Protein AF-0000000066671450 (afdb_homodimer)

Secondary structure (DSSP, 8-state):
-EEEEETTTSHHHHHHHHHHHHTT-EEEEEESS--TT--SSEEEE--TT-HHHHHHHHHT-SEEEE------SGGGTS-HHHHHHHHHHHHHHHHHHHHHTT-EEEEEEETTTTS-SHHHHHHHHHHHHHHHHHHHH--EEEEEEE-EEE-TTPPPBTTTSSBSS--HHHHHHHHHHHTPPEEEEGGG-SEE-EEEHHHHHHHHHHHHHHHHTT---SSPEEE--SS--BHHHHHHHHHHHHHHTTPPP--EEEEPPPTT--TT-EE---GGGGGGGT--GGGSPPHHHHHHHHHHHHHHTBTTTB-PPP-------/-EEEEETTTSHHHHHHHHHHHHTT-EEEEEESS--TT--SSEEEE--TT-HHHHHHHHHT-SEEEE------SGGGTS-HHHHHHHHHHHHHHHHHHHHHTT-EEEEEEETTTTS-SHHHHHHHHHHHHHHHHHHHH--EEEEEEE-EEE-TTPPPBTTTSSBSS--HHHHHHHHHHTTPPEEEEGGG-SEE-EEEHHHHHHHHHHHHHHHHTT---SSPEEE--SS--BHHHHHHHHHHHHHHTTPPP--EEEEPPPTT--TT-EE---GGGGGGGT--GGGSPPHHHHHHHHHHHHHHTBTTTB-PPP-------

InterPro domains:
  IPR001509 NAD-dependent epimerase/dehydratase [PF01370] (5-105)
  IPR001509 NAD-dependent epimerase/dehydratase [PF01370] (116-219)
  IPR036291 NAD(P)-binding domain superfamily [SSF51735] (1-301)

Structure (mmCIF, N/CA/C/O backbone):
data_AF-0000000066671450-model_v1
#
loop_
_entity.id
_entity.type
_entity.pdbx_description
1 polymer 'Nucleoside-diphosphate-sugar epimerase'
#
loop_
_atom_site.group_PDB
_atom_site.id
_atom_site.type_symbol
_atom_site.label_atom_id
_atom_site.label_alt_id
_atom_site.label_comp_id
_atom_site.label_asym_id
_atom_site.label_entity_id
_atom_site.label_seq_id
_atom_site.pdbx_PDB_ins_code
_atom_site.Cartn_x
_atom_site.Cartn_y
_atom_site.Cartn_z
_atom_site.occupancy
_atom_site.B_iso_or_equiv
_atom_site.auth_seq_id
_atom_site.auth_comp_id
_atom_site.auth_asym_id
_atom_site.auth_atom_id
_atom_site.pdbx_PDB_model_num
ATOM 1 N N . MET A 1 1 ? 20.094 25.922 -1.412 1 96.69 1 MET A N 1
ATOM 2 C CA . MET A 1 1 ? 19.5 25.078 -2.445 1 96.69 1 MET A CA 1
ATOM 3 C C . MET A 1 1 ? 18.188 25.672 -2.957 1 96.69 1 MET A C 1
ATOM 5 O O . MET A 1 1 ? 17.469 26.328 -2.205 1 96.69 1 MET A O 1
ATOM 9 N N . LYS A 1 2 ? 18 25.531 -4.168 1 98.38 2 LYS A N 1
ATOM 10 C CA . LYS A 1 2 ? 16.641 25.672 -4.695 1 98.38 2 LYS A CA 1
ATOM 11 C C . LYS A 1 2 ? 15.82 24.406 -4.469 1 98.38 2 LYS A C 1
ATOM 13 O O . LYS A 1 2 ? 16.188 23.328 -4.941 1 98.38 2 LYS A O 1
ATOM 18 N N . VAL A 1 3 ? 14.75 24.516 -3.709 1 98.88 3 VAL A N 1
ATOM 19 C CA . VAL A 1 3 ? 14.047 23.328 -3.258 1 98.88 3 VAL A CA 1
ATOM 20 C C . VAL A 1 3 ? 12.609 23.344 -3.771 1 98.88 3 VAL A C 1
ATOM 22 O O . VAL A 1 3 ? 11.867 24.297 -3.504 1 98.88 3 VAL A O 1
ATOM 25 N N . GLY A 1 4 ? 12.25 22.328 -4.602 1 98.75 4 GLY A N 1
ATOM 26 C CA . GLY A 1 4 ? 10.859 22.172 -4.992 1 98.75 4 GLY A CA 1
ATOM 27 C C . GLY A 1 4 ? 9.984 21.625 -3.875 1 98.75 4 GLY A C 1
ATOM 28 O O . GLY A 1 4 ? 10.344 20.656 -3.219 1 98.75 4 GLY A O 1
ATOM 29 N N . VAL A 1 5 ? 8.852 22.266 -3.605 1 98.62 5 VAL A N 1
ATOM 30 C CA . VAL A 1 5 ? 7.895 21.828 -2.598 1 98.62 5 VA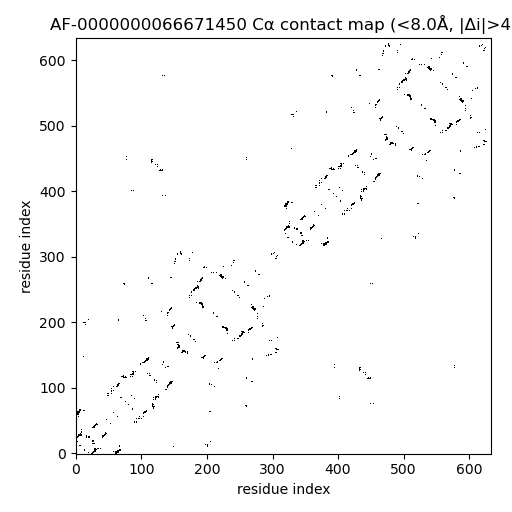L A CA 1
ATOM 31 C C . VAL A 1 5 ? 6.539 21.562 -3.254 1 98.62 5 VAL A C 1
ATOM 33 O O . VAL A 1 5 ? 5.785 22.5 -3.533 1 98.62 5 VAL A O 1
ATOM 36 N N . THR A 1 6 ? 6.262 20.266 -3.533 1 98.5 6 THR A N 1
ATOM 37 C CA . THR A 1 6 ? 4.906 20 -4 1 98.5 6 THR A CA 1
ATOM 38 C C . THR A 1 6 ? 3.896 20.188 -2.871 1 98.5 6 THR A C 1
ATOM 40 O O . THR A 1 6 ? 4.176 19.844 -1.719 1 98.5 6 THR A O 1
ATOM 43 N N . GLY A 1 7 ? 2.775 20.766 -3.232 1 96.06 7 GLY A N 1
ATOM 44 C CA . GLY A 1 7 ? 1.836 21.141 -2.184 1 96.06 7 GLY A CA 1
ATOM 45 C C . GLY A 1 7 ? 2.305 22.312 -1.342 1 96.06 7 GLY A C 1
ATOM 46 O O . GLY A 1 7 ? 1.9 22.453 -0.186 1 96.06 7 GLY A O 1
ATOM 47 N N . GLY A 1 8 ? 3.146 23.109 -1.881 1 95.56 8 GLY A N 1
ATOM 48 C CA . GLY A 1 8 ? 3.781 24.188 -1.141 1 95.56 8 GLY A CA 1
ATOM 49 C C . GLY A 1 8 ? 2.812 25.281 -0.742 1 95.56 8 GLY A C 1
ATOM 50 O O . GLY A 1 8 ? 3.115 26.094 0.133 1 95.56 8 GLY A O 1
ATOM 51 N N . SER A 1 9 ? 1.683 25.328 -1.353 1 92.81 9 SER A N 1
ATOM 52 C CA . SER A 1 9 ? 0.691 26.359 -1.039 1 92.81 9 SER A CA 1
ATOM 53 C C . SER A 1 9 ? -0.223 25.906 0.097 1 92.81 9 SER A C 1
ATOM 55 O O . SER A 1 9 ? -1.053 26.688 0.575 1 92.81 9 SER A O 1
ATOM 57 N N . GLY A 1 10 ? -0.053 24.719 0.518 1 93 10 GLY A N 1
ATOM 58 C CA . GLY A 1 10 ? -0.918 24.172 1.553 1 93 10 GLY A CA 1
ATOM 59 C C . GLY A 1 10 ? -0.467 24.531 2.955 1 93 10 GLY A C 1
ATOM 60 O O . GLY A 1 10 ? 0.483 25.297 3.133 1 93 10 GLY A O 1
ATOM 61 N N . PHE A 1 11 ? -1.167 23.984 3.967 1 94.19 11 PHE A N 1
ATOM 62 C CA . PHE A 1 11 ? -0.951 24.25 5.383 1 94.19 11 PHE A CA 1
ATOM 63 C C . PHE A 1 11 ? 0.483 23.922 5.785 1 94.19 11 PHE A C 1
ATOM 65 O O . PHE A 1 11 ? 1.273 24.828 6.078 1 94.19 11 PHE A O 1
ATOM 72 N N . ILE A 1 12 ? 0.897 22.656 5.617 1 97.06 12 ILE A N 1
ATOM 73 C CA . ILE A 1 12 ? 2.25 22.25 5.977 1 97.06 12 ILE A CA 1
ATOM 74 C C . ILE A 1 12 ? 3.254 22.859 5.004 1 97.06 12 ILE A C 1
ATOM 76 O O . ILE A 1 12 ? 4.328 23.312 5.41 1 97.06 12 ILE A O 1
ATOM 80 N N . GLY A 1 13 ? 2.871 22.938 3.752 1 96.75 13 GLY A N 1
ATOM 81 C CA . GLY A 1 13 ? 3.732 23.469 2.711 1 96.75 13 GLY A CA 1
ATOM 82 C C . GLY A 1 13 ? 4.18 24.906 2.98 1 96.75 13 GLY A C 1
ATOM 83 O O . GLY A 1 13 ? 5.34 25.25 2.75 1 96.75 13 GLY A O 1
ATOM 84 N N . SER A 1 14 ? 3.271 25.75 3.459 1 95.12 14 SER A N 1
ATOM 85 C CA . SER A 1 14 ? 3.615 27.141 3.734 1 95.12 14 SER A CA 1
ATOM 86 C C . SER A 1 14 ? 4.664 27.25 4.836 1 95.12 14 SER A C 1
ATOM 88 O O . SER A 1 14 ? 5.566 28.094 4.766 1 95.12 14 SER A O 1
ATOM 90 N N . TYR A 1 15 ? 4.586 26.406 5.824 1 97.38 15 TYR A N 1
ATOM 91 C CA . TYR A 1 15 ? 5.57 26.391 6.902 1 97.38 15 TYR A CA 1
ATOM 92 C C . TYR A 1 15 ? 6.914 25.875 6.41 1 97.38 15 TYR A C 1
ATOM 94 O O . TYR A 1 15 ? 7.969 26.344 6.844 1 97.38 15 TYR A O 1
ATOM 102 N N . VAL A 1 16 ? 6.859 24.891 5.531 1 98.44 16 VAL A N 1
ATOM 103 C CA . VAL A 1 16 ? 8.086 24.328 4.965 1 98.44 16 VAL A CA 1
ATOM 104 C C . VAL A 1 16 ? 8.812 25.406 4.156 1 98.44 16 VAL A C 1
ATOM 106 O O . VAL A 1 16 ? 10.023 25.578 4.289 1 98.44 16 VAL A O 1
ATOM 109 N N . CYS A 1 17 ? 8.062 26.141 3.334 1 97.5 17 CYS A N 1
ATOM 110 C CA . CYS A 1 17 ? 8.664 27.219 2.545 1 97.5 17 CYS A CA 1
ATOM 111 C C . CYS A 1 17 ? 9.312 28.25 3.445 1 97.5 17 CYS A C 1
ATOM 113 O O . CYS A 1 17 ? 10.43 28.688 3.184 1 97.5 17 CYS A O 1
ATOM 115 N N . GLU A 1 18 ? 8.625 28.656 4.516 1 97.25 18 GLU A N 1
ATOM 116 C CA . GLU A 1 18 ? 9.172 29.625 5.461 1 97.25 18 GLU A CA 1
ATOM 117 C C . GLU A 1 18 ? 10.445 29.094 6.113 1 97.25 18 GLU A C 1
ATOM 119 O O . GLU A 1 18 ? 11.422 29.828 6.27 1 97.25 18 GLU A O 1
ATOM 124 N N . GLU A 1 19 ? 10.398 27.828 6.512 1 98.44 19 GLU A N 1
ATOM 125 C CA . GLU A 1 19 ? 11.562 27.219 7.133 1 98.44 19 GLU A CA 1
ATOM 126 C C . GLU A 1 19 ? 12.742 27.172 6.164 1 98.44 19 GLU A C 1
ATOM 128 O O . GLU A 1 19 ? 13.891 27.375 6.562 1 98.44 19 GLU A O 1
ATOM 133 N N . LEU A 1 20 ? 12.492 26.828 4.898 1 98.62 20 LEU A N 1
ATOM 134 C CA . LEU A 1 20 ? 13.523 26.812 3.873 1 98.62 20 LEU A CA 1
ATOM 135 C C . LEU A 1 20 ? 14.203 28.172 3.76 1 98.62 20 LEU A C 1
ATOM 137 O O . LEU A 1 20 ? 15.43 28.266 3.76 1 98.62 20 LEU A O 1
ATOM 141 N N . VAL A 1 21 ? 13.438 29.219 3.719 1 97.94 21 VAL A N 1
ATOM 142 C CA . VAL A 1 21 ? 13.969 30.578 3.607 1 97.94 21 VAL A CA 1
ATOM 143 C C . VAL A 1 21 ? 14.797 30.906 4.848 1 97.94 21 VAL A C 1
ATOM 145 O O . VAL A 1 21 ? 15.883 31.484 4.738 1 97.94 21 VAL A O 1
ATOM 148 N N . ARG A 1 22 ? 14.25 30.562 6 1 98 22 ARG A N 1
ATOM 149 C CA . ARG A 1 22 ? 14.953 30.812 7.258 1 98 22 ARG A CA 1
ATOM 150 C C . ARG A 1 22 ? 16.328 30.172 7.25 1 98 22 ARG A C 1
ATOM 152 O O . ARG A 1 22 ? 17.266 30.688 7.871 1 98 22 ARG A O 1
ATOM 159 N N . ARG A 1 23 ? 16.469 29.109 6.555 1 98.38 23 ARG A N 1
ATOM 160 C CA . ARG A 1 23 ? 17.719 28.359 6.531 1 98.38 23 ARG A CA 1
ATOM 161 C C . ARG A 1 23 ? 18.5 28.641 5.25 1 98.38 23 ARG A C 1
ATOM 163 O O . ARG A 1 23 ? 19.344 27.844 4.836 1 98.38 23 ARG A O 1
ATOM 170 N N . ASP A 1 24 ? 18.141 29.656 4.543 1 98.06 24 ASP A N 1
ATOM 171 C CA . ASP A 1 24 ? 18.859 30.219 3.4 1 98.06 24 ASP A CA 1
ATOM 172 C C . ASP A 1 24 ? 18.688 29.328 2.164 1 98.06 24 ASP A C 1
ATOM 174 O O . ASP A 1 24 ? 19.641 29.172 1.389 1 98.06 24 ASP A O 1
ATOM 178 N N . HIS A 1 25 ? 17.594 28.594 2.062 1 98.56 25 HIS A N 1
ATOM 179 C CA . HIS A 1 25 ? 17.203 27.906 0.838 1 98.56 25 HIS A CA 1
ATOM 180 C C . HIS A 1 25 ? 16.141 28.703 0.073 1 98.56 25 HIS A C 1
ATOM 182 O O . HIS A 1 25 ? 15.594 29.672 0.596 1 98.56 25 HIS A O 1
ATOM 188 N N . GLU A 1 26 ? 15.938 28.359 -1.165 1 98.12 26 GLU A N 1
ATOM 189 C CA . GLU A 1 26 ? 14.961 29.016 -2.027 1 98.12 26 GLU A CA 1
ATOM 190 C C . GLU A 1 26 ? 13.836 28.062 -2.412 1 98.12 26 GLU A C 1
ATOM 192 O O . GLU A 1 26 ? 14.031 27.172 -3.238 1 98.12 26 GLU A O 1
ATOM 197 N N . PRO A 1 27 ? 12.664 28.344 -1.891 1 97.94 27 PRO A N 1
ATOM 198 C CA . PRO A 1 27 ? 11.562 27.438 -2.223 1 97.94 27 PRO A CA 1
ATOM 199 C C . PRO A 1 27 ? 10.969 27.703 -3.605 1 97.94 27 PRO A C 1
ATOM 201 O O . PRO A 1 27 ? 10.875 28.859 -4.023 1 97.94 27 PRO A O 1
ATOM 204 N N . VAL A 1 28 ? 10.664 26.703 -4.285 1 97.75 28 VAL A N 1
ATOM 205 C CA . VAL A 1 28 ? 9.836 26.703 -5.488 1 97.75 28 VAL A CA 1
ATOM 206 C C . VAL A 1 28 ? 8.555 25.906 -5.23 1 97.75 28 VAL A C 1
ATOM 208 O O . VAL A 1 28 ? 8.578 24.688 -5.141 1 97.75 28 VAL A O 1
ATOM 211 N N . ILE A 1 29 ? 7.473 26.641 -5.219 1 97.06 29 ILE A N 1
ATOM 212 C CA . ILE A 1 29 ? 6.195 26.016 -4.922 1 97.06 29 ILE A CA 1
ATOM 213 C C . ILE A 1 29 ? 5.66 25.312 -6.168 1 97.06 29 ILE A C 1
ATOM 215 O O . ILE A 1 29 ? 5.625 25.891 -7.25 1 97.06 29 ILE A O 1
ATOM 219 N N . PHE A 1 30 ? 5.34 24.031 -6.059 1 97.5 30 PHE A N 1
ATOM 220 C CA . PHE A 1 30 ? 4.617 23.281 -7.074 1 97.5 30 PHE A CA 1
ATOM 221 C C . PHE A 1 30 ? 3.221 22.906 -6.586 1 97.5 30 PHE A C 1
ATOM 223 O O . PHE A 1 30 ? 3.074 22.156 -5.625 1 97.5 30 PHE A O 1
ATOM 230 N N . ASP A 1 31 ? 2.248 23.453 -7.23 1 95.19 31 ASP A N 1
ATOM 231 C CA . ASP A 1 31 ? 0.872 23.25 -6.789 1 95.19 31 ASP A CA 1
ATOM 232 C C . ASP A 1 31 ? -0.103 23.359 -7.961 1 95.19 31 ASP A C 1
ATOM 234 O O . ASP A 1 31 ? 0.233 23.922 -9.008 1 95.19 31 ASP A O 1
ATOM 238 N N . HIS A 1 32 ? -1.257 22.703 -7.781 1 91.62 32 HIS A N 1
ATOM 239 C CA . HIS A 1 32 ? -2.238 22.734 -8.859 1 91.62 32 HIS A CA 1
ATOM 240 C C . HIS A 1 32 ? -3.031 24.031 -8.844 1 91.62 32 HIS A C 1
ATOM 242 O O . HIS A 1 32 ? -3.707 24.375 -9.82 1 91.62 32 HIS A O 1
ATOM 248 N N . ARG A 1 33 ? -3.029 24.75 -7.785 1 82.31 33 ARG A N 1
ATOM 249 C CA . ARG A 1 33 ? -3.723 26.031 -7.699 1 82.31 33 ARG A CA 1
ATOM 250 C C . ARG A 1 33 ? -2.84 27.094 -7.047 1 82.31 33 ARG A C 1
ATOM 252 O O . ARG A 1 33 ? -1.943 26.766 -6.266 1 82.31 33 ARG A O 1
ATOM 259 N N . ARG A 1 34 ? -3.076 28.25 -7.609 1 73.81 34 ARG A N 1
ATOM 260 C CA . ARG A 1 34 ? -2.418 29.391 -6.965 1 73.81 34 ARG A CA 1
ATOM 261 C C . ARG A 1 34 ? -3.246 29.906 -5.793 1 73.81 34 ARG A C 1
ATOM 263 O O . ARG A 1 34 ? -4.473 30.016 -5.891 1 73.81 34 ARG A O 1
ATOM 270 N N . ARG A 1 35 ? -2.762 29.781 -4.605 1 67 35 ARG A N 1
ATOM 271 C CA . ARG A 1 35 ? -3.518 30.344 -3.498 1 67 35 ARG A CA 1
ATOM 272 C C . ARG A 1 35 ? -3.307 31.859 -3.412 1 67 35 ARG A C 1
ATOM 274 O O . ARG A 1 35 ? -2.229 32.344 -3.74 1 67 35 ARG A O 1
ATOM 281 N N . ALA A 1 36 ? -4.457 32.531 -3.082 1 55.19 36 ALA A N 1
ATOM 282 C CA . ALA A 1 36 ? -4.477 34 -2.943 1 55.19 36 ALA A CA 1
ATOM 283 C C . ALA A 1 36 ? -3.531 34.438 -1.84 1 55.19 36 ALA A C 1
ATOM 285 O O . ALA A 1 36 ? -3.424 33.812 -0.795 1 55.19 36 ALA A O 1
ATOM 286 N N . GLY A 1 37 ? -2.742 35.5 -2.113 1 55.31 37 GLY A N 1
ATOM 287 C CA . GLY A 1 37 ? -1.836 36.062 -1.125 1 55.31 37 GLY A CA 1
ATOM 288 C C . GLY A 1 37 ? -0.508 35.312 -1.051 1 55.31 37 GLY A C 1
ATOM 289 O O . GLY A 1 37 ? 0.174 35.375 -0.024 1 55.31 37 GLY A O 1
ATOM 290 N N . ALA A 1 38 ? -0.322 34.625 -2.109 1 57.97 38 ALA A N 1
ATOM 291 C CA . ALA A 1 38 ? 0.714 33.594 -2.26 1 57.97 38 ALA A CA 1
ATOM 292 C C . ALA A 1 38 ? 2.1 34.188 -1.988 1 57.97 38 ALA A C 1
ATOM 294 O O . ALA A 1 38 ? 2.322 35.375 -2.172 1 57.97 38 ALA A O 1
ATOM 295 N N . GLN A 1 39 ? 2.869 33.5 -1.155 1 64.5 39 GLN A N 1
ATOM 296 C CA . GLN A 1 39 ? 4.25 33.719 -0.736 1 64.5 39 GLN A CA 1
ATOM 297 C C . GLN A 1 39 ? 5.105 34.219 -1.899 1 64.5 39 GLN A C 1
ATOM 299 O O . GLN A 1 39 ? 4.797 33.969 -3.062 1 64.5 39 GLN A O 1
ATOM 304 N N . PRO A 1 40 ? 5.855 35.156 -1.539 1 81.19 40 PRO A N 1
ATOM 305 C CA . PRO A 1 40 ? 6.777 35.781 -2.506 1 81.19 40 PRO A CA 1
ATOM 306 C C . PRO A 1 40 ? 7.785 34.75 -3.062 1 81.19 40 PRO A C 1
ATOM 308 O O . PRO A 1 40 ? 8.984 35.062 -3.111 1 81.19 40 PRO A O 1
ATOM 311 N N . TYR A 1 41 ? 7.238 33.531 -3.244 1 90.69 41 TYR A N 1
ATOM 312 C CA . TYR A 1 41 ? 8.148 32.5 -3.779 1 90.69 41 TYR A CA 1
ATOM 313 C C . TYR A 1 41 ? 7.805 32.188 -5.227 1 90.69 41 TYR A C 1
ATOM 315 O O . TYR A 1 41 ? 6.723 32.531 -5.711 1 90.69 41 TYR A O 1
ATOM 323 N N . GLU A 1 42 ? 8.711 31.656 -5.918 1 93.94 42 GLU A N 1
ATOM 324 C CA . GLU A 1 42 ? 8.438 31.125 -7.25 1 93.94 42 GLU A CA 1
ATOM 325 C C . GLU A 1 42 ? 7.383 30.031 -7.199 1 93.94 42 GLU A C 1
ATOM 327 O O . GLU A 1 42 ? 7.414 29.172 -6.309 1 93.94 42 GLU A O 1
ATOM 332 N N . VAL A 1 43 ? 6.379 30.172 -8.125 1 94.62 43 VAL A N 1
ATOM 333 C CA . VAL A 1 43 ? 5.309 29.172 -8.18 1 94.62 43 VAL A CA 1
ATOM 334 C C . VAL A 1 43 ? 5.277 28.516 -9.555 1 94.62 43 VAL A C 1
ATOM 336 O O . VAL A 1 43 ? 5.23 29.203 -10.578 1 94.62 43 VAL A O 1
ATOM 339 N N . MET A 1 44 ? 5.375 27.281 -9.578 1 94.94 44 MET A N 1
ATOM 340 C CA . MET A 1 44 ? 5.152 26.453 -10.766 1 94.94 44 MET A CA 1
ATOM 341 C C . MET A 1 44 ? 3.822 25.719 -10.672 1 94.94 44 MET A C 1
ATOM 343 O O . MET A 1 44 ? 3.66 24.828 -9.836 1 94.94 44 MET A O 1
ATOM 347 N N . LEU A 1 45 ? 2.93 26.078 -11.531 1 94.75 45 LEU A N 1
ATOM 348 C CA . LEU A 1 45 ? 1.638 25.406 -11.531 1 94.75 45 LEU A CA 1
ATOM 349 C C . LEU A 1 45 ? 1.727 24.062 -12.25 1 94.75 45 LEU A C 1
ATOM 351 O O . LEU A 1 45 ? 2.316 23.969 -13.328 1 94.75 45 LEU A O 1
ATOM 355 N N . GLY A 1 46 ? 1.203 23.031 -11.578 1 95.25 46 GLY A N 1
ATOM 356 C CA . GLY A 1 46 ? 1.23 21.703 -12.18 1 95.25 46 GLY A CA 1
ATOM 357 C C . GLY A 1 46 ? 0.547 20.641 -11.328 1 95.25 46 GLY A C 1
ATOM 358 O O . GLY A 1 46 ? 0.161 20.922 -10.188 1 95.25 46 GLY A O 1
ATOM 359 N N . ASP A 1 47 ? 0.335 19.516 -11.922 1 96.75 47 ASP A N 1
ATOM 360 C CA . ASP A 1 47 ? -0.257 18.328 -11.297 1 96.75 47 ASP A CA 1
ATOM 361 C C . ASP A 1 47 ? 0.791 17.25 -11.078 1 96.75 47 ASP A C 1
ATOM 363 O O . ASP A 1 47 ? 1.562 16.922 -11.984 1 96.75 47 ASP A O 1
ATOM 367 N N . ILE A 1 48 ? 0.825 16.734 -9.859 1 97.62 48 ILE A N 1
ATOM 368 C CA . ILE A 1 48 ? 1.85 15.742 -9.539 1 97.62 48 ILE A CA 1
ATOM 369 C C . ILE A 1 48 ? 1.618 14.477 -10.359 1 97.62 48 ILE A C 1
ATOM 371 O O . ILE A 1 48 ? 2.504 13.625 -10.461 1 97.62 48 ILE A O 1
ATOM 375 N N . ARG A 1 49 ? 0.457 14.297 -10.961 1 96 49 ARG A N 1
ATOM 376 C CA . ARG A 1 49 ? 0.163 13.148 -11.805 1 96 49 ARG A CA 1
ATOM 377 C C . ARG A 1 49 ? 0.827 13.289 -13.172 1 96 49 ARG A C 1
ATOM 379 O O . ARG A 1 49 ? 0.884 12.328 -13.945 1 96 49 ARG A O 1
ATOM 386 N N . ASP A 1 50 ? 1.276 14.492 -13.477 1 97.31 50 ASP A N 1
ATOM 387 C CA . ASP A 1 50 ? 1.97 14.773 -14.727 1 97.31 50 ASP A CA 1
ATOM 388 C C . ASP A 1 50 ? 3.473 14.539 -14.586 1 97.31 50 ASP A C 1
ATOM 390 O O . ASP A 1 50 ? 4.188 15.359 -14.008 1 97.31 50 ASP A O 1
ATOM 394 N N . ALA A 1 51 ? 3.928 13.469 -15.227 1 96.5 51 ALA A N 1
ATOM 395 C CA . ALA A 1 51 ? 5.328 13.078 -15.102 1 96.5 51 ALA A CA 1
ATOM 396 C C . ALA A 1 51 ? 6.254 14.148 -15.672 1 96.5 51 ALA A C 1
ATOM 398 O O . ALA A 1 51 ? 7.332 14.398 -15.133 1 96.5 51 ALA A O 1
ATOM 399 N N . THR A 1 52 ? 5.84 14.742 -16.734 1 97.5 52 THR A N 1
ATOM 400 C CA . THR A 1 52 ? 6.648 15.773 -17.375 1 97.5 52 THR A CA 1
ATOM 401 C C . THR A 1 52 ? 6.781 17 -16.484 1 97.5 52 THR A C 1
ATOM 403 O O . THR A 1 52 ? 7.871 17.547 -16.328 1 97.5 52 THR A O 1
ATOM 406 N N . ALA A 1 53 ? 5.695 17.391 -15.906 1 97.81 53 ALA A N 1
ATOM 407 C CA . ALA A 1 53 ? 5.719 18.547 -15 1 97.81 53 ALA A CA 1
ATOM 408 C C . ALA A 1 53 ? 6.637 18.281 -13.812 1 97.81 53 ALA A C 1
ATOM 410 O O . ALA A 1 53 ? 7.383 19.172 -13.391 1 97.81 53 ALA A O 1
ATOM 411 N N . MET A 1 54 ? 6.598 17.109 -13.297 1 98.12 54 MET A N 1
ATOM 412 C CA . MET A 1 54 ? 7.426 16.766 -12.148 1 98.12 54 MET A CA 1
ATOM 413 C C . MET A 1 54 ? 8.898 16.734 -12.531 1 98.12 54 MET A C 1
ATOM 415 O O . MET A 1 54 ? 9.758 17.141 -11.75 1 98.12 54 MET A O 1
ATOM 419 N N . ALA A 1 55 ? 9.164 16.203 -13.703 1 97.81 55 ALA A N 1
ATOM 420 C CA . ALA A 1 55 ? 10.539 16.188 -14.203 1 97.81 55 ALA A CA 1
ATOM 421 C C . ALA A 1 55 ? 11.062 17.609 -14.391 1 97.81 55 ALA A C 1
ATOM 423 O O . ALA A 1 55 ? 12.227 17.891 -14.102 1 97.81 55 ALA A O 1
ATOM 424 N N . GLU A 1 56 ? 10.227 18.469 -14.906 1 98.12 56 GLU A N 1
ATOM 425 C CA . GLU A 1 56 ? 10.602 19.859 -15.086 1 98.12 56 GLU A CA 1
ATOM 426 C C . GLU A 1 56 ? 10.906 20.531 -13.75 1 98.12 56 GLU A C 1
ATOM 428 O O . GLU A 1 56 ? 11.875 21.281 -13.633 1 98.12 56 GLU A O 1
ATOM 433 N N . LEU A 1 57 ? 10.055 20.266 -12.758 1 98.38 57 LEU A N 1
ATOM 434 C CA . LEU A 1 57 ? 10.32 20.781 -11.422 1 98.38 57 LEU A CA 1
ATOM 435 C C . LEU A 1 57 ? 11.695 20.328 -10.922 1 98.38 57 LEU A C 1
ATOM 437 O O . LEU A 1 57 ? 12.477 21.156 -10.43 1 98.38 57 LEU A O 1
ATOM 441 N N . ALA A 1 58 ? 11.953 19.047 -11.047 1 98.44 58 ALA A N 1
ATOM 442 C CA . ALA A 1 58 ? 13.203 18.484 -10.562 1 98.44 58 ALA A CA 1
ATOM 443 C C . ALA A 1 58 ? 14.398 19.094 -11.289 1 98.44 58 ALA A C 1
ATOM 445 O O . ALA A 1 58 ? 15.445 19.344 -10.68 1 98.44 58 ALA A O 1
ATOM 446 N N . ALA A 1 59 ? 14.219 19.312 -12.578 1 97.94 59 ALA A N 1
ATOM 447 C CA . ALA A 1 59 ? 15.289 19.891 -13.375 1 97.94 59 ALA A CA 1
ATOM 448 C C . ALA A 1 59 ? 15.609 21.312 -12.906 1 97.94 59 ALA A C 1
ATOM 450 O O . ALA A 1 59 ? 16.734 21.797 -13.078 1 97.94 59 ALA A O 1
ATOM 451 N N . HIS A 1 60 ? 14.625 21.938 -12.297 1 97.75 60 HIS A N 1
ATOM 452 C CA . HIS A 1 60 ? 14.711 23.344 -11.891 1 97.75 60 HIS A CA 1
ATOM 453 C C . HIS A 1 60 ? 15.172 23.469 -10.445 1 97.75 60 HIS A C 1
ATOM 455 O O . HIS A 1 60 ? 15.398 24.578 -9.953 1 97.75 60 HIS A O 1
ATOM 461 N N . CYS A 1 61 ? 15.406 22.375 -9.734 1 98.62 61 CYS A N 1
ATOM 462 C CA . CYS A 1 61 ? 15.648 22.406 -8.297 1 98.62 61 CYS A CA 1
ATOM 463 C C . CYS A 1 61 ? 16.875 21.562 -7.93 1 98.62 61 CYS A C 1
ATOM 465 O O . CYS A 1 61 ? 17.453 20.906 -8.789 1 98.62 61 CYS A O 1
ATOM 467 N N . GLU A 1 62 ? 17.266 21.688 -6.742 1 98.75 62 GLU A N 1
ATOM 468 C CA . GLU A 1 62 ? 18.391 20.938 -6.203 1 98.75 62 GLU A CA 1
ATOM 469 C C . GLU A 1 62 ? 17.953 19.938 -5.152 1 98.75 62 GLU A C 1
ATOM 471 O O . GLU A 1 62 ? 18.766 19.172 -4.637 1 98.75 62 GLU A O 1
ATOM 476 N N . GLY A 1 63 ? 16.719 19.844 -4.844 1 98.75 63 GLY A N 1
ATOM 477 C CA . GLY A 1 63 ? 16.031 18.938 -3.945 1 98.75 63 GLY A CA 1
ATOM 478 C C . GLY A 1 63 ? 14.516 19.078 -3.998 1 98.75 63 GLY A C 1
ATOM 479 O O . GLY A 1 63 ? 14 20.078 -4.5 1 98.75 63 GLY A O 1
ATOM 480 N N . VAL A 1 64 ? 13.828 18.094 -3.562 1 98.94 64 VAL A N 1
ATOM 481 C CA . VAL A 1 64 ? 12.367 18.156 -3.619 1 98.94 64 VAL A CA 1
ATOM 482 C C . VAL A 1 64 ? 11.781 17.625 -2.312 1 98.94 64 VAL A C 1
ATOM 484 O O . VAL A 1 64 ? 12.203 16.578 -1.811 1 98.94 64 VAL A O 1
ATOM 487 N N . ILE A 1 65 ? 10.891 18.344 -1.695 1 98.94 65 ILE A N 1
ATOM 488 C CA . ILE A 1 65 ? 10.039 17.891 -0.6 1 98.94 65 ILE A CA 1
ATOM 489 C C . ILE A 1 65 ? 8.617 17.672 -1.111 1 98.94 65 ILE A C 1
ATOM 491 O O . ILE A 1 65 ? 7.941 18.609 -1.53 1 98.94 65 ILE A O 1
ATOM 495 N N . HIS A 1 66 ? 8.172 16.422 -1.111 1 98.94 66 HIS A N 1
ATOM 496 C CA . HIS A 1 66 ? 6.887 16.031 -1.688 1 98.94 66 HIS A CA 1
ATOM 497 C C . HIS A 1 66 ? 5.797 15.984 -0.622 1 98.94 66 HIS A C 1
ATOM 499 O O . HIS A 1 66 ? 5.684 15 0.112 1 98.94 66 HIS A O 1
ATOM 505 N N . LEU A 1 67 ? 4.918 16.969 -0.649 1 98.44 67 LEU A N 1
ATOM 506 C CA . LEU A 1 67 ? 3.859 17.062 0.353 1 98.44 67 LEU A CA 1
ATOM 507 C C . LEU A 1 67 ? 2.488 16.875 -0.286 1 98.44 67 LEU A C 1
ATOM 509 O O . LEU A 1 67 ? 1.499 16.641 0.414 1 98.44 67 LEU A O 1
ATOM 513 N N . ALA A 1 68 ? 2.422 17.047 -1.58 1 97 68 ALA A N 1
ATOM 514 C CA . ALA A 1 68 ? 1.131 17.062 -2.264 1 97 68 ALA A CA 1
ATOM 515 C C . ALA A 1 68 ? 0.445 15.703 -2.154 1 97 68 ALA A C 1
ATOM 517 O O . ALA A 1 68 ? 1.088 14.656 -2.312 1 97 68 ALA A O 1
ATOM 518 N N . ALA A 1 69 ? -0.742 15.703 -1.844 1 94.62 69 ALA A N 1
ATOM 519 C CA . ALA A 1 69 ? -1.566 14.5 -1.771 1 94.62 69 ALA A CA 1
ATOM 520 C C . ALA A 1 69 ? -3.051 14.852 -1.736 1 94.62 69 ALA A C 1
ATOM 522 O O . ALA A 1 69 ? -3.42 15.977 -1.399 1 94.62 69 ALA A O 1
ATOM 523 N N . VAL A 1 70 ? -3.812 13.961 -2.152 1 89.19 70 VAL A N 1
ATOM 524 C CA . VAL A 1 70 ? -5.254 14.039 -1.934 1 89.19 70 VAL A CA 1
ATOM 525 C C . VAL A 1 70 ? -5.617 13.32 -0.633 1 89.19 70 VAL A C 1
ATOM 527 O O . VAL A 1 70 ? -5.316 12.141 -0.461 1 89.19 70 VAL A O 1
ATOM 530 N N . LEU A 1 71 ? -6.176 14.18 0.221 1 80.44 71 LEU A N 1
ATOM 531 C CA . LEU A 1 71 ? -6.586 13.656 1.52 1 80.44 71 LEU A CA 1
ATOM 532 C C . LEU A 1 71 ? -7.938 12.953 1.42 1 80.44 71 LEU A C 1
ATOM 534 O O . LEU A 1 71 ? -8.648 13.109 0.425 1 80.44 71 LEU A O 1
ATOM 538 N N . GLY A 1 72 ? -8.305 12.094 2.457 1 70.19 72 GLY A N 1
ATOM 539 C CA . GLY A 1 72 ? -9.672 11.594 2.516 1 70.19 72 GLY A CA 1
ATOM 540 C C . GLY A 1 72 ? -9.789 10.242 3.189 1 70.19 72 GLY A C 1
ATOM 541 O O . GLY A 1 72 ? -9.188 9.266 2.738 1 70.19 72 GLY A O 1
ATOM 542 N N . THR A 1 73 ? -10.242 10.32 4.301 1 68.69 73 THR A N 1
ATOM 543 C CA . THR A 1 73 ? -10.625 9.109 5.016 1 68.69 73 THR A CA 1
ATOM 544 C C . THR A 1 73 ? -12.078 8.742 4.711 1 68.69 73 THR A C 1
ATOM 546 O O . THR A 1 73 ? -12.344 7.977 3.783 1 68.69 73 THR A O 1
ATOM 549 N N . GLN A 1 74 ? -12.891 9.57 5.141 1 63.56 74 GLN A N 1
ATOM 550 C CA . GLN A 1 74 ? -14.312 9.297 4.953 1 63.56 74 GLN A CA 1
ATOM 551 C C . GLN A 1 74 ? -14.781 9.742 3.568 1 63.56 74 GLN A C 1
ATOM 553 O O . GLN A 1 74 ? -15.578 9.062 2.928 1 63.56 74 GLN A O 1
ATOM 558 N N . GLU A 1 75 ? -14.086 10.742 3.131 1 64.44 75 GLU A N 1
ATOM 559 C CA . GLU A 1 75 ? -14.508 11.391 1.891 1 64.44 75 GLU A CA 1
ATOM 560 C C . GLU A 1 75 ? -14.211 10.508 0.681 1 64.44 75 GLU A C 1
ATOM 562 O O . GLU A 1 75 ? -14.812 10.68 -0.381 1 64.44 75 GLU A O 1
ATOM 567 N N . THR A 1 76 ? -13.367 9.523 0.98 1 70.94 76 THR A N 1
ATOM 568 C CA . THR A 1 76 ? -12.906 8.781 -0.186 1 70.94 76 THR A CA 1
ATOM 569 C C . THR A 1 76 ? -13.414 7.344 -0.145 1 70.94 76 THR A C 1
ATOM 571 O O . THR A 1 76 ? -13.156 6.559 -1.061 1 70.94 76 THR A O 1
ATOM 574 N N . ILE A 1 77 ? -14.18 7.109 0.853 1 75.81 77 ILE A N 1
ATOM 575 C CA . ILE A 1 77 ? -14.695 5.75 0.986 1 75.81 77 ILE A CA 1
ATOM 576 C C . ILE A 1 77 ? -15.594 5.418 -0.202 1 75.81 77 ILE A C 1
ATOM 578 O O . ILE A 1 77 ? -15.5 4.332 -0.78 1 75.81 77 ILE A O 1
ATOM 582 N N . SER A 1 78 ? -16.406 6.414 -0.584 1 79.19 78 SER A N 1
ATOM 583 C CA . SER A 1 78 ? -17.344 6.156 -1.662 1 79.19 78 SER A CA 1
ATOM 584 C C . SER A 1 78 ? -16.672 6.246 -3.027 1 79.19 78 SER A C 1
ATOM 586 O O . SER A 1 78 ? -17.156 5.664 -4 1 79.19 78 SER A O 1
ATOM 588 N N . ARG A 1 79 ? -15.602 6.957 -3.092 1 84.25 79 ARG A N 1
ATOM 589 C CA . ARG A 1 79 ? -14.852 7.109 -4.34 1 84.25 79 ARG A CA 1
ATOM 590 C C . ARG A 1 79 ? -13.352 7.141 -4.078 1 84.25 79 ARG A C 1
ATOM 592 O O . ARG A 1 79 ? -12.711 8.18 -4.219 1 84.25 79 ARG A O 1
ATOM 599 N N . PRO A 1 80 ? -12.828 5.938 -3.926 1 89.19 80 PRO A N 1
ATOM 600 C CA . PRO A 1 80 ? -11.43 5.891 -3.477 1 89.19 80 PRO A CA 1
ATOM 601 C C . PRO A 1 80 ? -10.438 6.109 -4.617 1 89.19 80 PRO A C 1
ATOM 603 O O . PRO A 1 80 ? -9.281 6.449 -4.371 1 89.19 80 PRO A O 1
ATOM 606 N N . ARG A 1 81 ? -10.836 6.016 -5.848 1 87.25 81 ARG A N 1
ATOM 607 C CA . ARG A 1 81 ? -9.938 5.895 -6.988 1 87.25 81 ARG A CA 1
ATOM 608 C C . ARG A 1 81 ? -9.133 7.176 -7.195 1 87.25 81 ARG A C 1
ATOM 610 O O . ARG A 1 81 ? -7.91 7.137 -7.336 1 87.25 81 ARG A O 1
ATOM 617 N N . PRO A 1 82 ? -9.82 8.281 -7.188 1 84.62 82 PRO A N 1
ATOM 618 C CA . PRO A 1 82 ? -9.062 9.5 -7.473 1 84.62 82 PRO A CA 1
ATOM 619 C C . PRO A 1 82 ? -7.938 9.75 -6.469 1 84.62 82 PRO A C 1
ATOM 621 O O . PRO A 1 82 ? -6.812 10.062 -6.859 1 84.62 82 PRO A O 1
ATOM 624 N N . ALA A 1 83 ? -8.211 9.57 -5.238 1 87.56 83 ALA A N 1
ATOM 625 C CA . ALA A 1 83 ? -7.195 9.781 -4.207 1 87.56 83 ALA A CA 1
ATOM 626 C C . ALA A 1 83 ? -6.082 8.742 -4.309 1 87.56 83 ALA A C 1
ATOM 628 O O . ALA A 1 83 ? -4.898 9.078 -4.262 1 87.56 83 ALA A O 1
ATOM 629 N N . ALA A 1 84 ? -6.48 7.516 -4.527 1 91.56 84 ALA A N 1
ATOM 630 C CA . ALA A 1 84 ? -5.516 6.422 -4.609 1 91.56 84 ALA A CA 1
ATOM 631 C C . ALA A 1 84 ? -4.566 6.613 -5.789 1 91.56 84 ALA A C 1
ATOM 633 O O . ALA A 1 84 ? -3.346 6.523 -5.637 1 91.56 84 ALA A O 1
ATOM 634 N N . GLU A 1 85 ? -5.172 6.91 -6.883 1 89.62 85 GLU A N 1
ATOM 635 C CA . GLU A 1 85 ? -4.387 7.062 -8.102 1 89.62 85 GLU A CA 1
ATOM 636 C C . GLU A 1 85 ? -3.504 8.305 -8.039 1 89.62 85 GLU A C 1
ATOM 638 O O . GLU A 1 85 ? -2.328 8.258 -8.406 1 89.62 85 GLU A O 1
ATOM 643 N N . THR A 1 86 ? -4.074 9.398 -7.543 1 93.25 86 THR A N 1
ATOM 644 C CA . THR A 1 86 ? -3.316 10.641 -7.469 1 93.25 86 THR A CA 1
ATOM 645 C C . THR A 1 86 ? -2.105 10.484 -6.555 1 93.25 86 THR A C 1
ATOM 647 O O . THR A 1 86 ? -0.99 10.859 -6.926 1 93.25 86 THR A O 1
ATOM 650 N N . ASN A 1 87 ? -2.303 9.961 -5.43 1 96.25 87 ASN A N 1
ATOM 651 C CA . ASN A 1 87 ? -1.22 9.836 -4.461 1 96.25 87 ASN A CA 1
ATOM 652 C C . ASN A 1 87 ? -0.15 8.859 -4.941 1 96.25 87 ASN A C 1
ATOM 654 O O . ASN A 1 87 ? 1.045 9.117 -4.797 1 96.25 87 ASN A O 1
ATOM 658 N N . LEU A 1 88 ? -0.586 7.75 -5.504 1 95.69 88 LEU A N 1
ATOM 659 C CA . LEU A 1 88 ? 0.367 6.746 -5.965 1 95.69 88 LEU A CA 1
ATOM 660 C C . LEU A 1 88 ? 1.154 7.258 -7.168 1 95.69 88 LEU A C 1
ATOM 662 O O . LEU A 1 88 ? 2.387 7.211 -7.172 1 95.69 88 LEU A O 1
ATOM 666 N N . VAL A 1 89 ? 0.422 7.723 -8.18 1 95.06 89 VAL A N 1
ATOM 667 C CA . VAL A 1 89 ? 1.059 8.203 -9.406 1 95.06 89 VAL A CA 1
ATOM 668 C C . VAL A 1 89 ? 1.94 9.406 -9.094 1 95.06 89 VAL A C 1
ATOM 670 O O . VAL A 1 89 ? 3.074 9.5 -9.562 1 95.06 89 VAL A O 1
ATOM 673 N N . GLY A 1 90 ? 1.399 10.297 -8.328 1 97.25 90 GLY A N 1
ATOM 674 C CA . GLY A 1 90 ? 2.182 11.453 -7.922 1 97.25 90 GLY A CA 1
ATOM 675 C C . GLY A 1 90 ? 3.445 11.086 -7.168 1 97.25 90 GLY A C 1
ATOM 676 O O . GLY A 1 90 ? 4.508 11.664 -7.398 1 97.25 90 GLY A O 1
ATOM 677 N N . GLY A 1 91 ? 3.305 10.148 -6.207 1 98 91 GLY A N 1
ATOM 678 C CA . GLY A 1 91 ? 4.465 9.664 -5.48 1 98 91 GLY A CA 1
ATOM 679 C C . GLY A 1 91 ? 5.516 9.039 -6.383 1 98 91 GLY A C 1
ATOM 680 O O . GLY A 1 91 ? 6.711 9.305 -6.227 1 98 91 GLY A O 1
ATOM 681 N N . LEU A 1 92 ? 5.09 8.203 -7.332 1 96.81 92 LEU A N 1
ATOM 682 C CA . LEU A 1 92 ? 6.016 7.559 -8.258 1 96.81 92 LEU A CA 1
ATOM 683 C C . LEU A 1 92 ? 6.684 8.586 -9.164 1 96.81 92 LEU A C 1
ATOM 685 O O . LEU A 1 92 ? 7.875 8.477 -9.461 1 96.81 92 LEU A O 1
ATOM 689 N N . ASN A 1 93 ? 5.887 9.594 -9.641 1 97.38 93 ASN A N 1
ATOM 690 C CA . ASN A 1 93 ? 6.465 10.672 -10.43 1 97.38 93 ASN A CA 1
ATOM 691 C C . ASN A 1 93 ? 7.531 11.43 -9.648 1 97.38 93 ASN A C 1
ATOM 693 O O . ASN A 1 93 ? 8.578 11.789 -10.203 1 97.38 93 ASN A O 1
ATOM 697 N N . PHE A 1 94 ? 7.266 11.664 -8.383 1 98.44 94 PHE A N 1
ATOM 698 C CA . PHE A 1 94 ? 8.242 12.297 -7.5 1 98.44 94 PHE A CA 1
ATOM 699 C C . PHE A 1 94 ? 9.523 11.484 -7.441 1 98.44 94 PHE A C 1
ATOM 701 O O . PHE A 1 94 ? 10.609 12.008 -7.68 1 98.44 94 PHE A O 1
ATOM 708 N N . LEU A 1 95 ? 9.406 10.219 -7.227 1 98 95 LEU A N 1
ATOM 709 C CA . LEU A 1 95 ? 10.562 9.344 -7.066 1 98 95 LEU A CA 1
ATOM 710 C C . LEU A 1 95 ? 11.344 9.242 -8.375 1 98 95 LEU A C 1
ATOM 712 O O . LEU A 1 95 ? 12.578 9.289 -8.367 1 98 95 LEU A O 1
ATOM 716 N N . GLU A 1 96 ? 10.625 9.125 -9.469 1 96.81 96 GLU A N 1
ATOM 717 C CA . GLU A 1 96 ? 11.281 9.055 -10.766 1 96.81 96 GLU A CA 1
ATOM 718 C C . GLU A 1 96 ? 12.031 10.352 -11.07 1 96.81 96 GLU A C 1
ATOM 720 O O . GLU A 1 96 ? 13.141 10.312 -11.609 1 96.81 96 GLU A O 1
ATOM 725 N N . SER A 1 97 ? 11.438 11.445 -10.734 1 97.69 97 SER A N 1
ATOM 726 C CA . SER A 1 97 ? 12.031 12.742 -11.023 1 97.69 97 SER A CA 1
ATOM 727 C C . SER A 1 97 ? 13.32 12.953 -10.234 1 97.69 97 SER A C 1
ATOM 729 O O . SER A 1 97 ? 14.32 13.422 -10.773 1 97.69 97 SER A O 1
ATOM 731 N N . VAL A 1 98 ? 13.266 12.633 -8.922 1 97.94 98 VAL A N 1
ATOM 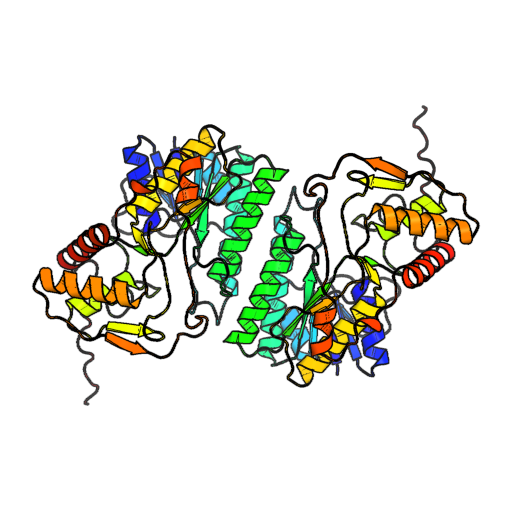732 C CA . VAL A 1 98 ? 14.469 12.828 -8.109 1 97.94 98 VAL A CA 1
ATOM 733 C C . VAL A 1 98 ? 15.547 11.828 -8.531 1 97.94 98 VAL A C 1
ATOM 735 O O . VAL A 1 98 ? 16.734 12.141 -8.477 1 97.94 98 VAL A O 1
ATOM 738 N N . ALA A 1 99 ? 15.133 10.641 -8.922 1 96.75 99 ALA A N 1
ATOM 739 C CA . ALA A 1 99 ? 16.094 9.656 -9.43 1 96.75 99 ALA A CA 1
ATOM 740 C C . ALA A 1 99 ? 16.766 10.156 -10.703 1 96.75 99 ALA A C 1
ATOM 742 O O . ALA A 1 99 ? 17.984 10.031 -10.859 1 96.75 99 ALA A O 1
ATOM 743 N N . GLN A 1 100 ? 15.977 10.688 -11.586 1 96.25 100 GLN A N 1
ATOM 744 C CA . GLN A 1 100 ? 16.453 11.141 -12.891 1 96.25 100 GLN A CA 1
ATOM 745 C C . GLN A 1 100 ? 17.547 12.195 -12.742 1 96.25 100 GLN A C 1
ATOM 747 O O . GLN A 1 100 ? 18.516 12.195 -13.508 1 96.25 100 GLN A O 1
ATOM 752 N N . TYR A 1 101 ? 17.469 13.031 -11.805 1 97.75 101 TYR A N 1
ATOM 753 C CA . TYR A 1 101 ? 18.391 14.156 -11.68 1 97.75 101 TYR A CA 1
ATOM 754 C C . TYR A 1 101 ? 19.297 13.992 -10.469 1 97.75 101 TYR A C 1
ATOM 756 O O . TYR A 1 101 ? 20.031 14.906 -10.102 1 97.75 101 TYR A O 1
ATOM 764 N N . ASP A 1 102 ? 19.219 12.828 -9.828 1 97.56 102 ASP A N 1
ATOM 765 C CA . ASP A 1 102 ? 20.047 12.508 -8.664 1 97.56 102 ASP A CA 1
ATOM 766 C C . ASP A 1 102 ? 19.906 13.578 -7.582 1 97.56 102 ASP A C 1
ATOM 768 O O . ASP A 1 102 ? 20.906 14.133 -7.117 1 97.56 102 ASP A O 1
ATOM 772 N N . LEU A 1 103 ? 18.688 13.891 -7.203 1 98.69 103 LEU A N 1
ATOM 773 C CA . LEU A 1 103 ? 18.406 14.906 -6.203 1 98.69 103 LEU A CA 1
ATOM 774 C C . LEU A 1 103 ? 18.078 14.273 -4.855 1 98.69 103 LEU A C 1
ATOM 776 O O . LEU A 1 103 ? 17.5 13.18 -4.797 1 98.69 103 LEU A O 1
ATOM 780 N N . PRO A 1 104 ? 18.453 14.961 -3.73 1 98.75 104 PRO A N 1
ATOM 781 C CA . PRO A 1 104 ? 17.859 14.578 -2.445 1 98.75 104 PRO A CA 1
ATOM 782 C C . PRO A 1 104 ? 16.359 14.867 -2.377 1 98.75 104 PRO A C 1
ATOM 784 O O . PRO A 1 104 ? 15.883 15.82 -2.996 1 98.75 104 PRO A O 1
ATOM 787 N N . GLY A 1 105 ? 15.664 14.016 -1.688 1 98.81 105 GLY A N 1
ATOM 788 C CA . GLY A 1 105 ? 14.227 14.195 -1.571 1 98.81 105 GLY A CA 1
ATOM 789 C C . GLY A 1 105 ? 13.688 13.844 -0.196 1 98.81 105 GLY A C 1
ATOM 790 O O . GLY A 1 105 ? 14.391 13.234 0.612 1 98.81 105 GLY A O 1
ATOM 791 N N . VAL A 1 106 ? 12.516 14.312 0.128 1 98.94 106 VAL A N 1
ATOM 792 C CA . VAL A 1 106 ? 11.773 13.961 1.331 1 98.94 106 VAL A CA 1
ATOM 793 C C . VAL A 1 106 ? 10.32 13.656 0.968 1 98.94 106 VAL A C 1
ATOM 795 O O . VAL A 1 106 ? 9.711 14.359 0.164 1 98.94 106 VAL A O 1
ATOM 798 N N . TYR A 1 107 ? 9.82 12.57 1.449 1 98.88 107 TYR A N 1
ATOM 799 C CA . TYR A 1 107 ? 8.414 12.203 1.309 1 98.88 107 TYR A CA 1
ATOM 800 C C . TYR A 1 107 ? 7.695 12.266 2.65 1 98.88 107 TYR A C 1
ATOM 802 O O . TYR A 1 107 ? 8.148 11.672 3.633 1 98.88 107 TYR A O 1
ATOM 810 N N . ILE A 1 108 ? 6.625 13.008 2.688 1 98.81 108 ILE A N 1
ATOM 811 C CA . ILE A 1 108 ? 5.836 13.07 3.912 1 98.81 108 ILE A CA 1
ATOM 812 C C . ILE A 1 108 ? 4.898 11.859 3.977 1 98.81 108 ILE A C 1
ATOM 814 O O . ILE A 1 108 ? 4.02 11.703 3.127 1 98.81 108 ILE A O 1
ATOM 818 N N . CYS A 1 109 ? 5.082 11.023 4.93 1 98.25 109 CYS A N 1
ATOM 819 C CA . CYS A 1 109 ? 4.258 9.844 5.176 1 98.25 109 CYS A CA 1
ATOM 820 C C . CYS A 1 109 ? 3.072 10.188 6.07 1 98.25 109 CYS A C 1
ATOM 822 O O . CYS A 1 109 ? 2.869 11.352 6.418 1 98.25 109 CYS A O 1
ATOM 824 N N . VAL A 1 110 ? 2.275 9.203 6.371 1 95.94 110 VAL A N 1
ATOM 825 C CA . VAL A 1 110 ? 1.054 9.461 7.125 1 95.94 110 VAL A CA 1
ATOM 826 C C . VAL A 1 110 ? 1.13 8.758 8.484 1 95.94 110 VAL A C 1
ATOM 828 O O . VAL A 1 110 ? 1.652 7.645 8.578 1 95.94 110 VAL A O 1
ATOM 831 N N . GLY A 1 111 ? 0.591 9.43 9.492 1 94.62 111 GLY A N 1
ATOM 832 C CA . GLY A 1 111 ? 0.665 8.906 10.844 1 94.62 111 GLY A CA 1
ATOM 833 C C . GLY A 1 111 ? -0.184 7.664 11.047 1 94.62 111 GLY A C 1
ATOM 834 O O . GLY A 1 111 ? 0.215 6.742 11.766 1 94.62 111 GLY A O 1
ATOM 835 N N . ASN A 1 112 ? -1.353 7.621 10.484 1 91.88 112 ASN A N 1
ATOM 836 C CA . ASN A 1 112 ? -2.258 6.484 10.633 1 91.88 112 ASN A CA 1
ATOM 837 C C . ASN A 1 112 ? -2.068 5.473 9.508 1 91.88 112 ASN A C 1
ATOM 839 O O . ASN A 1 112 ? -3.041 5.023 8.898 1 91.88 112 ASN A O 1
ATOM 843 N N . HIS A 1 113 ? -0.83 5.02 9.266 1 93.44 113 HIS A N 1
ATOM 844 C CA . HIS A 1 113 ? -0.41 4.219 8.125 1 93.44 113 HIS A CA 1
ATOM 845 C C . HIS A 1 113 ? -1.098 2.857 8.125 1 93.44 113 HIS A C 1
ATOM 847 O O . HIS A 1 113 ? -1.21 2.215 7.078 1 93.44 113 HIS A O 1
ATOM 853 N N . TRP A 1 114 ? -1.631 2.393 9.234 1 91.38 114 TRP A N 1
ATOM 854 C CA . TRP A 1 114 ? -2.195 1.051 9.336 1 91.38 114 TRP A CA 1
ATOM 855 C C . TRP A 1 114 ? -3.693 1.065 9.047 1 91.38 114 TRP A C 1
ATOM 857 O O . TRP A 1 114 ? -4.316 0.01 8.914 1 91.38 114 TRP A O 1
ATOM 867 N N . MET A 1 115 ? -4.281 2.201 9.023 1 89.75 115 MET A N 1
ATOM 868 C CA . MET A 1 115 ? -5.719 2.279 8.781 1 89.75 115 MET A CA 1
ATOM 869 C C . MET A 1 115 ? -6.043 1.95 7.328 1 89.75 115 MET A C 1
ATOM 871 O O . MET A 1 115 ? -5.262 2.256 6.426 1 89.75 115 MET A O 1
ATOM 875 N N . ASN A 1 116 ? -7.242 1.404 7.137 1 90.06 116 ASN A N 1
ATOM 876 C CA . ASN A 1 116 ? -7.668 1 5.801 1 90.06 116 ASN A CA 1
ATOM 877 C C . ASN A 1 116 ? -8.594 2.035 5.168 1 90.06 116 ASN A C 1
ATOM 879 O O . ASN A 1 116 ? -9.797 1.805 5.047 1 90.06 116 ASN A O 1
ATOM 883 N N . ASN A 1 117 ? -8.047 3.137 4.781 1 89.44 117 ASN A N 1
ATOM 884 C CA . ASN A 1 117 ? -8.688 4.148 3.945 1 89.44 117 ASN A CA 1
ATOM 885 C C . ASN A 1 117 ? -7.793 4.559 2.779 1 89.44 117 ASN A C 1
ATOM 887 O O . ASN A 1 117 ? -6.594 4.266 2.775 1 89.44 117 ASN A O 1
ATOM 891 N N . SER A 1 118 ? -8.367 5.188 1.82 1 91 118 SER A N 1
ATOM 892 C CA . SER A 1 118 ? -7.676 5.445 0.564 1 91 118 SER A CA 1
ATOM 893 C C . SER A 1 118 ? -6.418 6.277 0.789 1 91 118 SER A C 1
ATOM 895 O O . SER A 1 118 ? -5.391 6.051 0.142 1 91 118 SER A O 1
ATOM 897 N N . TYR A 1 119 ? -6.5 7.25 1.698 1 90.94 119 TYR A N 1
ATOM 898 C CA . TYR A 1 119 ? -5.371 8.125 1.999 1 90.94 119 TYR A CA 1
ATOM 899 C C . TYR A 1 119 ? -4.219 7.336 2.607 1 90.94 119 TYR A C 1
ATOM 901 O O . TYR A 1 119 ? -3.098 7.359 2.092 1 90.94 119 TYR A O 1
ATOM 909 N N . SER A 1 120 ? -4.496 6.598 3.662 1 93.25 120 SER A N 1
ATOM 910 C CA . SER A 1 120 ? -3.473 5.828 4.363 1 93.25 120 SER A CA 1
ATOM 911 C C . SER A 1 120 ? -2.885 4.742 3.471 1 93.25 120 SER A C 1
ATOM 913 O O . SER A 1 120 ? -1.67 4.543 3.445 1 93.25 120 SER A O 1
ATOM 915 N N . ILE A 1 121 ? -3.738 4.082 2.734 1 95.56 121 ILE A N 1
ATOM 916 C CA . ILE A 1 121 ? -3.301 2.99 1.871 1 95.56 121 ILE A CA 1
ATOM 917 C C . ILE A 1 121 ? -2.361 3.527 0.794 1 95.56 121 ILE A C 1
ATOM 919 O O . ILE A 1 121 ? -1.267 2.996 0.593 1 95.56 121 ILE A O 1
ATOM 923 N N . SER A 1 122 ? -2.746 4.582 0.102 1 95.19 122 SER A N 1
ATOM 924 C CA . SER A 1 122 ? -1.968 5.121 -1.007 1 95.19 122 SER A CA 1
ATOM 925 C C . SER A 1 122 ? -0.662 5.738 -0.517 1 95.19 122 SER A C 1
ATOM 927 O O . SER A 1 122 ? 0.392 5.535 -1.124 1 95.19 122 SER A O 1
ATOM 929 N N . LYS A 1 123 ? -0.707 6.445 0.572 1 96.56 123 LYS A N 1
ATOM 930 C CA . LYS A 1 123 ? 0.496 7.074 1.108 1 96.56 123 LYS A CA 1
ATOM 931 C C . LYS A 1 123 ? 1.486 6.027 1.611 1 96.56 123 LYS A C 1
ATOM 933 O O . LYS A 1 123 ? 2.699 6.191 1.465 1 96.56 123 LYS A O 1
ATOM 938 N N . THR A 1 124 ? 0.967 5.031 2.215 1 97.38 124 THR A N 1
ATOM 939 C CA . THR A 1 124 ? 1.842 3.979 2.719 1 97.38 124 THR A CA 1
ATOM 940 C C . THR A 1 124 ? 2.49 3.217 1.567 1 97.38 124 THR A C 1
ATOM 942 O O . THR A 1 124 ? 3.641 2.785 1.671 1 97.38 124 THR A O 1
ATOM 945 N N . ALA A 1 125 ? 1.759 3.006 0.519 1 97.12 125 ALA A N 1
ATOM 946 C CA . ALA A 1 125 ? 2.348 2.393 -0.668 1 97.12 125 ALA A CA 1
ATOM 947 C C . ALA A 1 125 ? 3.541 3.201 -1.17 1 97.12 125 ALA A C 1
ATOM 949 O O . ALA A 1 125 ? 4.594 2.641 -1.484 1 97.12 125 ALA A O 1
ATOM 950 N N . VAL A 1 126 ? 3.422 4.512 -1.221 1 97.88 126 VAL A N 1
ATOM 951 C CA . VAL A 1 126 ? 4.508 5.363 -1.693 1 97.88 126 VAL A CA 1
ATOM 952 C C . VAL A 1 126 ? 5.68 5.297 -0.717 1 97.88 126 VAL A C 1
ATOM 954 O O . VAL A 1 126 ? 6.84 5.289 -1.131 1 97.88 126 VAL A O 1
ATOM 957 N N . GLU A 1 127 ? 5.383 5.285 0.588 1 98.44 127 GLU A N 1
ATOM 958 C CA . GLU A 1 127 ? 6.426 5.09 1.593 1 98.44 127 GLU A CA 1
ATOM 959 C C . GLU A 1 127 ? 7.281 3.867 1.271 1 98.44 127 GLU A C 1
ATOM 961 O O . GLU A 1 127 ? 8.508 3.924 1.351 1 98.44 127 GLU A O 1
ATOM 966 N N . ARG A 1 128 ? 6.648 2.795 0.905 1 96.69 128 ARG A N 1
ATOM 967 C CA . ARG A 1 128 ? 7.352 1.561 0.574 1 96.69 128 ARG A CA 1
ATOM 968 C C . ARG A 1 128 ? 8.133 1.708 -0.728 1 96.69 128 ARG A C 1
ATOM 970 O O . ARG A 1 128 ? 9.227 1.153 -0.869 1 96.69 128 ARG A O 1
ATOM 977 N N . PHE A 1 129 ? 7.602 2.404 -1.692 1 96 129 PHE A N 1
ATOM 978 C CA . PHE A 1 129 ? 8.312 2.656 -2.938 1 96 129 PHE A CA 1
ATOM 979 C C . PHE A 1 129 ? 9.57 3.48 -2.684 1 96 129 PHE A C 1
ATOM 981 O O . PHE A 1 129 ? 10.586 3.301 -3.363 1 96 129 PHE A O 1
ATOM 988 N N . VAL A 1 130 ? 9.508 4.418 -1.713 1 97.81 130 VAL A N 1
ATOM 989 C CA . VAL A 1 130 ? 10.703 5.164 -1.344 1 97.81 130 VAL A CA 1
ATOM 990 C C . VAL A 1 130 ? 11.812 4.191 -0.928 1 97.81 130 VAL A C 1
ATOM 992 O O . VAL A 1 130 ? 12.945 4.297 -1.397 1 97.81 130 VAL A O 1
ATOM 995 N N . HIS A 1 131 ? 11.453 3.281 -0.082 1 95.81 131 HIS A N 1
ATOM 996 C CA . HIS A 1 131 ? 12.43 2.281 0.349 1 95.81 131 HIS A CA 1
ATOM 997 C C . HIS A 1 131 ? 12.992 1.512 -0.841 1 95.81 131 HIS A C 1
ATOM 999 O O . HIS A 1 131 ? 14.195 1.261 -0.909 1 95.81 131 HIS A O 1
ATOM 1005 N N . MET A 1 132 ? 12.125 1.121 -1.738 1 93.31 132 MET A N 1
ATOM 1006 C CA . MET A 1 132 ? 12.547 0.378 -2.922 1 93.31 132 MET A CA 1
ATOM 1007 C C . MET A 1 132 ? 13.523 1.197 -3.758 1 93.31 132 MET A C 1
ATOM 1009 O O . MET A 1 132 ? 14.578 0.697 -4.16 1 93.31 132 MET A O 1
ATOM 1013 N N . PHE A 1 133 ? 13.18 2.447 -4.047 1 95.19 133 PHE A N 1
ATOM 1014 C CA . PHE A 1 133 ? 14.008 3.32 -4.871 1 95.19 133 PHE A CA 1
ATOM 1015 C C . PHE A 1 133 ? 15.367 3.541 -4.219 1 95.19 133 PHE A C 1
ATOM 1017 O O . PHE A 1 133 ? 16.406 3.496 -4.895 1 95.19 133 PHE A O 1
ATOM 1024 N N . ASN A 1 134 ? 15.352 3.787 -2.918 1 96 134 ASN A N 1
ATOM 1025 C CA . ASN A 1 134 ? 16.609 3.984 -2.211 1 96 134 ASN A CA 1
ATOM 1026 C C . ASN A 1 134 ? 17.5 2.748 -2.295 1 96 134 ASN A C 1
ATOM 1028 O O . ASN A 1 134 ? 18.703 2.861 -2.537 1 96 134 ASN A O 1
ATOM 1032 N N . ALA A 1 135 ? 16.906 1.652 -2.172 1 91.06 135 ALA A N 1
ATOM 1033 C CA . ALA A 1 135 ? 17.656 0.401 -2.117 1 91.06 135 ALA A CA 1
ATOM 1034 C C . ALA A 1 135 ? 18.172 0.011 -3.498 1 91.06 135 ALA A C 1
ATOM 1036 O O . ALA A 1 135 ? 19.281 -0.533 -3.623 1 91.06 135 ALA A O 1
ATOM 1037 N N . TYR A 1 136 ? 17.375 0.327 -4.562 1 88.56 136 TYR A N 1
ATOM 1038 C CA . TYR A 1 136 ? 17.672 -0.333 -5.824 1 88.56 136 TYR A CA 1
ATOM 1039 C C . TYR A 1 136 ? 17.922 0.688 -6.93 1 88.56 136 TYR A C 1
ATOM 1041 O O . TYR A 1 136 ? 18.375 0.337 -8.023 1 88.56 136 TYR A O 1
ATOM 1049 N N . ARG A 1 137 ? 17.609 1.904 -6.656 1 90.81 137 ARG A N 1
ATOM 1050 C CA . ARG A 1 137 ? 17.766 2.908 -7.703 1 90.81 137 ARG A CA 1
ATOM 1051 C C . ARG A 1 137 ? 18.703 4.02 -7.262 1 90.81 137 ARG A C 1
ATOM 1053 O O . ARG A 1 137 ? 18.859 5.027 -7.953 1 90.81 137 ARG A O 1
ATOM 1060 N N . GLY A 1 138 ? 19.281 3.904 -6.07 1 91.88 138 GLY A N 1
ATOM 1061 C CA . GLY A 1 138 ? 20.297 4.828 -5.59 1 91.88 138 GLY A CA 1
ATOM 1062 C C . GLY A 1 138 ? 19.734 6.195 -5.238 1 91.88 138 GLY A C 1
ATOM 1063 O O . GLY A 1 138 ? 20.469 7.188 -5.25 1 91.88 138 GLY A O 1
ATOM 1064 N N . THR A 1 139 ? 18.469 6.281 -5.031 1 96.38 139 THR A N 1
ATOM 1065 C CA . THR A 1 139 ? 17.859 7.559 -4.648 1 96.38 139 THR A CA 1
ATOM 1066 C C . THR A 1 139 ? 18.188 7.883 -3.189 1 96.38 139 THR A C 1
ATOM 1068 O O . THR A 1 139 ? 18.547 6.996 -2.416 1 96.38 139 THR A O 1
ATOM 1071 N N . ARG A 1 140 ? 18.125 9.172 -2.863 1 98.06 140 ARG A N 1
ATOM 1072 C CA . ARG A 1 140 ? 18.312 9.68 -1.507 1 98.06 140 ARG A CA 1
ATOM 1073 C C . ARG A 1 140 ? 17.047 10.383 -1.006 1 98.06 140 ARG A C 1
ATOM 1075 O O . ARG A 1 140 ? 17.031 11.609 -0.856 1 98.06 140 ARG A O 1
ATOM 1082 N N . VAL A 1 141 ? 16.062 9.594 -0.74 1 98.69 141 VAL A N 1
ATOM 1083 C CA . VAL A 1 141 ? 14.781 10.141 -0.301 1 98.69 141 VAL A CA 1
ATOM 1084 C C . VAL A 1 141 ? 14.492 9.695 1.131 1 98.69 141 VAL A C 1
ATOM 1086 O O . VAL A 1 141 ? 14.617 8.508 1.455 1 98.69 141 VAL A O 1
ATOM 1089 N N . THR A 1 142 ? 14.164 10.617 2.016 1 98.81 142 THR A N 1
ATOM 1090 C CA . THR A 1 142 ? 13.859 10.312 3.408 1 98.81 142 THR A CA 1
ATOM 1091 C C . THR A 1 142 ? 12.352 10.289 3.643 1 98.81 142 THR A C 1
ATOM 1093 O O . THR A 1 142 ? 11.641 11.203 3.209 1 98.81 142 THR A O 1
ATOM 1096 N N . ASN A 1 143 ? 11.859 9.195 4.25 1 98.81 143 ASN A N 1
ATOM 1097 C CA . ASN A 1 143 ? 10.484 9.125 4.711 1 98.81 143 ASN A CA 1
ATOM 1098 C C . ASN A 1 143 ? 10.305 9.812 6.062 1 98.81 143 ASN A C 1
ATOM 1100 O O . ASN A 1 143 ? 10.992 9.484 7.027 1 98.81 143 ASN A O 1
ATOM 1104 N N . VAL A 1 144 ? 9.367 10.75 6.121 1 98.81 144 VAL A N 1
ATOM 1105 C CA . VAL A 1 144 ? 9.039 11.438 7.367 1 98.81 144 VAL A CA 1
ATOM 1106 C C . VAL A 1 144 ? 7.551 11.266 7.672 1 98.81 144 VAL A C 1
ATOM 1108 O O . VAL A 1 144 ? 6.699 11.859 7.008 1 98.81 144 VAL A O 1
ATOM 1111 N N . ARG A 1 145 ? 7.227 10.469 8.641 1 98.56 145 ARG A N 1
ATOM 1112 C CA . ARG A 1 145 ? 5.848 10.219 9.047 1 98.56 145 ARG A CA 1
ATOM 1113 C C . ARG A 1 145 ? 5.383 11.266 10.055 1 98.56 145 ARG A C 1
ATOM 1115 O O . ARG A 1 145 ? 5.988 11.422 11.117 1 98.56 145 ARG A O 1
ATOM 1122 N N . VAL A 1 146 ? 4.328 11.891 9.703 1 97.69 146 VAL A N 1
ATOM 1123 C CA . VAL A 1 146 ? 3.807 12.984 10.523 1 97.69 146 VAL A CA 1
ATOM 1124 C C . VAL A 1 146 ? 2.432 12.609 11.07 1 97.69 146 VAL A C 1
ATOM 1126 O O . VAL A 1 146 ? 1.554 12.18 10.32 1 97.69 146 VAL A O 1
ATOM 1129 N N . VAL A 1 147 ? 2.262 12.719 12.359 1 96.38 147 VAL A N 1
ATOM 1130 C CA . VAL A 1 147 ? 0.947 12.547 12.969 1 96.38 147 VAL A CA 1
ATOM 1131 C C . VAL A 1 147 ? 0.104 13.797 12.75 1 96.38 147 VAL A C 1
ATOM 1133 O O . VAL A 1 147 ? 0.394 14.602 11.859 1 96.38 147 VAL A O 1
ATOM 1136 N N . ASN A 1 148 ? -0.981 13.984 13.391 1 94.56 148 ASN A N 1
ATOM 1137 C CA . ASN A 1 148 ? -1.908 15.094 13.188 1 94.56 148 ASN A CA 1
ATOM 1138 C C . ASN A 1 148 ? -1.237 16.438 13.445 1 94.56 148 ASN A C 1
ATOM 1140 O O . ASN A 1 148 ? -1.145 16.891 14.586 1 94.56 148 ASN A O 1
ATOM 1144 N N . ALA A 1 149 ? -0.867 17.062 12.344 1 97.31 149 ALA A N 1
ATOM 1145 C CA . ALA A 1 149 ? -0.264 18.391 12.453 1 97.31 149 ALA A CA 1
ATOM 1146 C C . ALA A 1 149 ? -1.315 19.438 12.789 1 97.31 149 ALA A C 1
ATOM 1148 O O . ALA A 1 149 ? -2.438 19.391 12.273 1 97.31 149 ALA A O 1
ATOM 1149 N N . TYR A 1 150 ? -0.971 20.359 13.633 1 97.44 150 TYR A N 1
ATOM 1150 C CA . TYR A 1 150 ? -1.854 21.469 13.984 1 97.44 150 TYR A CA 1
ATOM 1151 C C . TYR A 1 150 ? -1.081 22.781 14.07 1 97.44 150 TYR A C 1
ATOM 1153 O O . TYR A 1 150 ? 0.144 22.766 14.219 1 97.44 150 TYR A O 1
ATOM 1161 N N . GLY A 1 151 ? -1.805 23.844 13.914 1 98.19 151 GLY A N 1
ATOM 1162 C CA . GLY A 1 151 ? -1.169 25.141 14.07 1 98.19 151 GLY A CA 1
ATOM 1163 C C . GLY A 1 151 ? -1.925 26.25 13.383 1 98.19 151 GLY A C 1
ATOM 1164 O O . GLY A 1 151 ? -2.971 26.031 12.773 1 98.19 151 GLY A O 1
ATOM 1165 N N . PRO A 1 152 ? -1.374 27.469 13.508 1 97.44 152 PRO A N 1
ATOM 1166 C CA . PRO A 1 152 ? -1.929 28.609 12.789 1 97.44 152 PRO A CA 1
ATOM 1167 C C . PRO A 1 152 ? -2.035 28.375 11.281 1 97.44 152 PRO A C 1
ATOM 1169 O O . PRO A 1 152 ? -1.21 27.672 10.711 1 97.44 152 PRO A O 1
ATOM 1172 N N . ARG A 1 153 ? -3.053 28.891 10.672 1 94.56 153 ARG A N 1
ATOM 1173 C CA . ARG A 1 153 ? -3.301 28.875 9.234 1 94.56 153 ARG A CA 1
ATOM 1174 C C . ARG A 1 153 ? -3.943 27.562 8.812 1 94.56 153 ARG A C 1
ATOM 1176 O O . ARG A 1 153 ? -4.266 27.375 7.637 1 94.56 153 ARG A O 1
ATOM 1183 N N . GLN A 1 154 ? -4.125 26.625 9.758 1 96 154 GLN A N 1
ATOM 1184 C CA . GLN A 1 154 ? -4.895 25.438 9.414 1 96 154 GLN A CA 1
ATOM 1185 C C . GLN A 1 154 ? -6.344 25.781 9.086 1 96 154 GLN A C 1
ATOM 1187 O O . GLN A 1 154 ? -6.965 26.578 9.797 1 96 154 GLN A O 1
ATOM 1192 N N . LEU A 1 155 ? -6.852 25.203 8.094 1 92.5 155 LEU A N 1
ATOM 1193 C CA . LEU A 1 155 ? -8.188 25.578 7.641 1 92.5 155 LEU A CA 1
ATOM 1194 C C . LEU A 1 155 ? -9.258 24.891 8.469 1 92.5 155 LEU A C 1
ATOM 1196 O O . LEU A 1 155 ? -9.117 23.703 8.812 1 92.5 155 LEU A O 1
ATOM 1200 N N . ALA A 1 156 ? -10.258 25.578 8.828 1 93.69 156 ALA A N 1
ATOM 1201 C CA . ALA A 1 156 ? -11.477 25.016 9.406 1 93.69 156 ALA A CA 1
ATOM 1202 C C . ALA A 1 156 ? -12.461 24.594 8.32 1 93.69 156 ALA A C 1
ATOM 1204 O O . ALA A 1 156 ? -12.516 25.219 7.254 1 93.69 156 ALA A O 1
ATOM 1205 N N . ALA A 1 157 ? -13.188 23.578 8.555 1 90.81 157 ALA A N 1
ATOM 1206 C CA . ALA A 1 157 ? -14.203 23.141 7.609 1 90.81 157 ALA A CA 1
ATOM 1207 C C . ALA A 1 157 ? -15.555 23.781 7.918 1 90.81 157 ALA A C 1
ATOM 1209 O O . ALA A 1 157 ? -15.703 24.484 8.922 1 90.81 157 ALA A O 1
ATOM 1210 N N . ALA A 1 158 ? -16.531 23.578 6.914 1 88.31 158 ALA A N 1
ATOM 1211 C CA . ALA A 1 158 ? -17.891 24.016 7.176 1 88.31 158 ALA A CA 1
ATOM 1212 C C . ALA A 1 158 ? -18.406 23.453 8.5 1 88.31 158 ALA A C 1
ATOM 1214 O O . ALA A 1 158 ? -18.141 22.312 8.844 1 88.31 158 ALA A O 1
ATOM 1215 N N . PRO A 1 159 ? -19.062 24.328 9.227 1 90.88 159 PRO A N 1
ATOM 1216 C CA . PRO A 1 159 ? -19.625 25.641 8.906 1 90.88 159 PRO A CA 1
ATOM 1217 C C . PRO A 1 159 ? -18.703 26.797 9.289 1 90.88 159 PRO A C 1
ATOM 1219 O O . PRO A 1 159 ? -19.078 27.953 9.156 1 90.88 159 PRO A O 1
ATOM 1222 N N . PHE A 1 160 ? -17.531 26.547 9.711 1 93.38 160 PHE A N 1
ATOM 1223 C CA . PHE A 1 160 ? -16.688 27.594 10.289 1 93.38 160 PHE A CA 1
ATOM 1224 C C . PHE A 1 160 ? -15.75 28.172 9.242 1 93.38 160 PHE A C 1
ATOM 1226 O O . PHE A 1 160 ? -15.164 29.234 9.453 1 93.38 160 PHE A O 1
ATOM 1233 N N . GLY A 1 161 ? -15.633 27.422 8.141 1 91.69 161 GLY A N 1
ATOM 1234 C CA . GLY A 1 161 ? -14.711 27.859 7.109 1 91.69 161 GLY A CA 1
ATOM 1235 C C . GLY A 1 161 ? -14.789 27.047 5.836 1 91.69 161 GLY A C 1
ATOM 1236 O O . GLY A 1 161 ? -15.742 26.297 5.629 1 91.69 161 GLY A O 1
ATOM 1237 N N . ALA A 1 162 ? -13.773 27.188 5.02 1 84.56 162 ALA A N 1
ATOM 1238 C CA . ALA A 1 162 ? -13.836 26.672 3.656 1 84.56 162 ALA A CA 1
ATOM 1239 C C . ALA A 1 162 ? -13.062 25.359 3.539 1 84.56 162 ALA A C 1
ATOM 1241 O O . ALA A 1 162 ? -12.875 24.828 2.438 1 84.56 162 ALA A O 1
ATOM 1242 N N . GLY A 1 163 ? -12.555 24.875 4.617 1 85.44 163 GLY A N 1
ATOM 1243 C CA . GLY A 1 163 ? -11.82 23.625 4.562 1 85.44 163 GLY A CA 1
ATOM 1244 C C . GLY A 1 163 ? -12.656 22.469 4.051 1 85.44 163 GLY A C 1
ATOM 1245 O O . GLY A 1 163 ? -13.844 22.359 4.375 1 85.44 163 GLY A O 1
ATOM 1246 N N . LYS A 1 164 ? -12 21.594 3.266 1 75.94 164 LYS A N 1
ATOM 1247 C CA . LYS A 1 164 ? -12.703 20.469 2.66 1 75.94 164 LYS A CA 1
ATOM 1248 C C . LYS A 1 164 ? -12.797 19.297 3.627 1 75.94 164 LYS A C 1
ATOM 1250 O O . LYS A 1 164 ? -13.695 18.453 3.512 1 75.94 164 LYS A O 1
ATOM 1255 N N . VAL A 1 165 ? -11.852 19.266 4.504 1 79.06 165 VAL A N 1
ATOM 1256 C CA . VAL A 1 165 ? -11.773 18.156 5.461 1 79.06 165 VAL A CA 1
ATOM 1257 C C . VAL A 1 165 ? -11.883 18.703 6.883 1 79.06 165 VAL A C 1
ATOM 1259 O O . VAL A 1 165 ? -11.258 19.719 7.223 1 79.06 165 VAL A O 1
ATOM 1262 N N . ARG A 1 166 ? -12.711 18.094 7.66 1 82.19 166 ARG A N 1
ATOM 1263 C CA . ARG A 1 166 ? -12.859 18.484 9.062 1 82.19 166 ARG A CA 1
ATOM 1264 C C . ARG A 1 166 ? -11.688 17.969 9.898 1 82.19 166 ARG A C 1
ATOM 1266 O O . ARG A 1 166 ? -11.633 16.781 10.227 1 82.19 166 ARG A O 1
ATOM 1273 N N . LYS A 1 167 ? -10.859 18.875 10.227 1 90.06 167 LYS A N 1
ATOM 1274 C CA . LYS A 1 167 ? -9.734 18.531 11.094 1 90.06 167 LYS A CA 1
ATOM 1275 C C . LYS A 1 167 ? -10.094 18.75 12.562 1 90.06 167 LYS A C 1
ATOM 1277 O O . LYS A 1 167 ? -10.82 19.688 12.898 1 90.06 167 LYS A O 1
ATOM 1282 N N . PHE A 1 168 ? -9.562 17.984 13.383 1 91.44 168 PHE A N 1
ATOM 1283 C CA . PHE A 1 168 ? -9.906 17.953 14.797 1 91.44 168 PHE A CA 1
ATOM 1284 C C . PHE A 1 168 ? -9.633 19.312 15.445 1 91.44 168 PHE A C 1
ATOM 1286 O O . PHE A 1 168 ? -10.523 19.906 16.047 1 91.44 168 PHE A O 1
ATOM 1293 N N . THR A 1 169 ? -8.469 19.844 15.242 1 96.31 169 THR A N 1
ATOM 1294 C CA . THR A 1 169 ? -8.016 21.016 16 1 96.31 169 THR A CA 1
ATOM 1295 C C . THR A 1 169 ? -8.844 22.25 15.633 1 96.31 169 THR A C 1
ATOM 1297 O O . THR A 1 169 ? -9.445 22.875 16.5 1 96.31 169 THR A O 1
ATOM 1300 N N . PRO A 1 170 ? -8.953 22.516 14.328 1 96.75 170 PRO A N 1
ATOM 1301 C CA . PRO A 1 170 ? -9.789 23.656 13.969 1 96.75 170 PRO A CA 1
ATOM 1302 C C . PRO A 1 170 ? -11.242 23.484 14.398 1 96.75 170 PRO A C 1
ATOM 1304 O O . PRO A 1 170 ? -11.891 24.438 14.836 1 96.75 170 PRO A O 1
ATOM 1307 N N . ALA A 1 171 ? -11.727 22.281 14.297 1 94.19 171 ALA A N 1
ATOM 1308 C CA . ALA A 1 171 ? -13.125 22.031 14.633 1 94.19 171 ALA A CA 1
ATOM 1309 C C . ALA A 1 171 ? -13.391 22.281 16.109 1 94.19 171 ALA A C 1
ATOM 1311 O O . ALA A 1 171 ? -14.367 22.953 16.469 1 94.19 171 ALA A O 1
ATOM 1312 N N . VAL A 1 172 ? -12.562 21.828 16.953 1 96.5 172 VAL A N 1
ATOM 1313 C CA . VAL A 1 172 ? -12.734 21.969 18.406 1 96.5 172 VAL A CA 1
ATOM 1314 C C . VAL A 1 172 ? -12.547 23.422 18.812 1 96.5 172 VAL A C 1
ATOM 1316 O O . VAL A 1 172 ? -13.328 23.969 19.594 1 96.5 172 VAL A O 1
ATOM 1319 N N . ILE A 1 173 ? -11.539 24.062 18.297 1 98 173 ILE A N 1
ATOM 1320 C CA . ILE A 1 173 ? -11.242 25.438 18.641 1 98 173 ILE A CA 1
ATOM 1321 C C . ILE A 1 173 ? -12.414 26.344 18.25 1 98 173 ILE A C 1
ATOM 1323 O O . ILE A 1 173 ? -12.891 27.141 19.047 1 98 173 ILE A O 1
ATOM 1327 N N . CYS A 1 174 ? -12.875 26.172 17.016 1 97.25 174 CYS A N 1
ATOM 1328 C CA . CYS A 1 174 ? -13.961 27.016 16.516 1 97.25 174 CYS A CA 1
ATOM 1329 C C . CYS A 1 174 ? -15.219 26.828 17.359 1 97.25 174 CYS A C 1
ATOM 1331 O O . CYS A 1 174 ? -15.891 27.797 17.703 1 97.25 174 CYS A O 1
ATOM 1333 N N . ARG A 1 175 ? -15.5 25.641 17.703 1 96.44 175 ARG A N 1
ATOM 1334 C CA . ARG A 1 175 ? -16.672 25.375 18.531 1 96.44 175 ARG A CA 1
ATOM 1335 C C . ARG A 1 175 ? -16.516 25.984 19.906 1 96.44 175 ARG A C 1
ATOM 1337 O O . ARG A 1 175 ? -17.438 26.625 20.422 1 96.44 175 ARG A O 1
ATOM 1344 N N . ALA A 1 176 ? -15.422 25.828 20.5 1 97.5 176 ALA A N 1
ATOM 1345 C CA . ALA A 1 176 ? -15.164 26.391 21.812 1 97.5 176 ALA A CA 1
ATOM 1346 C C . ALA A 1 176 ? -15.273 27.906 21.797 1 97.5 176 ALA A C 1
ATOM 1348 O O . ALA A 1 176 ? -15.875 28.5 22.703 1 97.5 176 ALA A O 1
ATOM 1349 N N . LEU A 1 177 ? -14.75 28.5 20.797 1 97.5 177 LEU A N 1
ATOM 1350 C CA . LEU A 1 177 ? -14.711 29.953 20.703 1 97.5 177 LEU A CA 1
ATOM 1351 C C . LEU A 1 177 ? -16.094 30.516 20.406 1 97.5 177 LEU A C 1
ATOM 1353 O O . LEU A 1 177 ? -16.344 31.703 20.641 1 97.5 177 LEU A O 1
ATOM 1357 N N . THR A 1 178 ? -16.969 29.672 19.875 1 96.19 178 THR A N 1
ATOM 1358 C CA . THR A 1 178 ? -18.297 30.156 19.5 1 96.19 178 THR A CA 1
ATOM 1359 C C . THR A 1 178 ? -19.344 29.672 20.5 1 96.19 178 THR A C 1
ATOM 1361 O O . THR A 1 178 ? -20.547 29.859 20.297 1 96.19 178 THR A O 1
ATOM 1364 N N . GLY A 1 179 ? -18.938 28.969 21.484 1 95.25 179 GLY A N 1
ATOM 1365 C CA . GLY A 1 179 ? -19.844 28.547 22.547 1 95.25 179 GLY A CA 1
ATOM 1366 C C . GLY A 1 179 ? -20.656 27.312 22.172 1 95.25 179 GLY A C 1
ATOM 1367 O O . GLY A 1 179 ? -21.672 27.016 22.797 1 95.25 179 GLY A O 1
ATOM 1368 N N . GLN A 1 180 ? -20.281 26.672 21.172 1 94.88 180 GLN A N 1
ATOM 1369 C CA . GLN A 1 180 ? -20.953 25.453 20.75 1 94.88 180 GLN A CA 1
ATOM 1370 C C . GLN A 1 180 ? -20.344 24.219 21.406 1 94.88 180 GLN A C 1
ATOM 1372 O O . GLN A 1 180 ? -19.125 24.156 21.625 1 94.88 180 GLN A O 1
ATOM 1377 N N . PRO A 1 181 ? -21.203 23.234 21.656 1 95.62 181 PRO A N 1
ATOM 1378 C CA . PRO A 1 181 ? -20.641 22 22.234 1 95.62 181 PRO A CA 1
ATOM 1379 C C . PRO A 1 181 ? -19.594 21.359 21.328 1 95.62 181 PRO A C 1
ATOM 1381 O O . PRO A 1 181 ? -19.75 21.344 20.109 1 95.62 181 PRO A O 1
ATOM 1384 N N . VAL A 1 182 ? -18.516 20.891 21.984 1 95.06 182 VAL A N 1
ATOM 1385 C CA . VAL A 1 182 ? -17.5 20.141 21.266 1 95.06 182 VAL A CA 1
ATOM 1386 C C . VAL A 1 182 ? -17.969 18.703 21.062 1 95.06 182 VAL A C 1
ATOM 1388 O O . VAL A 1 182 ? -18.359 18.031 22.031 1 95.06 182 VAL A O 1
ATOM 1391 N N . GLU A 1 183 ? -17.906 18.281 19.844 1 90.94 183 GLU A N 1
ATOM 1392 C CA . GLU A 1 183 ? -18.359 16.922 19.516 1 90.94 183 GLU A CA 1
ATOM 1393 C C . GLU A 1 183 ? -17.188 15.992 19.281 1 90.94 183 GLU A C 1
ATOM 1395 O O . GLU A 1 183 ? -16.312 16.281 18.453 1 90.94 183 GLU A O 1
ATOM 1400 N N . LEU A 1 184 ? -17.219 14.906 20 1 89.94 184 LEU A N 1
ATOM 1401 C CA . LEU A 1 184 ? -16.141 13.93 19.828 1 89.94 184 LEU A CA 1
ATOM 1402 C C . LEU A 1 184 ? -16.703 12.578 19.391 1 89.94 184 LEU A C 1
ATOM 1404 O O . LEU A 1 184 ? -17.609 12.039 20.031 1 89.94 184 LEU A O 1
ATOM 1408 N N . TYR A 1 185 ? -16.172 12.125 18.391 1 82.25 185 TYR A N 1
ATOM 1409 C CA . TYR A 1 185 ? -16.547 10.789 17.938 1 82.25 185 TYR A CA 1
ATOM 1410 C C . TYR A 1 185 ? -16.031 9.727 18.906 1 82.25 185 TYR A C 1
ATOM 1412 O O . TYR A 1 185 ? -14.891 9.789 19.344 1 82.25 185 TYR A O 1
ATOM 1420 N N . GLY A 1 186 ? -16.875 8.711 19.25 1 79.62 186 GLY A N 1
ATOM 1421 C CA . GLY A 1 186 ? -16.484 7.617 20.125 1 79.62 186 GLY A CA 1
ATOM 1422 C C . GLY A 1 186 ? -16.109 8.078 21.516 1 79.62 186 GLY A C 1
ATOM 1423 O O . GLY A 1 186 ? -15.297 7.441 22.188 1 79.62 186 GLY A O 1
ATOM 1424 N N . GLY A 1 187 ? -16.531 9.188 21.859 1 79.56 187 GLY A N 1
ATOM 1425 C CA . GLY A 1 187 ? -16.266 9.742 23.172 1 79.56 187 GLY A CA 1
ATOM 1426 C C . GLY A 1 187 ? -14.852 10.273 23.328 1 79.56 187 GLY A C 1
ATOM 1427 O O . GLY A 1 187 ? -14.484 10.781 24.391 1 79.56 187 GLY A O 1
ATOM 1428 N N . GLY A 1 188 ? -14.055 10.086 22.375 1 85.38 188 GLY A N 1
ATOM 1429 C CA . GLY A 1 188 ? -12.719 10.656 22.344 1 85.38 188 GLY A CA 1
ATOM 1430 C C . GLY A 1 188 ? -11.695 9.828 23.094 1 85.38 188 GLY A C 1
ATOM 1431 O O . GLY A 1 188 ? -10.672 10.344 23.547 1 85.38 188 GLY A O 1
ATOM 1432 N N . VAL A 1 189 ? -11.969 8.586 23.203 1 82.44 189 VAL A N 1
ATOM 1433 C CA . VAL A 1 189 ? -11.086 7.734 24 1 82.44 189 VAL A CA 1
ATOM 1434 C C . VAL A 1 189 ? -9.867 7.348 23.172 1 82.44 189 VAL A C 1
ATOM 1436 O O . VAL A 1 189 ? -8.852 6.918 23.719 1 82.44 189 VAL A O 1
ATOM 1439 N N . GLN A 1 190 ? -9.906 7.512 21.906 1 85.75 190 GLN A N 1
ATOM 1440 C CA . GLN A 1 190 ? -8.812 7.152 21.016 1 85.75 190 GLN A CA 1
ATOM 1441 C C . GLN A 1 190 ? -7.59 8.031 21.25 1 85.75 190 GLN A C 1
ATOM 1443 O O . GLN A 1 190 ? -7.723 9.18 21.672 1 85.75 190 GLN A O 1
ATOM 1448 N N . LEU A 1 191 ? -6.492 7.395 21.109 1 90.12 191 LEU A N 1
ATOM 1449 C CA . LEU A 1 191 ? -5.223 8.109 21.188 1 90.12 191 LEU A CA 1
ATOM 1450 C C . LEU A 1 191 ? -4.797 8.602 19.812 1 90.12 191 LEU A C 1
ATOM 1452 O O . LEU A 1 191 ? -4.793 7.836 18.844 1 90.12 191 LEU A O 1
ATOM 1456 N N . SER A 1 192 ? -4.562 9.812 19.703 1 90.75 192 SER A N 1
ATOM 1457 C CA . SER A 1 192 ? -4.102 10.414 18.469 1 90.75 192 SER A CA 1
ATOM 1458 C C . SER A 1 192 ? -3.062 11.5 18.719 1 90.75 192 SER A C 1
ATOM 1460 O O . SER A 1 192 ? -3.398 12.586 19.203 1 90.75 192 SER A O 1
ATOM 1462 N N . ASP A 1 193 ? -1.87 11.18 18.422 1 95.38 193 ASP A N 1
ATOM 1463 C CA . ASP A 1 193 ? -0.768 12.117 18.609 1 95.38 193 ASP A CA 1
ATOM 1464 C C . ASP A 1 193 ? -0.919 13.336 17.703 1 95.38 193 ASP A C 1
ATOM 1466 O O . ASP A 1 193 ? -1.369 13.211 16.562 1 95.38 193 ASP A O 1
ATOM 1470 N N . MET A 1 194 ? -0.618 14.469 18.25 1 96.06 194 MET A N 1
ATOM 1471 C CA . MET A 1 194 ? -0.627 15.734 17.531 1 96.06 194 MET A CA 1
ATOM 1472 C C . MET A 1 194 ? 0.747 16.391 17.562 1 96.06 194 MET A C 1
ATOM 1474 O O . MET A 1 194 ? 1.474 16.266 18.547 1 96.06 194 MET A O 1
ATOM 1478 N N . VAL A 1 195 ? 1.036 17.109 16.516 1 97.69 195 VAL A N 1
ATOM 1479 C CA . VAL A 1 195 ? 2.357 17.734 16.438 1 97.69 195 VAL A CA 1
ATOM 1480 C C . VAL A 1 195 ? 2.248 19.125 15.852 1 97.69 195 VAL A C 1
ATOM 1482 O O . VAL A 1 195 ? 1.472 19.359 14.922 1 97.69 195 VAL A O 1
ATOM 1485 N N . TRP A 1 196 ? 3.012 20.047 16.438 1 98 196 TRP A N 1
ATOM 1486 C CA . TRP A 1 196 ? 3.057 21.422 15.977 1 98 196 TRP A CA 1
ATOM 1487 C C . TRP A 1 196 ? 3.592 21.5 14.555 1 98 196 TRP A C 1
ATOM 1489 O O . TRP A 1 196 ? 4.645 20.938 14.242 1 98 196 TRP A O 1
ATOM 1499 N N . VAL A 1 197 ? 2.92 22.25 13.727 1 98.56 197 VAL A N 1
ATOM 1500 C CA . VAL A 1 197 ? 3.219 22.312 12.297 1 98.56 197 VAL A CA 1
ATOM 1501 C C . VAL A 1 197 ? 4.617 22.891 12.086 1 98.56 197 VAL A C 1
ATOM 1503 O O . VAL A 1 197 ? 5.324 22.484 11.156 1 98.56 197 VAL A O 1
ATOM 1506 N N . GLY A 1 198 ? 5.02 23.844 12.867 1 98.31 198 GLY A N 1
ATOM 1507 C CA . GLY A 1 198 ? 6.367 24.391 12.766 1 98.31 198 GLY A CA 1
ATOM 1508 C C . GLY A 1 198 ? 7.445 23.328 12.945 1 98.31 198 GLY A C 1
ATOM 1509 O O . GLY A 1 198 ? 8.484 23.375 12.281 1 98.31 198 GLY A O 1
ATOM 1510 N N . ASP A 1 199 ? 7.219 22.422 13.891 1 98.5 199 ASP A N 1
ATOM 1511 C CA . ASP A 1 199 ? 8.156 21.328 14.109 1 98.5 199 ASP A CA 1
ATOM 1512 C C . ASP A 1 199 ? 8.18 20.375 12.922 1 98.5 199 ASP A C 1
ATOM 1514 O O . ASP A 1 199 ? 9.227 19.828 12.562 1 98.5 199 ASP A O 1
ATOM 1518 N N . VAL A 1 200 ? 7.012 20.109 12.352 1 98.75 200 VAL A N 1
ATOM 1519 C CA . VAL A 1 200 ? 6.934 19.281 11.148 1 98.75 200 VAL A CA 1
ATOM 1520 C C . VAL A 1 200 ? 7.82 19.875 10.055 1 98.75 200 VAL A C 1
ATOM 1522 O O . VAL A 1 200 ? 8.633 19.172 9.453 1 98.75 200 VAL A O 1
ATOM 1525 N N . ALA A 1 201 ? 7.648 21.172 9.828 1 98.81 201 ALA A N 1
ATOM 1526 C CA . ALA A 1 201 ? 8.438 21.875 8.812 1 98.81 201 ALA A CA 1
ATOM 1527 C C . ALA A 1 201 ? 9.93 21.75 9.102 1 98.81 201 ALA A C 1
ATOM 1529 O O . ALA A 1 201 ? 10.727 21.453 8.203 1 98.81 201 ALA A O 1
ATOM 1530 N N . ARG A 1 202 ? 10.305 21.969 10.352 1 98.75 202 ARG A N 1
ATOM 1531 C CA . ARG A 1 202 ? 11.695 21.891 10.758 1 98.75 202 ARG A CA 1
ATOM 1532 C C . ARG A 1 202 ? 12.281 20.516 10.453 1 98.75 202 ARG A C 1
ATOM 1534 O O . ARG A 1 202 ? 13.391 20.406 9.938 1 98.75 202 ARG A O 1
ATOM 1541 N N . VAL A 1 203 ? 11.547 19.469 10.758 1 98.81 203 VAL A N 1
ATOM 1542 C CA . VAL A 1 203 ? 12.039 18.109 10.586 1 98.81 203 VAL A CA 1
ATOM 1543 C C . VAL A 1 203 ? 12.133 17.781 9.094 1 98.81 203 VAL A C 1
ATOM 1545 O O . VAL A 1 203 ? 13.102 17.172 8.648 1 98.81 203 VAL A O 1
ATOM 1548 N N . LEU A 1 204 ? 11.156 18.188 8.289 1 98.88 204 LEU A N 1
ATOM 1549 C CA . LEU A 1 204 ? 11.164 17.938 6.855 1 98.88 204 LEU A CA 1
ATOM 1550 C C . LEU A 1 204 ? 12.375 18.578 6.195 1 98.88 204 LEU A C 1
ATOM 1552 O O . LEU A 1 204 ? 13.055 17.938 5.379 1 98.88 204 LEU A O 1
ATOM 1556 N N . VAL A 1 205 ? 12.648 19.812 6.531 1 98.88 205 VAL A N 1
ATOM 1557 C CA . VAL A 1 205 ? 13.789 20.516 5.949 1 98.88 205 VAL A CA 1
ATOM 1558 C C . VAL A 1 205 ? 15.094 19.891 6.441 1 98.88 205 VAL A C 1
ATOM 1560 O O . VAL A 1 205 ? 16.031 19.719 5.664 1 98.88 205 VAL A O 1
ATOM 1563 N N . SER A 1 206 ? 15.172 19.531 7.777 1 98.81 206 SER A N 1
ATOM 1564 C CA . SER A 1 206 ? 16.344 18.844 8.312 1 98.81 206 SER A CA 1
ATOM 1565 C C . SER A 1 206 ? 16.609 17.531 7.582 1 98.81 206 SER A C 1
ATOM 1567 O O . SER A 1 206 ? 17.75 17.172 7.32 1 98.81 206 SER A O 1
ATOM 1569 N N . ALA A 1 207 ? 15.523 16.812 7.309 1 98.81 207 ALA A N 1
ATOM 1570 C CA . ALA A 1 207 ? 15.641 15.547 6.586 1 98.81 207 ALA A CA 1
ATOM 1571 C C . ALA A 1 207 ? 16.219 15.766 5.191 1 98.81 207 ALA A C 1
ATOM 1573 O O . ALA A 1 207 ? 17.062 14.992 4.734 1 98.81 207 ALA A O 1
ATOM 1574 N N . LEU A 1 208 ? 15.758 16.812 4.504 1 98.88 208 LEU A N 1
ATOM 1575 C CA . LEU A 1 208 ? 16.281 17.125 3.178 1 98.88 208 LEU A CA 1
ATOM 1576 C C . LEU A 1 208 ? 17.766 17.438 3.242 1 98.88 208 LEU A C 1
ATOM 1578 O O . LEU A 1 208 ? 18.547 16.969 2.408 1 98.88 208 LEU A O 1
ATOM 1582 N N . GLU A 1 209 ? 18.156 18.281 4.199 1 98.69 209 GLU A N 1
ATOM 1583 C CA . GLU A 1 209 ? 19.547 18.641 4.371 1 98.69 209 GLU A CA 1
ATOM 1584 C C . GLU A 1 209 ? 20.422 17.422 4.648 1 98.69 209 GLU A C 1
ATOM 1586 O O . GLU A 1 209 ? 21.531 17.312 4.145 1 98.69 209 GLU A O 1
ATOM 1591 N N . SER A 1 210 ? 19.906 16.547 5.48 1 98.38 210 SER A N 1
ATOM 1592 C CA . SER A 1 210 ? 20.609 15.297 5.762 1 98.38 210 SER A CA 1
ATOM 1593 C C . SER A 1 210 ? 20.781 14.461 4.496 1 98.38 210 SER A C 1
ATOM 1595 O O . SER A 1 210 ? 21.859 13.922 4.242 1 98.38 210 SER A O 1
ATOM 1597 N N . ALA A 1 211 ? 19.719 14.352 3.725 1 98.25 211 ALA A N 1
ATOM 1598 C CA . ALA A 1 211 ? 19.781 13.609 2.467 1 98.25 211 ALA A CA 1
ATOM 1599 C C . ALA A 1 211 ? 20.797 14.234 1.51 1 98.25 211 ALA A C 1
ATOM 1601 O O . ALA A 1 211 ? 21.484 13.516 0.786 1 98.25 211 ALA A O 1
ATOM 1602 N N . GLU A 1 212 ? 20.797 15.539 1.474 1 97.69 212 GLU A N 1
ATOM 1603 C CA . GLU A 1 212 ? 21.766 16.266 0.646 1 97.69 212 GLU A CA 1
ATOM 1604 C C . GLU A 1 212 ? 23.188 15.875 1 1 97.69 212 GLU A C 1
ATOM 1606 O O . GLU A 1 212 ? 24.062 15.789 0.122 1 97.69 212 GLU A O 1
ATOM 1611 N N . ARG A 1 213 ? 23.375 15.617 2.252 1 97.06 213 ARG A N 1
ATOM 1612 C CA . ARG A 1 213 ? 24.703 15.266 2.729 1 97.06 213 ARG A CA 1
ATOM 1613 C C . ARG A 1 213 ? 24.953 13.766 2.574 1 97.06 213 ARG A C 1
ATOM 1615 O O . ARG A 1 213 ? 26.016 13.266 2.969 1 97.06 213 ARG A O 1
ATOM 1622 N N . GLY A 1 214 ? 23.969 13.039 2.088 1 95.31 214 GLY A N 1
ATOM 1623 C CA . GLY A 1 214 ? 24.141 11.625 1.808 1 95.31 214 GLY A CA 1
ATOM 1624 C C . GLY A 1 214 ? 23.656 10.727 2.926 1 95.31 214 GLY A C 1
ATOM 1625 O O . GLY A 1 214 ? 23.844 9.508 2.881 1 95.31 214 GLY A O 1
ATOM 1626 N N . LEU A 1 215 ? 23.016 11.352 3.912 1 95.81 215 LEU A N 1
ATOM 1627 C CA . LEU A 1 215 ? 22.484 10.594 5.035 1 95.81 215 LEU A CA 1
ATOM 1628 C C . LEU A 1 215 ? 20.984 10.352 4.863 1 95.81 215 LEU A C 1
ATOM 1630 O O . LEU A 1 215 ? 20.188 11.258 5.066 1 95.81 215 LEU A O 1
ATOM 1634 N N . VAL A 1 216 ? 20.672 9.156 4.504 1 95.81 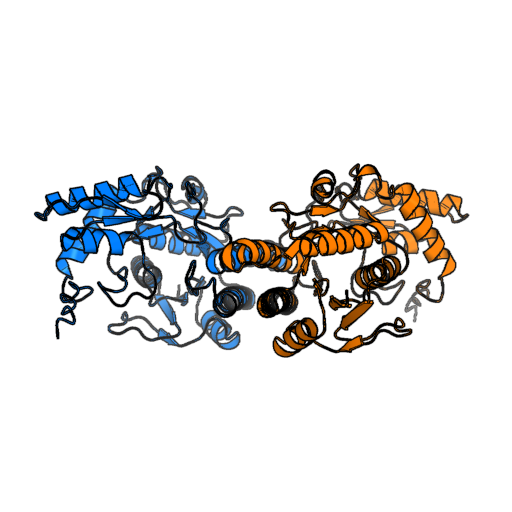216 VAL A N 1
ATOM 1635 C CA . VAL A 1 216 ? 19.281 8.727 4.391 1 95.81 216 VAL A CA 1
ATOM 1636 C C . VAL A 1 216 ? 19.016 7.566 5.34 1 95.81 216 VAL A C 1
ATOM 1638 O O . VAL A 1 216 ? 19.469 6.445 5.105 1 95.81 216 VAL A O 1
ATOM 1641 N N . PRO A 1 217 ? 18.25 7.902 6.383 1 94.12 217 PRO A N 1
ATOM 1642 C CA . PRO A 1 217 ? 17.969 6.816 7.332 1 94.12 217 PRO A CA 1
ATOM 1643 C C . PRO A 1 217 ? 17.188 5.668 6.703 1 94.12 217 PRO A C 1
ATOM 1645 O O . PRO A 1 217 ? 16.312 5.902 5.863 1 94.12 217 PRO A O 1
ATOM 1648 N N . ASP A 1 218 ? 17.422 4.434 7.148 1 88.81 218 ASP A N 1
ATOM 1649 C CA . ASP A 1 218 ? 16.641 3.273 6.727 1 88.81 218 ASP A CA 1
ATOM 1650 C C . ASP A 1 218 ? 15.273 3.25 7.41 1 88.81 218 ASP A C 1
ATOM 1652 O O . ASP A 1 218 ? 14.312 2.709 6.863 1 88.81 218 ASP A O 1
ATOM 1656 N N . VAL A 1 219 ? 15.234 3.932 8.547 1 93.81 219 VAL A N 1
ATOM 1657 C CA . VAL A 1 219 ? 14 3.961 9.328 1 93.81 219 VAL A CA 1
ATOM 1658 C C . VAL A 1 219 ? 13.156 5.172 8.914 1 93.81 219 VAL A C 1
ATOM 1660 O O . VAL A 1 219 ? 13.695 6.18 8.453 1 93.81 219 VAL A O 1
ATOM 1663 N N . VAL A 1 220 ? 11.844 5.027 9.047 1 98 220 VAL A N 1
ATOM 1664 C CA . VAL A 1 220 ? 10.945 6.164 8.859 1 98 220 VAL A CA 1
ATOM 1665 C C . VAL A 1 220 ? 11.062 7.121 10.039 1 98 220 VAL A C 1
ATOM 1667 O O . VAL A 1 220 ? 10.992 6.699 11.203 1 98 220 VAL A O 1
ATOM 1670 N N . LEU A 1 221 ? 11.375 8.375 9.789 1 98.56 221 LEU A N 1
ATOM 1671 C CA . LEU A 1 221 ? 11.375 9.391 10.836 1 98.56 221 LEU A CA 1
ATOM 1672 C C . LEU A 1 221 ? 9.945 9.719 11.273 1 98.56 221 LEU A C 1
ATOM 1674 O O . LEU A 1 221 ? 9.086 10.008 10.438 1 98.56 221 LEU A O 1
ATOM 1678 N N . GLU A 1 222 ? 9.672 9.656 12.531 1 98.25 222 GLU A N 1
ATOM 1679 C CA . GLU A 1 222 ? 8.32 9.891 13.023 1 98.25 222 GLU A CA 1
ATOM 1680 C C . GLU A 1 222 ? 8.25 11.172 13.852 1 98.25 222 GLU A C 1
ATOM 1682 O O . GLU A 1 222 ? 8.922 11.281 14.883 1 98.25 222 GLU A O 1
ATOM 1687 N N . VAL A 1 223 ? 7.461 12.07 13.406 1 98.12 223 VAL A N 1
ATOM 1688 C CA . VAL A 1 223 ? 7.32 13.359 14.062 1 98.12 223 VAL A CA 1
ATOM 1689 C C . VAL A 1 223 ? 6.051 13.375 14.914 1 98.12 223 VAL A C 1
ATOM 1691 O O . VAL A 1 223 ? 4.941 13.234 14.391 1 98.12 223 VAL A O 1
ATOM 1694 N N . GLY A 1 224 ? 6.145 13.5 16.125 1 95.44 224 GLY A N 1
ATOM 1695 C CA . GLY A 1 224 ? 5.039 13.523 17.062 1 95.44 224 GLY A CA 1
ATOM 1696 C C . GLY A 1 224 ? 5.445 13.984 18.453 1 95.44 224 GLY A C 1
ATOM 1697 O O . GLY A 1 224 ? 6.598 14.367 18.672 1 95.44 224 GLY A O 1
ATOM 1698 N N . PRO A 1 225 ? 4.473 13.992 19.312 1 91.12 225 PRO A N 1
ATOM 1699 C CA . PRO A 1 225 ? 4.754 14.461 20.672 1 91.12 225 PRO A CA 1
ATOM 1700 C C . PRO A 1 225 ? 5.539 13.438 21.5 1 91.12 225 PRO A C 1
ATOM 1702 O O . PRO A 1 225 ? 5.598 12.258 21.141 1 91.12 225 PRO A O 1
ATOM 1705 N N . A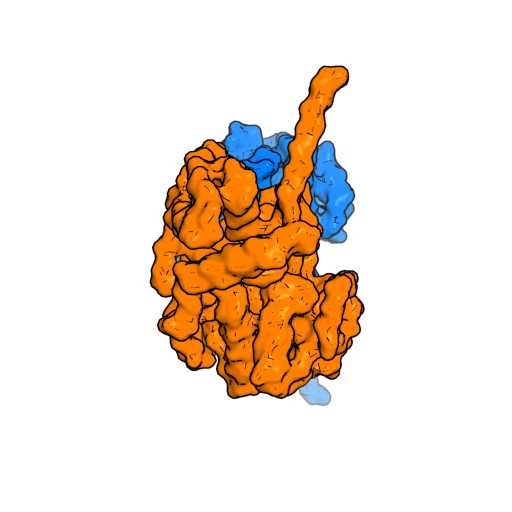LA A 1 226 ? 6.145 13.977 22.562 1 85.19 226 ALA A N 1
ATOM 1706 C CA . ALA A 1 226 ? 6.855 13.086 23.484 1 85.19 226 ALA A CA 1
ATOM 1707 C C . ALA A 1 226 ? 5.887 12.148 24.188 1 85.19 226 ALA A C 1
ATOM 1709 O O . ALA A 1 226 ? 6.242 11.008 24.516 1 85.19 226 ALA A O 1
ATOM 1710 N N . ARG A 1 227 ? 4.727 12.688 24.422 1 88.25 227 ARG A N 1
ATOM 1711 C CA . ARG A 1 227 ? 3.719 11.891 25.109 1 88.25 227 ARG A CA 1
ATOM 1712 C C . ARG A 1 227 ? 2.402 11.891 24.344 1 88.25 227 ARG A C 1
ATOM 1714 O O . ARG A 1 227 ? 1.961 12.938 23.859 1 88.25 227 ARG A O 1
ATOM 1721 N N . SER A 1 228 ? 1.825 10.703 24.328 1 92.31 228 SER A N 1
ATOM 1722 C CA . SER A 1 228 ? 0.542 10.57 23.641 1 92.31 228 SER A CA 1
ATOM 1723 C C . SER A 1 228 ? -0.608 11.039 24.531 1 92.31 228 SER A C 1
ATOM 1725 O O . SER A 1 228 ? -0.548 10.898 25.75 1 92.31 228 SER A O 1
ATOM 1727 N N . GLN A 1 229 ? -1.576 11.625 23.891 1 91.5 229 GLN A N 1
ATOM 1728 C CA . GLN A 1 229 ? -2.785 12.055 24.578 1 91.5 229 GLN A CA 1
ATOM 1729 C C . GLN A 1 229 ? -4.039 11.562 23.859 1 91.5 229 GLN A C 1
ATOM 1731 O O . GLN A 1 229 ? -4.012 11.32 22.656 1 91.5 229 GLN A O 1
ATOM 1736 N N . SER A 1 230 ? -5.09 11.445 24.672 1 92.12 230 SER A N 1
ATOM 1737 C CA . SER A 1 230 ? -6.367 11.102 24.047 1 92.12 230 SER A CA 1
ATOM 1738 C C . SER A 1 230 ? -6.992 12.32 23.375 1 92.12 230 SER A C 1
ATOM 1740 O O . SER A 1 230 ? -6.676 13.461 23.719 1 92.12 230 SER A O 1
ATOM 1742 N N . ILE A 1 231 ? -7.809 12.031 22.484 1 92.5 231 ILE A N 1
ATOM 1743 C CA . ILE A 1 231 ? -8.539 13.078 21.781 1 92.5 231 ILE A CA 1
ATOM 1744 C C . ILE A 1 231 ? -9.344 13.906 22.781 1 92.5 231 ILE A C 1
ATOM 1746 O O . ILE A 1 231 ? -9.398 15.133 22.688 1 92.5 231 ILE A O 1
ATOM 1750 N N . ARG A 1 232 ? -9.914 13.273 23.75 1 94.12 232 ARG A N 1
ATOM 1751 C CA . ARG A 1 232 ? -10.688 13.961 24.781 1 94.12 232 ARG A CA 1
ATOM 1752 C C . ARG A 1 232 ? -9.797 14.891 25.594 1 94.12 232 ARG A C 1
ATOM 1754 O O . ARG A 1 232 ? -10.18 16.031 25.891 1 94.12 232 ARG A O 1
ATOM 1761 N N . SER A 1 233 ? -8.672 14.375 25.984 1 95.38 233 SER A N 1
ATOM 1762 C CA . SER A 1 233 ? -7.746 15.195 26.75 1 95.38 233 SER A CA 1
ATOM 1763 C C . SER A 1 233 ? -7.336 16.438 25.984 1 95.38 233 SER A C 1
ATOM 1765 O O . SER A 1 233 ? -7.184 17.516 26.562 1 95.38 233 SER A O 1
ATOM 1767 N N . VAL A 1 234 ? -7.148 16.328 24.688 1 96.38 234 VAL A N 1
ATOM 1768 C CA . VAL A 1 234 ? -6.773 17.469 23.859 1 96.38 234 VAL A CA 1
ATOM 1769 C C . VAL A 1 234 ? -7.934 18.453 23.766 1 96.38 234 VAL A C 1
ATOM 1771 O O . VAL A 1 234 ? -7.73 19.672 23.828 1 96.38 234 VAL A O 1
ATOM 1774 N N . ALA A 1 235 ? -9.109 17.891 23.625 1 97 235 ALA A N 1
ATOM 1775 C CA . ALA A 1 235 ? -10.289 18.75 23.594 1 97 235 ALA A CA 1
ATOM 1776 C C . ALA A 1 235 ? -10.43 19.547 24.891 1 97 235 ALA A C 1
ATOM 1778 O O . ALA A 1 235 ? -10.719 20.75 24.844 1 97 235 ALA A O 1
ATOM 1779 N N . GLU A 1 236 ? -10.25 18.875 25.938 1 97.56 236 GLU A N 1
ATOM 1780 C CA . GLU A 1 236 ? -10.32 19.531 27.234 1 97.56 236 GLU A CA 1
ATOM 1781 C C . GLU A 1 236 ? -9.266 20.609 27.359 1 97.56 236 GLU A C 1
ATOM 1783 O O . GLU A 1 236 ? -9.539 21.703 27.891 1 97.56 236 GLU A O 1
ATOM 1788 N N . LEU A 1 237 ? -8.078 20.297 26.922 1 97.62 237 LEU A N 1
ATOM 1789 C CA . LEU A 1 237 ? -7.004 21.281 26.922 1 97.62 237 LEU A CA 1
ATOM 1790 C C . LEU A 1 237 ? -7.402 22.531 26.141 1 97.62 237 LEU A C 1
ATOM 1792 O O . LEU A 1 237 ? -7.172 23.656 26.594 1 97.62 237 LEU A O 1
ATOM 1796 N N . ILE A 1 238 ? -7.973 22.344 24.953 1 98.38 238 ILE A N 1
ATOM 1797 C CA . ILE A 1 238 ? -8.391 23.438 24.094 1 98.38 238 ILE A CA 1
ATOM 1798 C C . ILE A 1 238 ? -9.469 24.266 24.797 1 98.38 238 ILE A C 1
ATOM 1800 O O . ILE A 1 238 ? -9.391 25.5 24.828 1 98.38 238 ILE A O 1
ATOM 1804 N N . ILE A 1 239 ? -10.445 23.594 25.406 1 98.31 239 ILE A N 1
ATOM 1805 C CA . ILE A 1 239 ? -11.531 24.266 26.094 1 98.31 239 ILE A CA 1
ATOM 1806 C C . ILE A 1 239 ? -10.977 25.094 27.266 1 98.31 239 ILE A C 1
ATOM 1808 O O . ILE A 1 239 ? -11.344 26.25 27.438 1 98.31 239 ILE A O 1
ATOM 1812 N N . ASP A 1 240 ? -10.094 24.469 27.984 1 98.5 240 ASP A N 1
ATOM 1813 C CA . ASP A 1 240 ? -9.469 25.141 29.125 1 98.5 240 ASP A CA 1
ATOM 1814 C C . ASP A 1 240 ? -8.719 26.391 28.672 1 98.5 240 ASP A C 1
ATOM 1816 O O . ASP A 1 240 ? -8.844 27.453 29.297 1 98.5 240 ASP A O 1
ATOM 1820 N N . GLN A 1 241 ? -7.949 26.281 27.656 1 98.44 241 GLN A N 1
ATOM 1821 C CA . GLN A 1 241 ? -7.156 27.406 27.188 1 98.44 241 GLN A CA 1
ATOM 1822 C C . GLN A 1 241 ? -8.047 28.5 26.594 1 98.44 241 GLN A C 1
ATOM 1824 O O . GLN A 1 241 ? -7.777 29.688 26.781 1 98.44 241 GLN A O 1
ATOM 1829 N N . CYS A 1 242 ? -9.086 28.125 25.938 1 98.38 242 CYS A N 1
ATOM 1830 C CA . CYS A 1 242 ? -10.039 29.109 25.469 1 98.38 242 CYS A CA 1
ATOM 1831 C C . CYS A 1 242 ? -10.648 29.875 26.641 1 98.38 242 CYS A C 1
ATOM 1833 O O . CYS A 1 242 ? -10.82 31.094 26.562 1 98.38 242 CYS A O 1
ATOM 1835 N N . ALA A 1 243 ? -10.945 29.125 27.656 1 98 243 ALA A N 1
ATOM 1836 C CA . ALA A 1 243 ? -11.484 29.75 28.859 1 98 243 ALA A CA 1
ATOM 1837 C C . ALA A 1 243 ? -10.492 30.75 29.438 1 98 243 ALA A C 1
ATOM 1839 O O . ALA A 1 243 ? -10.891 31.812 29.938 1 98 243 ALA A O 1
ATOM 1840 N N . GLU A 1 244 ? -9.266 30.406 29.438 1 98 244 GLU A N 1
ATOM 1841 C CA . GLU A 1 244 ? -8.211 31.297 29.922 1 98 244 GLU A CA 1
ATOM 1842 C C . GLU A 1 244 ? -8.164 32.594 29.094 1 98 244 GLU A C 1
ATOM 1844 O O . GLU A 1 244 ? -7.766 33.625 29.594 1 98 244 GLU A O 1
ATOM 1849 N N . PHE A 1 245 ? -8.531 32.5 27.859 1 97.69 245 PHE A N 1
ATOM 1850 C CA . PHE A 1 245 ? -8.555 33.688 26.984 1 97.69 245 PHE A CA 1
ATOM 1851 C C . PHE A 1 245 ? -9.867 34.438 27.125 1 97.69 245 PHE A C 1
ATOM 1853 O O . PHE A 1 245 ? -10.125 35.375 26.391 1 97.69 245 PHE A O 1
ATOM 1860 N N . GLY A 1 246 ? -10.789 33.969 27.984 1 97.25 246 GLY A N 1
ATOM 1861 C CA . GLY A 1 246 ? -11.977 34.75 28.328 1 97.25 246 GLY A CA 1
ATOM 1862 C C . GLY A 1 246 ? -13.242 34.188 27.703 1 97.25 246 GLY A C 1
ATOM 1863 O O . GLY A 1 246 ? -14.312 34.812 27.812 1 97.25 246 GLY A O 1
ATOM 1864 N N . TYR A 1 247 ? -13.195 33.062 27.062 1 97.5 247 TYR A N 1
ATOM 1865 C CA . TYR A 1 247 ? -14.375 32.438 26.438 1 97.5 247 TYR A CA 1
ATOM 1866 C C . TYR A 1 247 ? -15.055 31.484 27.391 1 97.5 247 TYR A C 1
ATOM 1868 O O . TYR A 1 247 ? -14.406 30.906 28.266 1 97.5 247 TYR A O 1
ATOM 1876 N N . PRO A 1 248 ? -16.375 31.344 27.25 1 96.75 248 PRO A N 1
ATOM 1877 C CA . PRO A 1 248 ? -17.078 30.391 28.125 1 96.75 248 PRO A CA 1
ATOM 1878 C C . PRO A 1 248 ? -16.703 28.938 27.859 1 96.75 248 PRO A C 1
ATOM 1880 O O . PRO A 1 248 ? -16.453 28.562 26.703 1 96.75 248 PRO A O 1
ATOM 1883 N N . ARG A 1 249 ? -16.672 28.172 28.922 1 97.31 249 ARG A N 1
ATOM 1884 C CA . ARG A 1 249 ? -16.469 26.75 28.75 1 97.31 249 ARG A CA 1
ATOM 1885 C C . ARG A 1 249 ? -17.656 26.094 28.047 1 97.31 249 ARG A C 1
ATOM 1887 O O . ARG A 1 249 ? -18.812 26.453 28.297 1 97.31 249 ARG A O 1
ATOM 1894 N N . VAL A 1 250 ? -17.359 25.141 27.25 1 97.19 250 VAL A N 1
ATOM 1895 C CA . VAL A 1 250 ? -18.406 24.438 26.516 1 97.19 250 VAL A CA 1
ATOM 1896 C C . VAL A 1 250 ? -18.375 22.953 26.875 1 97.19 250 VAL A C 1
ATOM 1898 O O . VAL A 1 250 ? -17.328 22.422 27.25 1 97.19 250 VAL A O 1
ATOM 1901 N N . PRO A 1 251 ? -19.516 22.281 26.828 1 96.31 251 PRO A N 1
ATOM 1902 C CA . PRO A 1 251 ? -19.547 20.844 27.109 1 96.31 251 PRO A CA 1
ATOM 1903 C C . PRO A 1 251 ? -18.984 20 25.969 1 96.31 251 PRO A C 1
ATOM 1905 O O . PRO A 1 251 ? -18.938 20.453 24.828 1 96.31 251 PRO A O 1
ATOM 1908 N N . ILE A 1 252 ? -18.5 18.797 26.312 1 96 252 ILE A N 1
ATOM 1909 C CA . ILE A 1 252 ? -18.125 17.797 25.328 1 96 252 ILE A CA 1
ATOM 1910 C C . ILE A 1 252 ? -19.266 16.797 25.141 1 96 252 ILE A C 1
ATOM 1912 O O . ILE A 1 252 ? -19.781 16.25 26.125 1 96 252 ILE A O 1
ATOM 1916 N N . VAL A 1 253 ? -19.656 16.625 23.906 1 93.56 253 VAL A N 1
ATOM 1917 C CA . VAL A 1 253 ? -20.719 15.672 23.594 1 93.56 253 VAL A CA 1
ATOM 1918 C C . VAL A 1 253 ? -20.141 14.531 22.75 1 93.56 253 VAL A C 1
ATOM 1920 O O . VAL A 1 253 ? -19.359 14.766 21.828 1 93.56 253 VAL A O 1
ATOM 1923 N N . GLY A 1 254 ? -20.562 13.305 23.109 1 88.25 254 GLY A N 1
ATOM 1924 C CA . GLY A 1 254 ? -20.094 12.141 22.375 1 88.25 254 GLY A CA 1
ATOM 1925 C C . GLY A 1 254 ? -20.953 11.828 21.156 1 88.25 254 GLY A C 1
ATOM 1926 O O . GLY A 1 254 ? -22.172 11.938 21.219 1 88.25 254 GLY A O 1
ATOM 1927 N N . LEU A 1 255 ? -20.297 11.594 20.031 1 83 255 LEU A N 1
ATOM 1928 C CA . LEU A 1 255 ? -20.938 11.094 18.828 1 83 255 LEU A CA 1
ATOM 1929 C C . LEU A 1 255 ? -20.531 9.648 18.547 1 83 255 LEU A C 1
ATOM 1931 O O . LEU A 1 255 ? -19.484 9.195 19.016 1 83 255 LEU A O 1
ATOM 1935 N N . PRO A 1 256 ? -21.531 8.891 17.922 1 78.25 256 PRO A N 1
ATOM 1936 C CA . PRO A 1 256 ? -21.078 7.574 17.469 1 78.25 256 PRO A CA 1
ATOM 1937 C C . PRO A 1 256 ? -19.812 7.645 16.609 1 78.25 256 PRO A C 1
ATOM 1939 O O . PRO A 1 256 ? -19.547 8.672 15.977 1 78.25 256 PRO A O 1
ATOM 1942 N N . MET A 1 257 ? -19.031 6.605 16.609 1 71.88 257 MET A N 1
ATOM 1943 C CA . MET A 1 257 ? -17.781 6.559 15.844 1 71.88 257 MET A CA 1
ATOM 1944 C C . MET A 1 257 ? -18.047 6.707 14.352 1 71.88 257 MET A C 1
ATOM 1946 O O . MET A 1 257 ? -19.047 6.191 13.844 1 71.88 257 MET A O 1
ATOM 1950 N N . ARG A 1 258 ? -17.125 7.531 13.703 1 63.69 258 ARG A N 1
ATOM 1951 C CA . ARG A 1 258 ? -17.203 7.68 12.25 1 63.69 258 ARG A CA 1
ATOM 1952 C C . ARG A 1 258 ? -16.922 6.355 11.547 1 63.69 258 ARG A C 1
ATOM 1954 O O . ARG A 1 258 ? -16.156 5.531 12.047 1 63.69 258 ARG A O 1
ATOM 1961 N N . PRO A 1 259 ? -17.641 6.109 10.43 1 61.12 259 PRO A N 1
ATOM 1962 C CA . PRO A 1 259 ? -17.266 4.941 9.633 1 61.12 259 PRO A CA 1
ATOM 1963 C C . PRO A 1 259 ? -15.789 4.961 9.227 1 61.12 259 PRO A C 1
ATOM 1965 O O . PRO A 1 259 ? -15.266 6.012 8.852 1 61.12 259 PRO A O 1
ATOM 1968 N N . GLY A 1 260 ? -14.945 3.906 9.469 1 59.75 260 GLY A N 1
ATOM 1969 C CA . GLY A 1 260 ? -13.547 3.773 9.102 1 59.75 260 GLY A CA 1
ATOM 1970 C C . GLY A 1 260 ? -12.609 3.994 10.273 1 59.75 260 GLY A C 1
ATOM 1971 O O . GLY A 1 260 ? -11.406 3.742 10.172 1 59.75 260 GLY A O 1
ATOM 1972 N N . GLU A 1 261 ? -13.289 4.508 11.352 1 63.94 261 GLU A N 1
ATOM 1973 C CA . GLU A 1 261 ? -12.461 4.719 12.531 1 63.94 261 GLU A CA 1
ATOM 1974 C C . GLU A 1 261 ? -12.82 3.732 13.641 1 63.94 261 GLU A C 1
ATOM 1976 O O . GLU A 1 261 ? -13.977 3.324 13.766 1 63.94 261 GLU A O 1
ATOM 1981 N N . GLU A 1 262 ? -11.836 3.059 14.133 1 64.38 262 GLU A N 1
ATOM 1982 C CA . GLU A 1 262 ? -12.031 2.066 15.188 1 64.38 262 GLU A CA 1
ATOM 1983 C C . GLU A 1 262 ? -12.008 2.715 16.562 1 64.38 262 GLU A C 1
ATOM 1985 O O . GLU A 1 262 ? -11.133 3.529 16.859 1 64.38 262 GLU A O 1
ATOM 1990 N N . PRO A 1 263 ? -13.039 2.307 17.266 1 67.12 263 PRO A N 1
ATOM 1991 C CA . PRO A 1 263 ? -12.938 2.773 18.656 1 67.12 263 PRO A CA 1
ATOM 1992 C C . PRO A 1 263 ? -11.633 2.359 19.328 1 67.12 263 PRO A C 1
ATOM 1994 O O . PRO A 1 263 ? -11.133 1.26 19.078 1 67.12 263 PRO A O 1
ATOM 1997 N N . GLY A 1 264 ? -10.969 3.326 19.812 1 73.81 264 GLY A N 1
ATOM 1998 C CA . GLY A 1 264 ? -9.727 3.037 20.516 1 73.81 264 GLY A CA 1
ATOM 1999 C C . GLY A 1 264 ? -8.516 3.053 19.609 1 73.81 264 GLY A C 1
ATOM 2000 O O . GLY A 1 264 ? -7.441 2.572 20 1 73.81 264 GLY A O 1
ATOM 2001 N N . ALA A 1 265 ? -8.695 3.477 18.438 1 80.19 265 ALA A N 1
ATOM 2002 C CA . ALA A 1 265 ? -7.586 3.557 17.5 1 80.19 265 ALA A CA 1
ATOM 2003 C C . ALA A 1 265 ? -6.402 4.301 18.109 1 80.19 265 ALA A C 1
ATOM 2005 O O . ALA A 1 265 ? -6.582 5.242 18.891 1 80.19 265 ALA A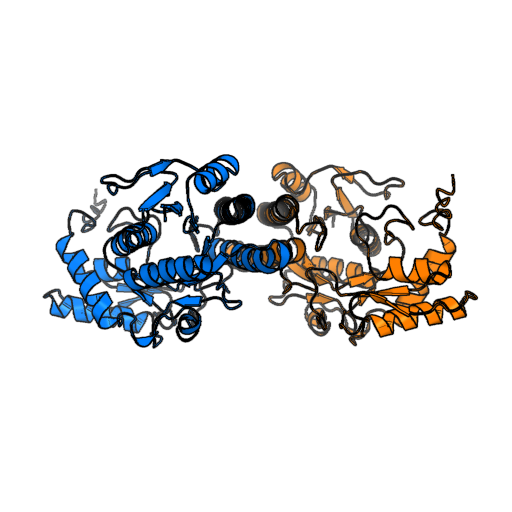 O 1
ATOM 2006 N N . VAL A 1 266 ? -5.211 3.791 17.812 1 87.5 266 VAL A N 1
ATOM 2007 C CA . VAL A 1 266 ? -3.99 4.398 18.328 1 87.5 266 VAL A CA 1
ATOM 2008 C C . VAL A 1 266 ? -3.146 4.93 17.172 1 87.5 266 VAL A C 1
ATOM 2010 O O . VAL A 1 266 ? -2.768 4.172 16.281 1 87.5 266 VAL A O 1
ATOM 2013 N N . VAL A 1 267 ? -2.971 6.156 17.109 1 92.75 267 VAL A N 1
ATOM 2014 C CA . VAL A 1 267 ? -2.025 6.816 16.203 1 92.75 267 VAL A CA 1
ATOM 2015 C C . VAL A 1 267 ? -0.922 7.484 17.031 1 92.75 267 VAL A C 1
ATOM 2017 O O . VAL A 1 267 ? -1.166 8.477 17.719 1 92.75 267 VAL A O 1
ATOM 2020 N N . ARG A 1 268 ? 0.238 6.895 16.953 1 94.81 268 ARG A N 1
ATOM 2021 C CA . ARG A 1 268 ? 1.356 7.348 17.781 1 94.81 268 ARG A CA 1
ATOM 2022 C C . ARG A 1 268 ? 2.625 7.492 16.938 1 94.81 268 ARG A C 1
ATOM 2024 O O . ARG A 1 268 ? 2.799 6.793 15.938 1 94.81 268 ARG A O 1
ATOM 2031 N N . ALA A 1 269 ? 3.408 8.406 17.344 1 96.38 269 ALA A N 1
ATOM 2032 C CA . ALA A 1 269 ? 4.727 8.586 16.734 1 96.38 269 ALA A CA 1
ATOM 2033 C C . ALA A 1 269 ? 5.836 8.289 17.75 1 96.38 269 ALA A C 1
ATOM 2035 O O . ALA A 1 269 ? 5.641 8.438 18.953 1 96.38 269 ALA A O 1
ATOM 2036 N N . ASP A 1 270 ? 6.973 7.848 17.297 1 96.62 270 ASP A N 1
ATOM 2037 C CA . ASP A 1 270 ? 8.188 7.691 18.094 1 96.62 270 ASP A CA 1
ATOM 2038 C C . ASP A 1 270 ? 9.227 8.742 17.703 1 96.62 270 ASP A C 1
ATOM 2040 O O . ASP A 1 270 ? 10.117 8.484 16.891 1 96.62 270 ASP A O 1
ATOM 2044 N N . PRO A 1 271 ? 9.219 9.82 18.391 1 96.44 271 PRO A N 1
ATOM 2045 C CA . PRO A 1 271 ? 10.109 10.922 18.016 1 96.44 271 PRO A CA 1
ATOM 2046 C C . PRO A 1 271 ? 11.586 10.594 18.203 1 96.44 271 PRO A C 1
ATOM 2048 O O . PRO A 1 271 ? 12.453 11.328 17.734 1 96.44 271 PRO A O 1
ATOM 2051 N N . ALA A 1 272 ? 11.891 9.508 18.922 1 96.19 272 ALA A N 1
ATOM 2052 C CA . ALA A 1 272 ? 13.281 9.109 19.094 1 96.19 272 ALA A CA 1
ATOM 2053 C C . ALA A 1 272 ? 13.953 8.859 17.734 1 96.19 272 ALA A C 1
ATOM 2055 O O . ALA A 1 272 ? 15.172 8.953 17.625 1 96.19 272 ALA A O 1
ATOM 2056 N N . THR A 1 273 ? 13.18 8.562 16.719 1 97.62 273 THR A N 1
ATOM 2057 C CA . THR A 1 273 ? 13.711 8.281 15.391 1 97.62 273 THR A CA 1
ATOM 2058 C C . THR A 1 273 ? 14.352 9.523 14.789 1 97.62 273 THR A C 1
ATOM 2060 O O . THR A 1 273 ? 15.125 9.43 13.836 1 97.62 273 THR A O 1
ATOM 2063 N N . LEU A 1 274 ? 14.102 10.703 15.266 1 97.88 274 LEU A N 1
ATOM 2064 C CA . LEU A 1 274 ? 14.555 11.969 14.695 1 97.88 274 LEU A CA 1
ATOM 2065 C C . LEU A 1 274 ? 16.031 12.195 14.984 1 97.88 274 LEU A C 1
ATOM 2067 O O . LEU A 1 274 ? 16.688 12.992 14.312 1 97.88 274 LEU A O 1
ATOM 2071 N N . SER A 1 275 ? 16.531 11.508 15.961 1 96.88 275 SER A N 1
ATOM 2072 C CA . SER A 1 275 ? 17.906 11.719 16.391 1 96.88 275 SER A CA 1
ATOM 2073 C C . SER A 1 275 ? 18.891 11.328 15.289 1 96.88 275 SER A C 1
ATOM 2075 O O . SER A 1 275 ? 20 11.844 15.234 1 96.88 275 SER A O 1
ATOM 2077 N N . VAL A 1 276 ? 18.469 10.453 14.453 1 96.81 276 VAL A N 1
ATOM 2078 C CA . VAL A 1 276 ? 19.344 9.938 13.406 1 96.81 276 VAL A CA 1
ATOM 2079 C C . VAL A 1 276 ? 19.75 11.062 12.461 1 96.81 276 VAL A C 1
ATOM 2081 O O . VAL A 1 276 ? 20.828 11.023 11.859 1 96.81 276 VAL A O 1
ATOM 2084 N N . ILE A 1 277 ? 18.922 12.156 12.375 1 97.25 277 ILE A N 1
ATOM 2085 C CA . ILE A 1 277 ? 19.266 13.266 11.492 1 97.25 277 ILE A CA 1
ATOM 2086 C C . ILE A 1 277 ? 19.656 14.484 12.328 1 97.25 277 ILE A C 1
ATOM 2088 O O . ILE A 1 277 ? 19.625 15.609 11.836 1 97.25 277 ILE A O 1
ATOM 2092 N N . GLY A 1 278 ? 19.828 14.281 13.586 1 96.62 278 GLY A N 1
ATOM 2093 C CA . GLY A 1 278 ? 20.344 15.336 14.445 1 96.62 278 GLY A CA 1
ATOM 2094 C C . GLY A 1 278 ? 19.266 16.203 15.055 1 96.62 278 GLY A C 1
ATOM 2095 O O . GLY A 1 278 ? 19.547 17.281 15.57 1 96.62 278 GLY A O 1
ATOM 2096 N N . VAL A 1 279 ? 18.031 15.828 14.945 1 97.25 279 VAL A N 1
ATOM 2097 C CA . VAL A 1 279 ? 16.953 16.578 15.586 1 97.25 279 VAL A CA 1
ATOM 2098 C C . VAL A 1 279 ? 16.688 16.016 16.984 1 97.25 279 VAL A C 1
ATOM 2100 O O . VAL A 1 279 ? 16.453 14.812 17.141 1 97.25 279 VAL A O 1
ATOM 2103 N N . ASP A 1 280 ? 16.75 16.859 17.938 1 96.88 280 ASP A N 1
ATOM 2104 C CA . ASP A 1 280 ? 16.469 16.484 19.312 1 96.88 280 ASP A CA 1
ATOM 2105 C C . ASP A 1 280 ? 14.969 16.391 19.578 1 96.88 280 ASP A C 1
ATOM 2107 O O . ASP A 1 280 ? 14.258 17.406 19.516 1 96.88 280 ASP A O 1
ATOM 2111 N N . PRO A 1 281 ? 14.531 15.242 19.938 1 95.62 281 PRO A N 1
ATOM 2112 C CA . PRO A 1 281 ? 13.102 15.109 20.188 1 95.62 281 PRO A CA 1
ATOM 2113 C C . PRO A 1 281 ? 12.602 16.062 21.266 1 95.62 281 PRO A C 1
ATOM 2115 O O . PRO A 1 281 ? 11.453 16.5 21.234 1 95.62 281 PRO A O 1
ATOM 2118 N N . GLU A 1 282 ? 13.406 16.438 22.141 1 94.75 282 GLU A N 1
ATOM 2119 C CA . GLU A 1 282 ? 13.031 17.328 23.234 1 94.75 282 GLU A CA 1
ATOM 2120 C C . GLU A 1 282 ? 12.867 18.766 22.766 1 94.75 282 GLU A C 1
ATOM 2122 O O . GLU A 1 282 ? 12.312 19.594 23.484 1 94.75 282 GLU A O 1
ATOM 2127 N N . SER A 1 283 ? 13.32 18.984 21.562 1 96 283 SER A N 1
ATOM 2128 C CA . SER A 1 283 ? 13.234 20.344 21.031 1 96 283 SER A CA 1
ATOM 2129 C C . SER A 1 283 ? 11.859 20.609 20.422 1 96 283 SER A C 1
ATOM 2131 O O . SER A 1 283 ? 11.547 21.734 20.062 1 96 283 SER A O 1
ATOM 2133 N N . LEU A 1 284 ? 11.086 19.594 20.281 1 96.94 284 LEU A N 1
ATOM 2134 C CA . LEU A 1 284 ? 9.75 19.766 19.719 1 96.94 284 LEU A CA 1
ATOM 2135 C C . LEU A 1 284 ? 8.859 20.562 20.656 1 96.94 284 LEU A C 1
ATOM 2137 O O . LEU A 1 284 ? 8.961 20.422 21.875 1 96.94 284 LEU A O 1
ATOM 2141 N N . LEU A 1 285 ? 8.008 21.375 20.094 1 97.44 285 LEU A N 1
ATOM 2142 C CA . LEU A 1 285 ? 7.133 22.234 20.875 1 97.44 285 LEU A CA 1
ATOM 2143 C C . LEU A 1 285 ? 6.086 21.422 21.625 1 97.44 285 LEU A C 1
ATOM 2145 O O . LEU A 1 285 ? 5.352 20.641 21.016 1 97.44 285 LEU A O 1
ATOM 2149 N N . PRO A 1 286 ? 6.016 21.562 22.938 1 96.44 286 PRO A N 1
ATOM 2150 C CA . PRO A 1 286 ? 4.988 20.859 23.703 1 96.44 286 PRO A CA 1
ATOM 2151 C C . PRO A 1 286 ? 3.57 21.219 23.266 1 96.44 286 PRO A C 1
ATOM 2153 O O . PRO A 1 286 ? 3.324 22.359 22.844 1 96.44 286 PRO A O 1
ATOM 2156 N N . LEU A 1 287 ? 2.672 20.266 23.453 1 96.62 287 LEU A N 1
ATOM 2157 C CA . LEU A 1 287 ? 1.296 20.406 22.984 1 96.62 287 LEU A CA 1
ATOM 2158 C C . LEU A 1 287 ? 0.645 21.641 23.594 1 96.62 287 LEU A C 1
ATOM 2160 O O . LEU A 1 287 ? -0.042 22.391 22.891 1 96.62 287 LEU A O 1
ATOM 2164 N N . ASP A 1 288 ? 0.847 21.891 24.875 1 96.25 288 ASP A N 1
ATOM 2165 C CA . ASP A 1 288 ? 0.216 23 25.578 1 96.25 288 ASP A CA 1
ATOM 2166 C C . ASP A 1 288 ? 0.608 24.328 24.938 1 96.25 288 ASP A C 1
ATOM 2168 O O . ASP A 1 288 ? -0.245 25.188 24.719 1 96.25 288 ASP A O 1
ATOM 2172 N N . ASP A 1 289 ? 1.903 24.453 24.641 1 97.5 289 ASP A N 1
ATOM 2173 C CA . ASP A 1 289 ? 2.424 25.703 24.094 1 97.5 289 ASP A CA 1
ATOM 2174 C C . ASP A 1 289 ? 1.952 25.906 22.656 1 97.5 289 ASP A C 1
ATOM 2176 O O . ASP A 1 289 ? 1.521 27 22.281 1 97.5 289 ASP A O 1
ATOM 2180 N N . GLY A 1 290 ? 2.064 24.859 21.875 1 97.81 290 GLY A N 1
ATOM 2181 C CA . GLY A 1 290 ? 1.63 24.953 20.484 1 97.81 290 GLY A CA 1
ATOM 2182 C C . GLY A 1 290 ? 0.144 25.219 20.344 1 97.81 290 GLY A C 1
ATOM 2183 O O . GLY A 1 290 ? -0.274 25.984 19.469 1 97.81 290 GLY A O 1
ATOM 2184 N N . MET A 1 291 ? -0.622 24.625 21.25 1 97.81 291 MET A N 1
ATOM 2185 C CA . MET A 1 291 ? -2.072 24.781 21.188 1 97.81 291 MET A CA 1
ATOM 2186 C C . MET A 1 291 ? -2.473 26.203 21.562 1 97.81 291 MET A C 1
ATOM 2188 O O . MET A 1 291 ? -3.355 26.797 20.938 1 97.81 291 MET A O 1
ATOM 2192 N N . ARG A 1 292 ? -1.791 26.75 22.531 1 98.31 292 ARG A N 1
ATOM 2193 C CA . ARG A 1 292 ? -2.043 28.125 22.938 1 98.31 292 ARG A CA 1
ATOM 2194 C C . ARG A 1 292 ? -1.81 29.078 21.766 1 98.31 292 ARG A C 1
ATOM 2196 O O . ARG A 1 292 ? -2.639 29.953 21.5 1 98.31 292 ARG A O 1
ATOM 2203 N N . ARG A 1 293 ? -0.676 28.875 21.078 1 98.25 293 ARG A N 1
ATOM 2204 C CA . ARG A 1 293 ? -0.353 29.688 19.906 1 98.25 293 ARG A CA 1
ATOM 2205 C C . ARG A 1 293 ? -1.425 29.547 18.828 1 98.25 293 ARG A C 1
ATOM 2207 O O . ARG A 1 293 ? -1.762 30.516 18.156 1 98.25 293 ARG A O 1
ATOM 2214 N N . THR A 1 294 ? -1.909 28.359 18.688 1 98.5 294 THR A N 1
ATOM 2215 C CA . THR A 1 294 ? -2.918 28.078 17.672 1 98.5 294 THR A CA 1
ATOM 2216 C C . THR A 1 294 ? -4.234 28.781 18.016 1 98.5 294 THR A C 1
ATOM 2218 O O . THR A 1 294 ? -4.836 29.422 17.156 1 98.5 294 THR A O 1
ATOM 2221 N N . ILE A 1 295 ? -4.68 28.688 19.25 1 98.56 295 ILE A N 1
ATOM 2222 C CA . ILE A 1 295 ? -5.922 29.297 19.703 1 98.56 295 ILE A CA 1
ATOM 2223 C C . ILE A 1 295 ? -5.84 30.812 19.562 1 98.56 295 ILE A C 1
ATOM 2225 O O . ILE A 1 295 ? -6.77 31.453 19.062 1 98.56 295 ILE A O 1
ATOM 2229 N N . GLU A 1 296 ? -4.688 31.359 19.969 1 98.56 296 GLU A N 1
ATOM 2230 C CA . GLU A 1 296 ? -4.48 32.812 19.844 1 98.56 296 GLU A CA 1
ATOM 2231 C C . GLU A 1 296 ? -4.645 33.25 18.391 1 98.56 296 GLU A C 1
ATOM 2233 O O . GLU A 1 296 ? -5.285 34.281 18.125 1 98.56 296 GLU A O 1
ATOM 2238 N N . TRP A 1 297 ? -4.078 32.5 17.531 1 98.19 297 TRP A N 1
ATOM 2239 C CA . TRP A 1 297 ? -4.18 32.812 16.109 1 98.19 297 TRP A CA 1
ATOM 2240 C C . TRP A 1 297 ? -5.629 32.781 15.641 1 98.19 297 TRP A C 1
ATOM 2242 O O . TRP A 1 297 ? -6.066 33.625 14.875 1 98.19 297 TRP A O 1
ATOM 2252 N N . PHE A 1 298 ? -6.383 31.734 16.047 1 97.88 298 PHE A N 1
ATOM 2253 C CA . PHE A 1 298 ? -7.781 31.609 15.656 1 97.88 298 PHE A CA 1
ATOM 2254 C C . PHE A 1 298 ? -8.602 32.781 16.203 1 97.88 298 PHE A C 1
ATOM 2256 O O . PHE A 1 298 ? -9.523 33.25 15.547 1 97.88 298 PHE A O 1
ATOM 2263 N N . ILE A 1 299 ? -8.289 33.25 17.422 1 98 299 ILE A N 1
ATOM 2264 C CA . ILE A 1 299 ? -8.969 34.375 18.016 1 98 299 ILE A CA 1
ATOM 2265 C C . ILE A 1 299 ? -8.703 35.625 17.156 1 98 299 ILE A C 1
ATOM 2267 O O . ILE A 1 299 ? -9.633 36.375 16.812 1 98 299 ILE A O 1
ATOM 2271 N N . GLU A 1 300 ? -7.453 35.75 16.75 1 97.62 300 GLU A N 1
ATOM 2272 C CA . GLU A 1 300 ? -7.023 36.969 16.031 1 97.62 300 GLU A CA 1
ATOM 2273 C C . GLU A 1 300 ? -7.586 36.969 14.609 1 97.62 300 GLU A C 1
ATOM 2275 O O . GLU A 1 300 ? -7.738 38.031 14.008 1 97.62 300 GLU A O 1
ATOM 2280 N N . THR A 1 301 ? -7.91 35.875 14.109 1 95.94 301 THR A N 1
ATOM 2281 C CA . THR A 1 301 ? -8.25 35.812 12.688 1 95.94 301 THR A CA 1
ATOM 2282 C C . THR A 1 301 ? -9.742 35.562 12.5 1 95.94 301 THR A C 1
ATOM 2284 O O . THR A 1 301 ? -10.188 35.281 11.383 1 95.94 301 THR A O 1
ATOM 2287 N N . ARG A 1 302 ? -10.469 35.562 13.609 1 94.75 302 ARG A N 1
ATOM 2288 C CA . ARG A 1 302 ? -11.914 35.438 13.484 1 94.75 302 ARG A CA 1
ATOM 2289 C C . ARG A 1 302 ? -12.469 36.5 12.539 1 94.75 302 ARG A C 1
ATOM 2291 O O . ARG A 1 302 ? -12.117 37.688 12.633 1 94.75 302 ARG A O 1
ATOM 2298 N N . GLY A 1 303 ? -13.312 36.031 11.531 1 93 303 GLY A N 1
ATOM 2299 C CA . GLY A 1 303 ? -13.883 36.938 10.555 1 93 303 GLY A CA 1
ATOM 2300 C C . GLY A 1 303 ? -13.094 37 9.266 1 93 303 GLY A C 1
ATOM 2301 O O . GLY A 1 303 ? -13.586 37.5 8.25 1 93 303 GLY A O 1
ATOM 2302 N N . THR A 1 304 ? -11.867 36.562 9.305 1 92.25 304 THR A N 1
ATOM 2303 C CA . THR A 1 304 ? -11.016 36.594 8.125 1 92.25 304 THR A CA 1
ATOM 2304 C C . THR A 1 304 ? -10.711 35.188 7.645 1 92.25 304 THR A C 1
ATOM 2306 O O . THR A 1 304 ? -11.094 34.781 6.535 1 92.25 304 THR A O 1
ATOM 2309 N N . HIS A 1 305 ? -10.18 34.344 8.539 1 92.06 305 HIS A N 1
ATOM 2310 C CA . HIS A 1 305 ? -9.797 32.969 8.18 1 92.06 305 HIS A CA 1
ATOM 2311 C C . HIS A 1 305 ? -10.93 32 8.477 1 92.06 305 HIS A C 1
ATOM 2313 O O . HIS A 1 305 ? -11.008 30.938 7.848 1 92.06 305 HIS A O 1
ATOM 2319 N N . TRP A 1 306 ? -11.672 32.375 9.445 1 92.81 306 TRP A N 1
ATOM 2320 C CA . TRP A 1 306 ? -12.836 31.562 9.836 1 92.81 306 TRP A CA 1
ATOM 2321 C C . TRP A 1 306 ? -13.922 32.438 10.438 1 92.81 306 TRP A C 1
ATOM 2323 O O . TRP A 1 306 ? -13.711 33.656 10.656 1 92.81 306 TRP A O 1
ATOM 2333 N N . GLY A 1 307 ? -15.172 31.828 10.586 1 92.06 307 GLY A N 1
ATOM 2334 C CA . GLY A 1 307 ? -16.234 32.656 11.133 1 92.06 307 GLY A CA 1
ATOM 2335 C C . GLY A 1 307 ? -17.328 31.859 11.805 1 92.06 307 GLY A C 1
ATOM 2336 O O . GLY A 1 307 ? -17.297 30.625 11.797 1 92.06 307 GLY A O 1
ATOM 2337 N N . VAL A 1 308 ? -18.219 32.594 12.484 1 87.56 308 VAL A N 1
ATOM 2338 C CA . VAL A 1 308 ? -19.359 32.031 13.188 1 87.56 308 VAL A CA 1
ATOM 2339 C C . VAL A 1 308 ? -20.469 31.703 12.195 1 87.56 308 VAL A C 1
ATOM 2341 O O . VAL A 1 308 ? -20.875 32.562 11.414 1 87.56 308 VAL A O 1
ATOM 2344 N N . PRO A 1 309 ? -20.797 30.406 12.18 1 81.81 309 PRO A N 1
ATOM 2345 C CA . PRO A 1 309 ? -21.891 30.078 11.266 1 81.81 309 PRO A CA 1
ATOM 2346 C C . PRO A 1 309 ? -23.141 30.891 11.516 1 81.81 309 PRO A C 1
ATOM 2348 O O . PRO A 1 309 ? -23.438 31.234 12.664 1 81.81 309 PRO A O 1
ATOM 2351 N N . GLU A 1 310 ? -23.625 31.609 10.5 1 69.44 310 GLU A N 1
ATOM 2352 C CA . GLU A 1 310 ? -24.891 32.344 10.633 1 69.44 310 GLU A CA 1
ATOM 2353 C C . GLU A 1 310 ? -26 31.391 11.078 1 69.44 310 GLU A C 1
ATOM 2355 O O . GLU A 1 310 ? -26.016 30.219 10.703 1 69.44 310 GLU A O 1
ATOM 2360 N N . PRO A 1 311 ? -26.672 31.781 12.219 1 58.75 311 PRO A N 1
ATOM 2361 C CA . PRO A 1 311 ? -27.812 30.953 12.617 1 58.75 311 PRO A CA 1
ATOM 2362 C C . PRO A 1 311 ? -28.641 30.484 11.43 1 58.75 311 PRO A C 1
ATOM 2364 O O . PRO A 1 311 ? -28.797 31.203 10.445 1 58.75 311 PRO A O 1
ATOM 2367 N N . CYS A 1 312 ? -28.5 29.234 11.094 1 48.53 312 CYS A N 1
ATOM 2368 C CA . CYS A 1 312 ? -29.438 28.75 10.086 1 48.53 312 CYS A CA 1
ATOM 2369 C C . CYS A 1 312 ? -30.828 29.328 10.32 1 48.53 312 CYS A C 1
ATOM 2371 O O . CYS A 1 312 ? -31.375 29.203 11.414 1 48.53 312 CYS A O 1
ATOM 2373 N N . GLU A 1 313 ? -31.297 30.266 9.617 1 42.19 313 GLU A N 1
ATOM 2374 C CA . GLU A 1 313 ? -32.719 30.594 9.656 1 42.19 313 GLU A CA 1
ATOM 2375 C C . GLU A 1 313 ? -33.562 29.328 9.656 1 42.19 313 GLU A C 1
ATOM 2377 O O . GLU A 1 313 ? -33.406 28.469 8.789 1 42.19 313 GLU A O 1
ATOM 2382 N N . THR A 1 314 ? -33.969 28.891 10.812 1 37.28 314 THR A N 1
ATOM 2383 C CA . THR A 1 314 ? -35.062 27.922 10.797 1 37.28 314 THR A CA 1
ATOM 2384 C C . THR A 1 314 ? -36.062 28.281 9.711 1 37.28 314 THR A C 1
ATOM 2386 O O . THR A 1 314 ? -36.531 29.422 9.625 1 37.28 314 THR A O 1
ATOM 2389 N N . ALA A 1 315 ? -36.094 27.562 8.633 1 41.56 315 ALA A N 1
ATOM 2390 C CA . ALA A 1 315 ? -37.281 27.562 7.789 1 41.56 315 ALA A CA 1
ATOM 2391 C C . ALA A 1 315 ? -38.531 27.594 8.633 1 41.56 315 ALA A C 1
ATOM 2393 O O . ALA A 1 315 ? -38.938 26.578 9.219 1 41.56 315 ALA A O 1
ATOM 2394 N N . THR A 1 316 ? -38.625 28.5 9.586 1 31.5 316 THR A N 1
ATOM 2395 C CA . THR A 1 316 ? -39.969 28.625 10.078 1 31.5 316 THR A CA 1
ATOM 2396 C C . THR A 1 316 ? -40.938 28.859 8.93 1 31.5 316 THR A C 1
ATOM 2398 O O . THR A 1 316 ? -42.156 28.703 9.094 1 31.5 316 THR A O 1
ATOM 2401 N N . ALA A 1 317 ? -40.625 29.422 7.738 1 27.25 317 ALA A N 1
ATOM 2402 C CA . ALA A 1 317 ? -41.844 29.781 7.051 1 27.25 317 ALA A CA 1
ATOM 2403 C C . ALA A 1 317 ? -42.406 28.578 6.277 1 27.25 317 ALA A C 1
ATOM 2405 O O . ALA A 1 317 ? -41.656 27.828 5.668 1 27.25 317 ALA A O 1
ATOM 2406 N N . MET B 1 1 ? -22.797 -21.219 -10.273 1 96.69 1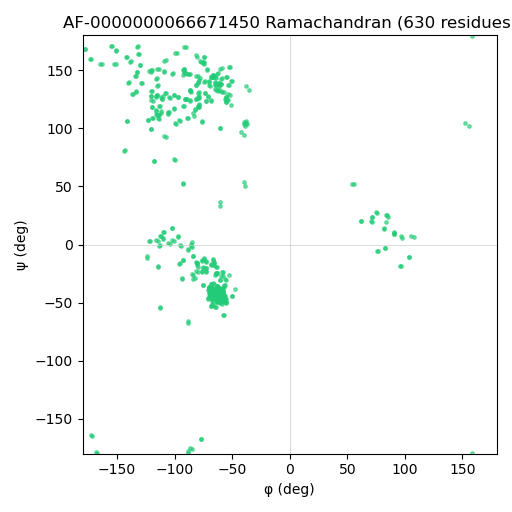 MET B N 1
ATOM 2407 C CA . MET B 1 1 ? -22.562 -19.797 -10.531 1 96.69 1 MET B CA 1
ATOM 2408 C C . MET B 1 1 ? -21.766 -19.594 -11.812 1 96.69 1 MET B C 1
ATOM 2410 O O . MET B 1 1 ? -20.938 -20.438 -12.172 1 96.69 1 MET B O 1
ATOM 2414 N N . LYS B 1 2 ? -22.109 -18.625 -12.484 1 98.38 2 LYS B N 1
ATOM 2415 C CA . LYS B 1 2 ? -21.188 -18.094 -13.484 1 98.38 2 LYS B CA 1
ATOM 2416 C C . LYS B 1 2 ? -20.125 -17.203 -12.836 1 98.38 2 LYS B C 1
ATOM 2418 O O . LYS B 1 2 ? -20.453 -16.203 -12.195 1 98.38 2 LYS B O 1
ATOM 2423 N N . VAL B 1 3 ? -18.875 -17.594 -12.961 1 98.88 3 VAL B N 1
ATOM 2424 C CA . VAL B 1 3 ? -17.812 -16.953 -12.188 1 98.88 3 VAL B CA 1
ATOM 2425 C C . VAL B 1 3 ? -16.797 -16.328 -13.125 1 98.88 3 VAL B C 1
ATOM 2427 O O . VAL B 1 3 ? -16.203 -17.016 -13.969 1 98.88 3 VAL B O 1
ATOM 2430 N N . GLY B 1 4 ? -16.641 -14.977 -13.047 1 98.75 4 GLY B N 1
ATOM 2431 C CA . GLY B 1 4 ? -15.562 -14.32 -13.773 1 98.75 4 GLY B CA 1
ATOM 2432 C C . GLY B 1 4 ? -14.203 -14.555 -13.156 1 98.75 4 GLY B C 1
ATOM 2433 O O . GLY B 1 4 ? -14.031 -14.406 -11.945 1 98.75 4 GLY B O 1
ATOM 2434 N N . VAL B 1 5 ? -13.219 -14.961 -13.945 1 98.62 5 VAL B N 1
ATOM 2435 C CA . VAL B 1 5 ? -11.844 -15.172 -13.5 1 98.62 5 VAL B CA 1
ATOM 2436 C C . VAL B 1 5 ? -10.898 -14.266 -14.289 1 98.62 5 VAL B C 1
ATOM 2438 O O . VAL B 1 5 ? -10.555 -14.57 -15.43 1 98.62 5 VAL B O 1
ATOM 2441 N N . THR B 1 6 ? -10.523 -13.125 -13.664 1 98.5 6 THR B N 1
ATOM 2442 C CA . THR B 1 6 ? -9.492 -12.344 -14.336 1 98.5 6 THR B CA 1
ATOM 2443 C C . THR B 1 6 ? -8.148 -13.062 -14.281 1 98.5 6 THR B C 1
ATOM 2445 O O . THR B 1 6 ? -7.812 -13.688 -13.266 1 98.5 6 THR B O 1
ATOM 2448 N N . GLY B 1 7 ? -7.438 -12.984 -15.391 1 96.06 7 GLY B N 1
ATOM 2449 C CA . GLY B 1 7 ? -6.223 -13.781 -15.461 1 96.06 7 GLY B CA 1
ATOM 2450 C C . GLY B 1 7 ? -6.496 -15.266 -15.602 1 96.06 7 GLY B C 1
ATOM 2451 O O . GLY B 1 7 ? -5.66 -16.094 -15.227 1 96.06 7 GLY B O 1
ATOM 2452 N N . GLY B 1 8 ? -7.625 -15.617 -16.094 1 95.56 8 GLY B N 1
ATOM 2453 C CA . GLY B 1 8 ? -8.07 -17 -16.156 1 95.56 8 GLY B CA 1
ATOM 2454 C C . GLY B 1 8 ? -7.266 -17.844 -17.125 1 95.56 8 GLY B C 1
ATOM 2455 O O . GLY B 1 8 ? -7.309 -19.078 -17.078 1 95.56 8 GLY B O 1
ATOM 2456 N N . SER B 1 9 ? -6.562 -17.219 -18 1 92.81 9 SER B N 1
ATOM 2457 C CA . SER B 1 9 ? -5.762 -17.953 -18.984 1 92.81 9 SER B CA 1
ATOM 2458 C C . SER B 1 9 ? -4.371 -18.25 -18.438 1 92.81 9 SER B C 1
ATOM 2460 O O . SER B 1 9 ? -3.586 -18.953 -19.078 1 92.81 9 SER B O 1
ATOM 2462 N N . GLY B 1 10 ? -4.102 -17.766 -17.281 1 93 10 GLY B N 1
ATOM 2463 C CA . GLY B 1 10 ? -2.777 -17.938 -16.719 1 93 10 GLY B CA 1
ATOM 2464 C C . GLY B 1 10 ? -2.617 -19.25 -15.969 1 93 10 GLY B C 1
ATOM 2465 O O . GLY B 1 10 ? -3.52 -20.094 -15.984 1 93 10 GLY B O 1
ATOM 2466 N N . PHE B 1 11 ? -1.445 -19.438 -15.336 1 94.25 11 PHE B N 1
ATOM 2467 C CA . PHE B 1 11 ? -1.059 -20.656 -14.633 1 94.25 11 PHE B CA 1
ATOM 2468 C C . PHE B 1 11 ? -2.066 -20.984 -13.539 1 94.25 11 PHE B C 1
ATOM 2470 O O . PHE B 1 11 ? -2.811 -21.969 -13.648 1 94.25 11 PHE B O 1
ATOM 2477 N N . ILE B 1 12 ? -2.246 -20.078 -12.562 1 97.06 12 ILE B N 1
ATOM 2478 C CA . ILE B 1 12 ? -3.186 -20.328 -11.477 1 97.06 12 ILE B CA 1
ATOM 2479 C C . ILE B 1 12 ? -4.617 -20.266 -12 1 97.06 12 ILE B C 1
ATOM 2481 O O . ILE B 1 12 ? -5.465 -21.078 -11.609 1 97.06 12 ILE B O 1
ATOM 2485 N N . GLY B 1 13 ? -4.863 -19.359 -12.93 1 96.75 13 GLY B N 1
ATOM 2486 C CA . GLY B 1 13 ? -6.188 -19.172 -13.5 1 96.75 13 GLY B CA 1
ATOM 2487 C C . GLY B 1 13 ? -6.738 -20.438 -14.148 1 96.75 13 GLY B C 1
ATOM 2488 O O . GLY B 1 13 ? -7.922 -20.75 -14.008 1 96.75 13 GLY B O 1
ATOM 2489 N N . SER B 1 14 ? -5.898 -21.188 -14.883 1 95.12 14 SER B N 1
ATOM 2490 C CA . SER B 1 14 ? -6.355 -22.391 -15.547 1 95.12 14 SER B CA 1
ATOM 2491 C C . SER B 1 14 ? -6.801 -23.438 -14.531 1 95.12 14 SER B C 1
ATOM 2493 O O . SER B 1 14 ? -7.789 -24.141 -14.75 1 95.12 14 SER B O 1
ATOM 2495 N N . TYR B 1 15 ? -6.125 -23.531 -13.422 1 97.38 15 TYR B N 1
ATOM 2496 C CA . TYR B 1 15 ? -6.496 -24.469 -12.367 1 97.38 15 TYR B CA 1
ATOM 2497 C C . TYR B 1 15 ? -7.785 -24.031 -11.68 1 97.38 15 TYR B C 1
ATOM 2499 O O . TYR B 1 15 ? -8.609 -24.859 -11.297 1 97.38 15 TYR B O 1
ATOM 2507 N N . VAL B 1 16 ? -7.934 -22.734 -11.516 1 98.44 16 VAL B N 1
ATOM 2508 C CA . VAL B 1 16 ? -9.141 -22.203 -10.898 1 98.44 16 VAL B CA 1
ATOM 2509 C C . VAL B 1 16 ? -10.352 -22.516 -11.773 1 98.44 16 VAL B C 1
ATOM 2511 O O . VAL B 1 16 ? -11.391 -22.969 -11.273 1 98.44 16 VAL B O 1
ATOM 2514 N N . CYS B 1 17 ? -10.211 -22.312 -13.094 1 97.44 17 CYS B N 1
ATOM 2515 C CA . CYS B 1 17 ? -11.297 -22.609 -14.016 1 97.44 17 CYS B CA 1
ATOM 2516 C C . CYS B 1 17 ? -11.672 -24.094 -13.945 1 97.44 17 CYS B C 1
ATOM 2518 O O . CYS B 1 17 ? -12.859 -24.422 -13.898 1 97.44 17 CYS B O 1
ATOM 2520 N N . GLU B 1 18 ? -10.68 -24.969 -13.914 1 97.25 18 GLU B N 1
ATOM 252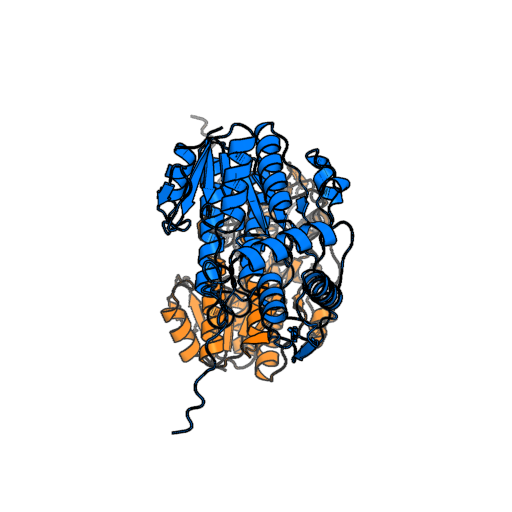1 C CA . GLU B 1 18 ? -10.93 -26.406 -13.82 1 97.25 18 GLU B CA 1
ATOM 2522 C C . GLU B 1 18 ? -11.648 -26.75 -12.516 1 97.25 18 GLU B C 1
ATOM 2524 O O . GLU B 1 18 ? -12.578 -27.547 -12.508 1 97.25 18 GLU B O 1
ATOM 2529 N N . GLU B 1 19 ? -11.18 -26.141 -11.438 1 98.44 19 GLU B N 1
ATOM 2530 C CA . GLU B 1 19 ? -11.805 -26.391 -10.133 1 98.44 19 GLU B CA 1
ATOM 2531 C C . GLU B 1 19 ? -13.25 -25.906 -10.117 1 98.44 19 GLU B C 1
ATOM 2533 O O . GLU B 1 19 ? -14.117 -26.562 -9.539 1 98.44 19 GLU B O 1
ATOM 2538 N N . LEU B 1 20 ? -13.523 -24.75 -10.711 1 98.62 20 LEU B N 1
ATOM 2539 C CA . LEU B 1 20 ? -14.883 -24.219 -10.82 1 98.62 20 LEU B CA 1
ATOM 2540 C C . LEU B 1 20 ? -15.797 -25.219 -11.531 1 98.62 20 LEU B C 1
ATOM 2542 O O . LEU B 1 20 ? -16.891 -25.516 -11.047 1 98.62 20 LEU B O 1
ATOM 2546 N N . VAL B 1 21 ? -15.352 -25.75 -12.625 1 98 21 VAL B N 1
ATOM 2547 C CA . VAL B 1 21 ? -16.141 -26.719 -13.398 1 98 21 VAL B CA 1
ATOM 2548 C C . VAL B 1 21 ? -16.375 -27.969 -12.57 1 98 21 VAL B C 1
ATOM 2550 O O . VAL B 1 21 ? -17.484 -28.5 -12.547 1 98 21 VAL B O 1
ATOM 2553 N N . ARG B 1 22 ? -15.32 -28.422 -11.922 1 98.06 22 ARG B N 1
ATOM 2554 C CA . ARG B 1 22 ? -15.422 -29.609 -11.078 1 98.06 22 ARG B CA 1
ATOM 2555 C C . ARG B 1 22 ? -16.516 -29.438 -10.023 1 98.06 22 ARG B C 1
ATOM 2557 O O . ARG B 1 22 ? -17.156 -30.422 -9.625 1 98.06 22 ARG B O 1
ATOM 2564 N N . ARG B 1 23 ? -16.734 -28.25 -9.609 1 98.38 23 ARG B N 1
ATOM 2565 C CA . ARG B 1 23 ? -17.688 -27.969 -8.547 1 98.38 23 ARG B CA 1
ATOM 2566 C C . ARG B 1 23 ? -18.984 -27.422 -9.117 1 98.38 23 ARG B C 1
ATOM 2568 O O . ARG B 1 23 ? -19.75 -26.75 -8.414 1 98.38 23 ARG B O 1
ATOM 2575 N N . ASP B 1 24 ? -19.188 -27.547 -10.391 1 98.06 24 ASP B N 1
ATOM 2576 C CA . ASP B 1 24 ? -20.438 -27.281 -11.109 1 98.06 24 ASP B CA 1
ATOM 2577 C C . ASP B 1 24 ? -20.656 -25.781 -11.266 1 98.06 24 ASP B C 1
ATOM 2579 O O . ASP B 1 24 ? -21.797 -25.312 -11.164 1 98.06 24 ASP B O 1
ATOM 2583 N N . HIS B 1 25 ? -19.594 -25 -11.281 1 98.62 25 HIS B N 1
ATOM 2584 C CA . HIS B 1 25 ? -19.656 -23.594 -11.664 1 98.62 25 HIS B CA 1
ATOM 2585 C C . HIS B 1 25 ? -19.234 -23.406 -13.117 1 98.62 25 HIS B C 1
ATOM 2587 O O . HIS B 1 25 ? -18.719 -24.328 -13.742 1 98.62 25 HIS B O 1
ATOM 2593 N N . GLU B 1 26 ? -19.547 -22.25 -13.672 1 98.12 26 GLU B N 1
ATOM 2594 C CA . GLU B 1 26 ? -19.203 -21.906 -15.047 1 98.12 26 GLU B CA 1
ATOM 2595 C C . GLU B 1 26 ? -18.188 -20.766 -15.094 1 98.12 26 GLU B C 1
ATOM 2597 O O . GLU B 1 26 ? -18.547 -19.609 -14.836 1 98.12 26 GLU B O 1
ATOM 2602 N N . PRO B 1 27 ? -17 -21.078 -15.516 1 98 27 PRO B N 1
ATOM 2603 C CA . PRO B 1 27 ? -16 -20.016 -15.562 1 98 27 PRO B CA 1
ATOM 2604 C C . PRO B 1 27 ? -16.156 -19.125 -16.797 1 98 27 PRO B C 1
ATOM 2606 O O . PRO B 1 27 ? -16.484 -19.609 -17.875 1 98 27 PRO B O 1
ATOM 2609 N N . VAL B 1 28 ? -15.992 -17.875 -16.609 1 97.75 28 VAL B N 1
ATOM 2610 C CA . VAL B 1 28 ? -15.797 -16.875 -17.656 1 97.75 28 VAL B CA 1
ATOM 2611 C C . VAL B 1 28 ? -14.406 -16.266 -17.531 1 97.75 28 VAL B C 1
ATOM 2613 O O . VAL B 1 28 ? -14.141 -15.484 -16.625 1 97.75 28 VAL B O 1
ATOM 2616 N N . ILE B 1 29 ? -13.594 -16.578 -18.516 1 97.06 29 ILE B N 1
ATOM 2617 C CA . ILE B 1 29 ? -12.219 -16.094 -18.484 1 97.06 29 ILE B CA 1
ATOM 2618 C C . ILE B 1 29 ? -12.164 -14.633 -18.922 1 97.06 29 ILE B C 1
ATOM 2620 O O . ILE B 1 29 ? -12.734 -14.273 -19.953 1 97.06 29 ILE B O 1
ATOM 2624 N N . PHE B 1 30 ? -11.578 -13.766 -18.125 1 97.5 30 PHE B N 1
ATOM 2625 C CA . PHE B 1 30 ? -11.25 -12.391 -18.484 1 97.5 30 PHE B CA 1
ATOM 2626 C C . PHE B 1 30 ? -9.742 -12.195 -18.578 1 97.5 30 PHE B C 1
ATOM 2628 O O . PHE B 1 30 ? -9.031 -12.312 -17.562 1 97.5 30 PHE B O 1
ATOM 2635 N N . ASP B 1 31 ? -9.281 -11.945 -19.766 1 95.25 31 ASP B N 1
ATOM 2636 C CA . ASP B 1 31 ? -7.84 -11.836 -19.984 1 95.25 31 ASP B CA 1
ATOM 2637 C C . ASP B 1 31 ? -7.527 -10.898 -21.141 1 95.25 31 ASP B C 1
ATOM 2639 O O . ASP B 1 31 ? -8.398 -10.625 -21.969 1 95.25 31 ASP B O 1
ATOM 2643 N N . HIS B 1 32 ? -6.305 -10.344 -21.094 1 91.5 32 HIS B N 1
ATOM 2644 C CA . HIS B 1 32 ? -5.934 -9.414 -22.156 1 91.5 32 HIS B CA 1
ATOM 2645 C C . HIS B 1 32 ? -5.5 -10.164 -23.422 1 91.5 32 HIS B C 1
ATOM 2647 O O . HIS B 1 32 ? -5.406 -9.57 -24.5 1 91.5 32 HIS B O 1
ATOM 2653 N N . ARG B 1 33 ? -5.152 -11.398 -23.328 1 82 33 ARG B N 1
ATOM 2654 C CA . ARG B 1 33 ? -4.762 -12.195 -24.484 1 82 33 ARG B CA 1
ATOM 2655 C C . ARG B 1 33 ? -5.457 -13.555 -24.469 1 82 33 ARG B C 1
ATOM 2657 O O . ARG B 1 33 ? -5.832 -14.055 -23.406 1 82 33 ARG B O 1
ATOM 2664 N N . ARG B 1 34 ? -5.723 -13.898 -25.703 1 73 34 ARG B N 1
ATOM 2665 C CA . ARG B 1 34 ? -6.242 -15.258 -25.859 1 73 34 ARG B CA 1
ATOM 2666 C C . ARG B 1 34 ? -5.109 -16.281 -25.906 1 73 34 ARG B C 1
ATOM 2668 O O . ARG B 1 34 ? -4.09 -16.047 -26.562 1 73 34 ARG B O 1
ATOM 2675 N N . ARG B 1 35 ? -4.961 -17.109 -24.906 1 66.5 35 ARG B N 1
ATOM 2676 C CA . ARG B 1 35 ? -3.932 -18.141 -25.016 1 66.5 35 ARG B CA 1
ATOM 2677 C C . ARG B 1 35 ? -4.391 -19.281 -25.906 1 66.5 35 ARG B C 1
ATOM 2679 O O . ARG B 1 35 ? -5.586 -19.578 -25.984 1 66.5 35 ARG B O 1
ATOM 2686 N N . ALA B 1 36 ? -3.348 -19.812 -26.703 1 54.06 36 ALA B N 1
ATOM 2687 C CA . ALA B 1 36 ? -3.557 -20.906 -27.641 1 54.06 36 ALA B CA 1
ATOM 2688 C C . ALA B 1 36 ? -4.016 -22.172 -26.922 1 54.06 36 ALA B C 1
ATOM 2690 O O . ALA B 1 36 ? -3.561 -22.453 -25.812 1 54.06 36 ALA B O 1
ATOM 2691 N N . GLY B 1 37 ? -5.035 -22.891 -27.531 1 55.22 37 GLY B N 1
ATOM 2692 C CA . GLY B 1 37 ? -5.555 -24.125 -26.969 1 55.22 37 GLY B CA 1
ATOM 2693 C C . GLY B 1 37 ? -6.641 -23.922 -25.938 1 55.22 37 GLY B C 1
ATOM 2694 O O . GLY B 1 37 ? -6.785 -24.719 -25 1 55.22 37 GLY B O 1
ATOM 2695 N N . ALA B 1 38 ? -7.223 -22.812 -26.094 1 57.84 38 ALA B N 1
ATOM 2696 C CA . ALA B 1 38 ? -8.07 -22.062 -25.172 1 57.84 38 ALA B CA 1
ATOM 2697 C C . ALA B 1 38 ? -9.188 -22.953 -24.609 1 57.84 38 ALA B C 1
ATOM 2699 O O . ALA B 1 38 ? -9.625 -23.891 -25.281 1 57.84 38 ALA B O 1
ATOM 2700 N N . GLN B 1 39 ? -9.227 -23.109 -23.328 1 64.19 39 GLN B N 1
ATOM 2701 C CA . GLN B 1 39 ? -10.234 -23.766 -22.5 1 64.19 39 GLN B CA 1
ATOM 2702 C C . GLN B 1 39 ? -11.633 -23.547 -23.078 1 64.19 39 GLN B C 1
ATOM 2704 O O . GLN B 1 39 ? -11.891 -22.547 -23.734 1 64.19 39 GLN B O 1
ATOM 2709 N N . PRO B 1 40 ? -12.281 -24.656 -23.109 1 80.69 40 PRO B N 1
ATOM 2710 C CA . PRO B 1 40 ? -13.664 -24.641 -23.594 1 80.69 40 PRO B CA 1
ATOM 2711 C C . PRO B 1 40 ? -14.578 -23.75 -22.766 1 80.69 40 PRO B C 1
ATOM 2713 O O . PRO B 1 40 ? -15.688 -24.156 -22.422 1 80.69 40 PRO B O 1
ATOM 2716 N N . TYR B 1 41 ? -13.914 -22.656 -22.281 1 90.62 41 TYR B N 1
ATOM 2717 C CA . TYR B 1 41 ? -14.734 -21.75 -21.469 1 90.62 41 TYR B CA 1
ATOM 2718 C C . TYR B 1 41 ? -15.008 -20.453 -22.203 1 90.62 41 TYR B C 1
ATOM 2720 O O . TYR B 1 41 ? -14.344 -20.141 -23.203 1 90.62 41 TYR B O 1
ATOM 2728 N N . GLU B 1 42 ? -16 -19.781 -21.844 1 93.81 42 GLU B N 1
ATOM 2729 C CA . GLU B 1 42 ? -16.25 -18.438 -22.344 1 93.81 42 GLU B CA 1
ATOM 2730 C C . GLU B 1 42 ? -15.086 -17.5 -22.016 1 93.81 42 GLU B C 1
ATOM 2732 O O . GLU B 1 42 ? -14.547 -17.531 -20.906 1 93.81 42 GLU B O 1
ATOM 2737 N N . VAL B 1 43 ? -14.641 -16.766 -23.094 1 94.56 43 VAL B N 1
ATOM 2738 C CA . VAL B 1 43 ? -13.531 -15.836 -22.922 1 94.56 43 VAL B CA 1
ATOM 2739 C C . VAL B 1 43 ? -13.984 -14.414 -23.25 1 94.56 43 VAL B C 1
ATOM 2741 O O . VAL B 1 43 ? -14.531 -14.164 -24.312 1 94.56 43 VAL B O 1
ATOM 2744 N N . MET B 1 44 ? -13.836 -13.555 -22.359 1 94.88 44 MET B N 1
ATOM 2745 C CA . MET B 1 44 ? -14 -12.117 -22.547 1 94.88 44 MET B CA 1
ATOM 2746 C C . MET B 1 44 ? -12.648 -11.406 -22.562 1 94.88 44 MET B C 1
ATOM 2748 O O . MET B 1 44 ? -11.961 -11.352 -21.547 1 94.88 44 MET B O 1
ATOM 2752 N N . LEU B 1 45 ? -12.312 -10.891 -23.688 1 94.69 45 LEU B N 1
ATOM 2753 C CA . LEU B 1 45 ? -11.047 -10.172 -23.797 1 94.69 45 LEU B CA 1
ATOM 2754 C C . LEU B 1 45 ? -11.172 -8.766 -23.219 1 94.69 45 LEU B C 1
ATOM 2756 O O . LEU B 1 45 ? -12.156 -8.062 -23.5 1 94.69 45 LEU B O 1
ATOM 2760 N N . GLY B 1 46 ? -10.211 -8.414 -22.359 1 95.25 46 GLY B N 1
ATOM 2761 C CA . GLY B 1 46 ? -10.234 -7.09 -21.766 1 95.25 46 GLY B CA 1
ATOM 2762 C C . GLY B 1 46 ? -9.055 -6.82 -20.859 1 95.25 46 GLY B C 1
ATOM 2763 O O . GLY B 1 46 ? -8.266 -7.727 -20.562 1 95.25 46 GLY B O 1
ATOM 2764 N N . ASP B 1 47 ? -8.906 -5.582 -20.5 1 96.75 47 ASP B N 1
ATOM 2765 C CA . ASP B 1 47 ? -7.875 -5.086 -19.594 1 96.75 47 ASP B CA 1
ATOM 2766 C C . ASP B 1 47 ? -8.477 -4.695 -18.25 1 96.75 47 ASP B C 1
ATOM 2768 O O . ASP B 1 47 ? -9.492 -3.996 -18.188 1 96.75 47 ASP B O 1
ATOM 2772 N N . ILE B 1 48 ? -7.863 -5.188 -17.188 1 97.62 48 ILE B N 1
ATOM 2773 C CA . ILE B 1 48 ? -8.422 -4.934 -15.859 1 97.62 48 ILE B CA 1
ATOM 2774 C C . ILE B 1 48 ? -8.336 -3.445 -15.539 1 97.62 48 ILE B C 1
ATOM 2776 O O . ILE B 1 48 ? -8.984 -2.965 -14.609 1 97.62 48 ILE B O 1
ATOM 2780 N N . ARG B 1 49 ? -7.539 -2.666 -16.266 1 96.06 49 ARG B N 1
ATOM 2781 C CA . ARG B 1 49 ? -7.43 -1.225 -16.062 1 96.06 49 ARG B CA 1
ATOM 2782 C C . ARG B 1 49 ? -8.641 -0.502 -16.641 1 96.06 49 ARG B C 1
ATOM 2784 O O . ARG B 1 49 ? -8.844 0.686 -16.375 1 96.06 49 ARG B O 1
ATOM 2791 N N . ASP B 1 50 ? -9.414 -1.204 -17.438 1 97.31 50 ASP B N 1
ATOM 2792 C CA . ASP B 1 50 ? -10.633 -0.663 -18.031 1 97.31 50 ASP B CA 1
ATOM 2793 C C . ASP B 1 50 ? -11.836 -0.891 -17.125 1 97.31 50 ASP B C 1
ATOM 2795 O O . ASP B 1 50 ? -12.367 -2.002 -17.062 1 97.31 50 ASP B O 1
ATOM 2799 N N . ALA B 1 51 ? -12.305 0.181 -16.547 1 96.56 51 ALA B N 1
ATOM 2800 C CA . ALA B 1 51 ? -13.398 0.093 -15.578 1 96.56 51 ALA B CA 1
ATOM 2801 C C . ALA B 1 51 ? -14.672 -0.429 -16.234 1 96.56 51 ALA B C 1
ATOM 2803 O O . ALA B 1 51 ? -15.43 -1.194 -15.633 1 96.56 51 ALA B O 1
ATOM 2804 N N . THR B 1 52 ? -14.898 -0.007 -17.438 1 97.56 52 THR B N 1
ATOM 2805 C CA . THR B 1 52 ? -16.094 -0.428 -18.156 1 97.56 52 THR B CA 1
ATOM 2806 C C . THR B 1 52 ? -16.062 -1.927 -18.438 1 97.56 52 THR B C 1
ATOM 2808 O O . THR B 1 52 ? -17.047 -2.627 -18.266 1 97.56 52 THR B O 1
ATOM 2811 N N . ALA B 1 53 ? -14.938 -2.395 -18.875 1 97.81 53 ALA B N 1
ATOM 2812 C CA . ALA B 1 53 ? -14.781 -3.82 -19.156 1 97.81 53 ALA B CA 1
ATOM 2813 C C . ALA B 1 53 ? -15.008 -4.656 -17.906 1 97.81 53 ALA B C 1
ATOM 2815 O O . ALA B 1 53 ? -15.648 -5.707 -17.953 1 97.81 53 ALA B O 1
ATOM 2816 N N . MET B 1 54 ? -14.5 -4.203 -16.812 1 98.12 54 MET B N 1
ATOM 2817 C CA . MET B 1 54 ? -14.648 -4.93 -15.547 1 98.12 54 MET B CA 1
ATOM 2818 C C . MET B 1 54 ? -16.109 -4.926 -15.086 1 98.12 54 MET B C 1
ATOM 2820 O O . MET B 1 54 ? -16.594 -5.922 -14.555 1 98.12 54 MET B O 1
ATOM 2824 N N . ALA B 1 55 ? -16.75 -3.793 -15.273 1 97.88 55 ALA B N 1
ATOM 2825 C CA . ALA B 1 55 ? -18.172 -3.707 -14.938 1 97.88 55 ALA B CA 1
ATOM 2826 C C . ALA B 1 55 ? -18.984 -4.66 -15.805 1 97.88 55 ALA B C 1
ATOM 2828 O O . ALA B 1 55 ? -19.938 -5.289 -15.312 1 97.88 55 ALA B O 1
ATOM 2829 N N . GLU B 1 56 ? -18.672 -4.715 -17.047 1 98.12 56 GLU B N 1
ATOM 2830 C CA . GLU B 1 56 ? -19.359 -5.629 -17.953 1 98.12 56 GLU B CA 1
ATOM 2831 C C . GLU B 1 56 ? -19.156 -7.082 -17.531 1 98.12 56 GLU B C 1
ATOM 2833 O O . GLU B 1 56 ? -20.109 -7.875 -17.562 1 98.12 56 GLU B O 1
ATOM 2838 N N . LEU B 1 57 ? -17.922 -7.422 -17.172 1 98.38 57 LEU B N 1
ATOM 2839 C CA . LEU B 1 57 ? -17.656 -8.766 -16.656 1 98.38 57 LEU B CA 1
ATOM 2840 C C . LEU B 1 57 ? -18.547 -9.07 -15.461 1 98.38 57 LEU B C 1
ATOM 2842 O O . LEU B 1 57 ? -19.188 -10.133 -15.406 1 98.38 57 LEU B O 1
ATOM 2846 N N . ALA B 1 58 ? -18.578 -8.156 -14.516 1 98.5 58 ALA B N 1
ATOM 2847 C CA . ALA B 1 58 ? -19.344 -8.352 -13.289 1 98.5 58 ALA B CA 1
ATOM 2848 C C . ALA B 1 58 ? -20.844 -8.5 -13.594 1 98.5 58 ALA B C 1
ATOM 2850 O O . ALA B 1 58 ? -21.531 -9.297 -12.953 1 98.5 58 ALA B O 1
ATOM 2851 N N . ALA B 1 59 ? -21.297 -7.711 -14.562 1 97.94 59 ALA B N 1
ATOM 2852 C CA . ALA B 1 59 ? -22.703 -7.773 -14.945 1 97.94 59 ALA B CA 1
ATOM 2853 C C . ALA B 1 59 ? -23.047 -9.141 -15.531 1 97.94 59 ALA B C 1
ATOM 2855 O O . ALA B 1 59 ? -24.203 -9.57 -15.469 1 97.94 59 ALA B O 1
ATOM 2856 N N . HIS B 1 60 ? -22.047 -9.812 -16.047 1 97.69 60 HIS B N 1
ATOM 2857 C CA . HIS B 1 60 ? -22.234 -11.078 -16.766 1 97.69 60 HIS B CA 1
ATOM 2858 C C . HIS B 1 60 ? -22.016 -12.266 -15.828 1 97.69 60 HIS B C 1
ATOM 2860 O O . HIS B 1 60 ? -22.203 -13.414 -16.234 1 97.69 60 HIS B O 1
ATOM 2866 N N . CYS B 1 61 ? -21.688 -12.047 -14.555 1 98.62 61 CYS B N 1
ATOM 2867 C CA . CYS B 1 61 ? -21.266 -13.117 -13.664 1 98.62 61 CYS B CA 1
ATOM 2868 C C . CYS B 1 61 ? -22.016 -13.039 -12.328 1 98.62 61 CYS B C 1
ATOM 2870 O O . CYS B 1 61 ? -22.781 -12.102 -12.102 1 98.62 61 CYS B O 1
ATOM 2872 N N . GLU B 1 62 ? -21.844 -14.023 -11.57 1 98.75 62 GLU B N 1
ATOM 2873 C CA . GLU B 1 62 ? -22.453 -14.109 -10.25 1 98.75 62 GLU B CA 1
ATOM 2874 C C . GLU B 1 62 ? -21.406 -14.062 -9.148 1 98.75 62 GLU B C 1
ATOM 2876 O O . GLU B 1 62 ? -21.734 -14.055 -7.961 1 98.75 62 GLU B O 1
ATOM 2881 N N . GLY B 1 63 ? -20.156 -13.984 -9.469 1 98.75 63 GLY B N 1
ATOM 2882 C CA . GLY B 1 63 ? -18.969 -13.844 -8.633 1 98.75 63 GLY B CA 1
ATOM 2883 C C . GLY B 1 63 ? -17.703 -13.609 -9.43 1 98.75 63 GLY B C 1
ATOM 2884 O O . GLY B 1 63 ? -17.672 -13.844 -10.641 1 98.75 63 GLY B O 1
ATOM 2885 N N . VAL B 1 64 ? -16.719 -13.086 -8.812 1 98.94 64 VAL B N 1
ATOM 2886 C CA . VAL B 1 64 ? -15.477 -12.797 -9.531 1 98.94 64 VAL B CA 1
ATOM 2887 C C . VAL B 1 64 ? -14.281 -13.227 -8.688 1 98.94 64 VAL B C 1
ATOM 2889 O O . VAL B 1 64 ? -14.219 -12.945 -7.488 1 98.94 64 VAL B O 1
ATOM 2892 N N . ILE B 1 65 ? -13.359 -13.984 -9.242 1 98.94 65 ILE B N 1
ATOM 2893 C CA . ILE B 1 65 ? -12.047 -14.266 -8.68 1 98.94 65 ILE B CA 1
ATOM 2894 C C . ILE B 1 65 ? -10.984 -13.469 -9.438 1 98.94 65 ILE B C 1
ATOM 2896 O O . ILE B 1 65 ? -10.766 -13.695 -10.633 1 98.94 65 ILE B O 1
ATOM 2900 N N . HIS B 1 66 ? -10.344 -12.523 -8.773 1 98.94 66 HIS B N 1
ATOM 2901 C CA . HIS B 1 66 ? -9.406 -11.602 -9.398 1 98.94 66 HIS B CA 1
ATOM 2902 C C . HIS B 1 66 ? -7.969 -12.094 -9.242 1 98.94 66 HIS B C 1
ATOM 2904 O O . HIS B 1 66 ? -7.352 -11.898 -8.195 1 98.94 66 HIS B O 1
ATOM 2910 N N . LEU B 1 67 ? -7.41 -12.578 -10.344 1 98.5 67 LEU B N 1
ATOM 2911 C CA . LEU B 1 67 ? -6.059 -13.133 -10.312 1 98.5 67 LEU B CA 1
ATOM 2912 C C . LEU B 1 67 ? -5.105 -12.289 -11.148 1 98.5 67 LEU B C 1
ATOM 2914 O O . LEU B 1 67 ? -3.885 -12.414 -11.023 1 98.5 67 LEU B O 1
ATOM 2918 N N . ALA B 1 68 ? -5.66 -11.5 -12.031 1 97.06 68 ALA B N 1
ATOM 2919 C CA . ALA B 1 68 ? -4.836 -10.773 -12.992 1 97.06 68 ALA B CA 1
ATOM 2920 C C . ALA B 1 68 ? -3.922 -9.773 -12.297 1 97.06 68 ALA B C 1
ATOM 2922 O O . ALA B 1 68 ? -4.348 -9.07 -11.375 1 97.06 68 ALA B O 1
ATOM 2923 N N . ALA B 1 69 ? -2.746 -9.773 -12.648 1 94.69 69 ALA B N 1
ATOM 2924 C CA . ALA B 1 69 ? -1.757 -8.828 -12.141 1 94.69 69 ALA B CA 1
ATOM 2925 C C . ALA B 1 69 ? -0.517 -8.797 -13.031 1 94.69 69 ALA B C 1
ATOM 2927 O O . ALA B 1 69 ? -0.271 -9.727 -13.797 1 94.69 69 ALA B O 1
ATOM 2928 N N . VAL B 1 70 ? 0.135 -7.73 -12.977 1 89.25 70 VAL B N 1
ATOM 2929 C CA . VAL B 1 70 ? 1.473 -7.648 -13.555 1 89.25 70 VAL B CA 1
ATOM 2930 C C . VAL B 1 70 ? 2.516 -7.969 -12.484 1 89.25 70 VAL B C 1
ATOM 2932 O O . VAL B 1 70 ? 2.555 -7.324 -11.43 1 89.25 70 VAL B O 1
ATOM 2935 N N . LEU B 1 71 ? 3.234 -9.039 -12.836 1 80.88 71 LEU B N 1
ATOM 2936 C CA . LEU B 1 71 ? 4.281 -9.477 -11.922 1 80.88 71 LEU B CA 1
ATOM 2937 C C . LEU B 1 71 ? 5.543 -8.641 -12.094 1 80.88 71 LEU B C 1
ATOM 2939 O O . LEU B 1 71 ? 5.691 -7.938 -13.094 1 80.88 71 LEU B O 1
ATOM 2943 N N . GLY B 1 72 ? 6.484 -8.641 -11.055 1 71 72 GLY B N 1
ATOM 2944 C CA . GLY B 1 72 ? 7.789 -8.047 -11.289 1 71 72 GLY B CA 1
ATOM 2945 C C . GLY B 1 72 ? 8.469 -7.578 -10.008 1 71 72 GLY B C 1
ATOM 2946 O O . GLY B 1 72 ? 7.941 -6.715 -9.305 1 71 72 GLY B O 1
ATOM 2947 N N . THR B 1 73 ? 9.32 -8.352 -9.656 1 69.88 73 THR B N 1
ATOM 2948 C CA . THR B 1 73 ? 10.227 -7.945 -8.586 1 69.88 73 THR B CA 1
ATOM 2949 C C . THR B 1 73 ? 11.438 -7.215 -9.156 1 69.88 73 THR B C 1
ATOM 2951 O O . THR B 1 73 ? 11.422 -5.988 -9.297 1 69.88 73 THR B O 1
ATOM 2954 N N . GLN B 1 74 ? 12.18 -7.965 -9.828 1 64.5 74 GLN B N 1
ATOM 2955 C CA . GLN B 1 74 ? 13.398 -7.391 -10.391 1 64.5 74 GLN B CA 1
ATOM 2956 C C . GLN B 1 74 ? 13.117 -6.664 -11.695 1 64.5 74 GLN B C 1
ATOM 2958 O O . GLN B 1 74 ? 13.688 -5.605 -11.969 1 64.5 74 GLN B O 1
ATOM 2963 N N . GLU B 1 75 ? 12.109 -7.18 -12.312 1 65.25 75 GLU B N 1
ATOM 2964 C CA . GLU B 1 75 ? 11.812 -6.699 -13.664 1 65.25 75 GLU B CA 1
ATOM 2965 C C . GLU B 1 75 ? 11.211 -5.297 -13.633 1 65.25 75 GLU B C 1
ATOM 2967 O O . GLU B 1 75 ? 11.234 -4.586 -14.633 1 65.25 75 GLU B O 1
ATOM 2972 N N . THR B 1 76 ? 10.812 -4.957 -12.398 1 72.12 76 THR B N 1
ATOM 2973 C CA . THR B 1 76 ? 10.062 -3.705 -12.367 1 72.12 76 THR B CA 1
ATOM 2974 C C . THR B 1 76 ? 10.812 -2.652 -11.555 1 72.12 76 THR B C 1
ATOM 2976 O O . THR B 1 76 ? 10.336 -1.527 -11.391 1 72.12 76 THR B O 1
ATOM 2979 N N . ILE B 1 77 ? 11.969 -3.051 -11.141 1 75.94 77 ILE B N 1
ATOM 2980 C CA . ILE B 1 77 ? 12.742 -2.115 -10.336 1 75.94 77 ILE B CA 1
ATOM 2981 C C . ILE B 1 77 ? 13.062 -0.868 -11.156 1 75.94 77 ILE B C 1
ATOM 2983 O O . ILE B 1 77 ? 12.93 0.256 -10.672 1 75.94 77 ILE B O 1
ATOM 2987 N N . SER B 1 78 ? 13.391 -1.112 -12.43 1 79.38 78 SER B N 1
ATOM 2988 C CA . SER B 1 78 ? 13.781 0.018 -13.258 1 79.38 78 SER B CA 1
ATOM 2989 C C . SER B 1 78 ? 12.562 0.766 -13.789 1 79.38 78 SER B C 1
ATOM 2991 O O . SER B 1 78 ? 12.656 1.943 -14.141 1 79.38 78 SER B O 1
ATOM 2993 N N . ARG B 1 79 ? 11.453 0.091 -13.836 1 84.19 79 ARG B N 1
ATOM 2994 C CA . ARG B 1 79 ? 10.211 0.698 -14.305 1 84.19 79 ARG B CA 1
ATOM 2995 C C . ARG B 1 79 ? 9.016 0.182 -13.523 1 84.19 79 ARG B C 1
ATOM 2997 O O . ARG B 1 79 ? 8.188 -0.557 -14.055 1 84.19 79 ARG B O 1
ATOM 3004 N N . PRO B 1 80 ? 8.859 0.78 -12.352 1 88.94 80 PRO B N 1
ATOM 3005 C CA . PRO B 1 80 ? 7.852 0.214 -11.461 1 88.94 80 PRO B CA 1
ATOM 3006 C C . PRO B 1 80 ? 6.434 0.661 -11.812 1 88.94 80 PRO B C 1
ATOM 3008 O O . PRO B 1 80 ? 5.461 0.017 -11.406 1 88.94 80 PRO B O 1
ATOM 3011 N N . ARG B 1 81 ? 6.25 1.682 -12.594 1 87.19 81 ARG B N 1
ATOM 3012 C CA . ARG B 1 81 ? 4.98 2.387 -12.75 1 87.19 81 ARG B CA 1
ATOM 3013 C C . ARG B 1 81 ? 3.934 1.497 -13.414 1 87.19 81 ARG B C 1
ATOM 3015 O O . ARG B 1 81 ? 2.811 1.379 -12.922 1 87.19 81 ARG B O 1
ATOM 3022 N N . PRO B 1 82 ? 4.32 0.873 -14.477 1 84.5 82 PRO B N 1
ATOM 3023 C CA . PRO B 1 82 ? 3.285 0.089 -15.156 1 84.5 82 PRO B CA 1
ATOM 3024 C C . PRO B 1 82 ? 2.699 -1.008 -14.273 1 84.5 82 PRO B C 1
ATOM 3026 O O . PRO B 1 82 ? 1.478 -1.169 -14.211 1 84.5 82 PRO B O 1
ATOM 3029 N N . ALA B 1 83 ? 3.51 -1.689 -13.586 1 87.44 83 ALA B N 1
ATOM 3030 C CA . ALA B 1 83 ? 3.033 -2.756 -12.711 1 87.44 83 ALA B CA 1
ATOM 3031 C C . ALA B 1 83 ? 2.23 -2.191 -11.539 1 87.44 83 ALA B C 1
ATOM 3033 O O . ALA B 1 83 ? 1.147 -2.691 -11.227 1 87.44 83 ALA B O 1
ATOM 3034 N N . ALA B 1 84 ? 2.729 -1.127 -10.984 1 91.56 84 ALA B N 1
ATOM 3035 C CA . ALA B 1 84 ? 2.076 -0.514 -9.828 1 91.56 84 ALA B CA 1
ATOM 3036 C C . ALA B 1 84 ? 0.684 -0.004 -10.195 1 91.56 84 ALA B C 1
ATOM 3038 O O . ALA B 1 84 ? -0.292 -0.294 -9.5 1 91.56 84 ALA B O 1
ATOM 3039 N N . GLU B 1 85 ? 0.663 0.682 -11.281 1 89.62 85 GLU B N 1
ATOM 3040 C CA . GLU B 1 85 ? -0.596 1.281 -11.719 1 89.62 85 GLU B CA 1
ATOM 3041 C C . GLU B 1 85 ? -1.589 0.214 -12.172 1 89.62 85 GLU B C 1
ATOM 3043 O O . GLU B 1 85 ? -2.77 0.268 -11.812 1 89.62 85 GLU B O 1
ATOM 3048 N N . THR B 1 86 ? -1.089 -0.767 -12.906 1 93.25 86 THR B N 1
ATOM 3049 C CA . THR B 1 86 ? -1.967 -1.817 -13.414 1 93.25 86 THR B CA 1
ATOM 3050 C C . THR B 1 86 ? -2.592 -2.6 -12.266 1 93.25 86 THR B C 1
ATOM 3052 O O . THR B 1 86 ? -3.805 -2.818 -12.242 1 93.25 86 THR B O 1
ATOM 3055 N N . ASN B 1 87 ? -1.814 -2.994 -11.352 1 96.25 87 ASN B N 1
ATOM 3056 C CA . ASN B 1 87 ? -2.312 -3.803 -10.242 1 96.25 87 ASN B CA 1
ATOM 3057 C C . ASN B 1 87 ? -3.266 -3.01 -9.352 1 96.25 87 ASN B C 1
ATOM 3059 O O . ASN B 1 87 ? -4.297 -3.529 -8.922 1 96.25 87 ASN B O 1
ATOM 3063 N N . LEU B 1 88 ? -2.91 -1.768 -9.086 1 95.69 88 LEU B N 1
ATOM 3064 C CA . LEU B 1 88 ? -3.75 -0.946 -8.227 1 95.69 88 LEU B CA 1
ATOM 3065 C C . LEU B 1 88 ? -5.074 -0.614 -8.906 1 95.69 88 LEU B C 1
ATOM 3067 O O . LEU B 1 88 ? -6.141 -0.827 -8.328 1 95.69 88 LEU B O 1
ATOM 3071 N N . VAL B 1 89 ? -4.984 -0.072 -10.125 1 95.19 89 VAL B N 1
ATOM 3072 C CA . VAL B 1 89 ? -6.18 0.325 -10.859 1 95.19 89 VAL B CA 1
ATOM 3073 C C . VAL B 1 89 ? -7.047 -0.9 -11.141 1 95.19 89 VAL B C 1
ATOM 3075 O O . VAL B 1 89 ? -8.266 -0.858 -10.953 1 95.19 89 VAL B O 1
ATOM 3078 N N . GLY B 1 90 ? -6.41 -1.942 -11.57 1 97.25 90 GLY B N 1
ATOM 3079 C CA . GLY B 1 90 ? -7.145 -3.178 -11.805 1 97.25 90 GLY B CA 1
ATOM 3080 C C . GLY B 1 90 ? -7.844 -3.699 -10.562 1 97.25 90 GLY B C 1
ATOM 3081 O O . GLY B 1 90 ? -8.992 -4.145 -10.633 1 97.25 90 GLY B O 1
ATOM 3082 N N . GLY B 1 91 ? -7.109 -3.705 -9.43 1 98.06 91 GLY B N 1
ATOM 3083 C CA . GLY B 1 91 ? -7.707 -4.109 -8.164 1 98.06 91 GLY B CA 1
ATOM 3084 C C . GLY B 1 91 ? -8.898 -3.262 -7.77 1 98.06 91 GLY B C 1
ATOM 3085 O O . GLY B 1 91 ? -9.93 -3.791 -7.336 1 98.06 91 GLY B O 1
ATOM 3086 N N . LEU B 1 92 ? -8.773 -1.924 -7.906 1 96.81 92 LEU B N 1
ATOM 3087 C CA . LEU B 1 92 ? -9.867 -1.02 -7.566 1 96.81 92 LEU B CA 1
ATOM 3088 C C . LEU B 1 92 ? -11.055 -1.229 -8.492 1 96.81 92 LEU B C 1
ATOM 3090 O O . LEU B 1 92 ? -12.211 -1.185 -8.055 1 96.81 92 LEU B O 1
ATOM 3094 N N . ASN B 1 93 ? -10.773 -1.427 -9.82 1 97.38 93 ASN B N 1
ATOM 3095 C CA . ASN B 1 93 ? -11.844 -1.725 -10.758 1 97.38 93 ASN B CA 1
ATOM 3096 C C . ASN B 1 93 ? -12.586 -3.006 -10.383 1 97.38 93 ASN B C 1
ATOM 3098 O O . ASN B 1 93 ? -13.812 -3.074 -10.477 1 97.38 93 ASN B O 1
ATOM 3102 N N . PHE B 1 94 ? -11.844 -4.004 -9.953 1 98.44 94 PHE B N 1
ATOM 3103 C CA . PHE B 1 94 ? -12.422 -5.25 -9.469 1 98.44 94 PHE B CA 1
ATOM 3104 C C . PHE B 1 94 ? -13.367 -4.984 -8.297 1 98.44 94 PHE B C 1
ATOM 3106 O O . PHE B 1 94 ? -14.523 -5.398 -8.32 1 98.44 94 PHE B O 1
ATOM 3113 N N . LEU B 1 95 ? -12.906 -4.246 -7.344 1 98.06 95 LEU B N 1
ATOM 3114 C CA . LEU B 1 95 ? -13.68 -3.984 -6.133 1 98.06 95 LEU B CA 1
ATOM 3115 C C . LEU B 1 95 ? -14.922 -3.154 -6.445 1 98.06 95 LEU B C 1
ATOM 3117 O O . LEU B 1 95 ? -16 -3.438 -5.934 1 98.06 95 LEU B O 1
ATOM 3121 N N . GLU B 1 96 ? -14.742 -2.166 -7.297 1 96.88 96 GLU B N 1
ATOM 3122 C CA . GLU B 1 96 ? -15.883 -1.341 -7.691 1 96.88 96 GLU B CA 1
ATOM 3123 C C . GLU B 1 96 ? -16.938 -2.166 -8.43 1 96.88 96 GLU B C 1
ATOM 3125 O O . GLU B 1 96 ? -18.141 -1.984 -8.219 1 96.88 96 GLU B O 1
ATOM 3130 N N . SER B 1 97 ? -16.484 -3.049 -9.273 1 97.69 97 SER B N 1
ATOM 3131 C CA . SER B 1 97 ? -17.391 -3.857 -10.078 1 97.69 97 SER B CA 1
ATOM 3132 C C . SER B 1 97 ? -18.203 -4.809 -9.203 1 97.69 97 SER B C 1
ATOM 3134 O O . SER B 1 97 ? -19.422 -4.945 -9.383 1 97.69 97 SER B O 1
ATOM 3136 N N . VAL B 1 98 ? -17.516 -5.496 -8.266 1 98 98 VAL B N 1
ATOM 3137 C CA . VAL B 1 98 ? -18.25 -6.43 -7.41 1 98 98 VAL B CA 1
ATOM 3138 C C . VAL B 1 98 ? -19.172 -5.664 -6.477 1 98 98 VAL B C 1
ATOM 3140 O O . VAL B 1 98 ? -20.25 -6.152 -6.125 1 98 98 VAL B O 1
ATOM 3143 N N . ALA B 1 99 ? -18.75 -4.488 -6.055 1 96.81 99 ALA B N 1
ATOM 3144 C CA . ALA B 1 99 ? -19.625 -3.646 -5.234 1 96.81 99 ALA B CA 1
ATOM 3145 C C . ALA B 1 99 ? -20.875 -3.23 -6.004 1 96.81 99 ALA B C 1
ATOM 3147 O O . ALA B 1 99 ? -21.984 -3.279 -5.469 1 96.81 99 ALA B O 1
ATOM 3148 N N . GLN B 1 100 ? -20.672 -2.818 -7.215 1 96.25 100 GLN B N 1
ATOM 3149 C CA . GLN B 1 100 ? -21.75 -2.314 -8.062 1 96.25 100 GLN B CA 1
ATOM 3150 C C . GLN B 1 100 ? -22.859 -3.355 -8.219 1 96.25 100 GLN B C 1
ATOM 3152 O O . GLN B 1 100 ? -24.047 -3.014 -8.234 1 96.25 100 GLN B O 1
ATOM 3157 N N . TYR B 1 101 ? -22.547 -4.59 -8.297 1 97.69 101 TYR B N 1
ATOM 3158 C CA . TYR B 1 101 ? -23.531 -5.629 -8.602 1 97.69 101 TYR B CA 1
ATOM 3159 C C . TYR B 1 101 ? -23.75 -6.535 -7.398 1 97.69 101 TYR B C 1
ATOM 3161 O O . TYR B 1 101 ? -24.406 -7.574 -7.508 1 97.69 101 TYR B O 1
ATOM 3169 N N . ASP B 1 102 ? -23.156 -6.168 -6.273 1 97.56 102 ASP B N 1
ATOM 3170 C CA . ASP B 1 102 ? -23.312 -6.918 -5.031 1 97.56 102 ASP B CA 1
ATOM 3171 C C . ASP B 1 102 ? -22.922 -8.383 -5.223 1 97.56 102 ASP B C 1
ATOM 3173 O O . ASP B 1 102 ? -23.688 -9.281 -4.902 1 97.56 102 ASP B O 1
ATOM 3177 N N . LEU B 1 103 ? -21.75 -8.617 -5.758 1 98.69 103 LEU B N 1
ATOM 3178 C CA . LEU B 1 103 ? -21.25 -9.961 -6.039 1 98.69 103 LEU B CA 1
ATOM 3179 C C . LEU B 1 103 ? -20.234 -10.398 -4.98 1 98.69 103 LEU B C 1
ATOM 3181 O O . LEU B 1 103 ? -19.5 -9.57 -4.449 1 98.69 103 LEU B O 1
ATOM 3185 N N . PRO B 1 104 ? -20.203 -11.727 -4.66 1 98.75 104 PRO B N 1
ATOM 3186 C CA . PRO B 1 104 ? -19.047 -12.25 -3.934 1 98.75 104 PRO B CA 1
ATOM 3187 C C . PRO B 1 104 ? -17.75 -12.195 -4.762 1 98.75 104 PRO B C 1
ATOM 3189 O O . PRO B 1 104 ? -17.797 -12.328 -5.988 1 98.75 104 PRO B O 1
ATOM 3192 N N . GLY B 1 105 ? -16.688 -11.953 -4.09 1 98.81 105 GLY B N 1
ATOM 3193 C CA . GLY B 1 105 ? -15.406 -11.875 -4.789 1 98.81 105 GLY B CA 1
ATOM 3194 C C . GLY B 1 105 ? -14.258 -12.484 -4.008 1 98.81 105 GLY B C 1
ATOM 3195 O O . GLY B 1 105 ? -14.398 -12.773 -2.816 1 98.81 105 GLY B O 1
ATOM 3196 N N . VAL B 1 106 ? -13.18 -12.805 -4.676 1 98.94 106 VAL B N 1
ATOM 3197 C CA . VAL B 1 106 ? -11.922 -13.25 -4.082 1 98.94 106 VAL B CA 1
ATOM 3198 C C . VAL B 1 106 ? -10.758 -12.5 -4.719 1 98.94 106 VAL B C 1
ATOM 3200 O O . VAL B 1 106 ? -10.727 -12.312 -5.938 1 98.94 106 VAL B O 1
ATOM 3203 N N . TYR B 1 107 ? -9.891 -11.992 -3.92 1 98.88 107 TYR B N 1
ATOM 3204 C CA . TYR B 1 107 ? -8.656 -11.359 -4.363 1 98.88 107 TYR B CA 1
ATOM 3205 C C . TYR B 1 107 ? -7.445 -12.195 -3.975 1 98.88 107 TYR B C 1
ATOM 3207 O O . TYR B 1 107 ? -7.281 -12.555 -2.807 1 98.88 107 TYR B O 1
ATOM 3215 N N . ILE B 1 108 ? -6.641 -12.516 -4.945 1 98.81 108 ILE B N 1
ATOM 3216 C CA . ILE B 1 108 ? -5.414 -13.25 -4.648 1 98.81 108 ILE B CA 1
ATOM 3217 C C . ILE B 1 108 ? -4.328 -12.273 -4.188 1 98.81 108 ILE B C 1
ATOM 3219 O O . ILE B 1 108 ? -3.912 -11.398 -4.945 1 98.81 108 ILE B O 1
ATOM 3223 N N . CYS B 1 109 ? -3.895 -12.398 -2.992 1 98.25 109 CYS B N 1
ATOM 3224 C CA . CYS B 1 109 ? -2.83 -11.594 -2.404 1 98.25 109 CYS B CA 1
ATOM 3225 C C . CYS B 1 109 ? -1.464 -12.219 -2.668 1 98.25 109 CYS B C 1
ATOM 3227 O O . CYS B 1 109 ? -1.357 -13.203 -3.4 1 98.25 109 CYS B O 1
ATOM 3229 N N . VAL B 1 110 ? -0.442 -11.609 -2.148 1 96 110 VAL B N 1
ATOM 3230 C CA . VAL B 1 110 ? 0.913 -12.062 -2.439 1 96 110 VAL B CA 1
ATOM 3231 C C . VAL B 1 110 ? 1.583 -12.547 -1.153 1 96 110 VAL B C 1
ATOM 3233 O O . VAL B 1 110 ? 1.389 -11.953 -0.088 1 96 110 VAL B O 1
ATOM 3236 N N . GLY B 1 111 ? 2.367 -13.609 -1.292 1 94.75 111 GLY B N 1
ATOM 3237 C CA . GLY B 1 111 ? 3.006 -14.203 -0.13 1 94.75 111 GLY B CA 1
ATOM 3238 C C . GLY B 1 111 ? 4.086 -13.328 0.476 1 94.75 111 GLY B C 1
ATOM 3239 O O . GLY B 1 111 ? 4.234 -13.281 1.698 1 94.75 111 GLY B O 1
ATOM 3240 N N . ASN B 1 112 ? 4.863 -12.664 -0.329 1 92 112 ASN B N 1
ATOM 3241 C CA . ASN B 1 112 ? 5.945 -11.805 0.145 1 92 112 ASN B CA 1
ATOM 3242 C C . ASN B 1 112 ? 5.484 -10.359 0.305 1 92 112 ASN B C 1
ATOM 3244 O O . ASN B 1 112 ? 6.156 -9.438 -0.15 1 92 112 ASN B O 1
ATOM 3248 N N . HIS B 1 113 ? 4.383 -10.133 1.025 1 93.69 113 HIS B N 1
ATOM 3249 C CA . HIS B 1 113 ? 3.666 -8.859 1.127 1 93.69 113 HIS B CA 1
ATOM 3250 C C . HIS B 1 113 ? 4.535 -7.789 1.774 1 93.69 113 HIS B C 1
ATOM 3252 O O . HIS B 1 113 ? 4.293 -6.594 1.591 1 93.69 113 HIS B O 1
ATOM 3258 N N . TRP B 1 114 ? 5.586 -8.141 2.486 1 91.62 114 TRP B N 1
ATOM 3259 C CA . TRP B 1 114 ? 6.391 -7.18 3.234 1 91.62 114 TRP B CA 1
ATOM 3260 C C . TRP B 1 114 ? 7.57 -6.688 2.4 1 91.62 114 TRP B C 1
ATOM 3262 O O . TRP B 1 114 ? 8.266 -5.75 2.791 1 91.62 114 TRP B O 1
ATOM 3272 N N . MET B 1 115 ? 7.844 -7.336 1.332 1 90 115 MET B N 1
ATOM 3273 C CA . MET B 1 115 ? 8.977 -6.934 0.506 1 90 115 MET B CA 1
ATOM 3274 C C . MET B 1 115 ? 8.68 -5.629 -0.226 1 90 115 MET B C 1
ATOM 3276 O O . MET B 1 115 ? 7.535 -5.367 -0.602 1 90 115 MET B O 1
ATOM 3280 N N . ASN B 1 116 ? 9.75 -4.879 -0.48 1 90.25 116 ASN B N 1
ATOM 3281 C CA . ASN B 1 116 ? 9.602 -3.586 -1.138 1 90.25 116 ASN B CA 1
ATOM 3282 C C . ASN B 1 116 ? 9.93 -3.672 -2.625 1 90.25 116 ASN B C 1
ATOM 3284 O O . ASN B 1 116 ? 10.984 -3.207 -3.061 1 90.25 116 ASN B O 1
ATOM 3288 N N . ASN B 1 117 ? 9.062 -4.246 -3.375 1 89.69 117 ASN B N 1
ATOM 3289 C CA . ASN B 1 117 ? 9.055 -4.23 -4.836 1 89.69 117 ASN B CA 1
ATOM 3290 C C . ASN B 1 117 ? 7.68 -3.883 -5.387 1 89.69 117 ASN B C 1
ATOM 3292 O O . ASN B 1 117 ? 6.688 -3.908 -4.656 1 89.69 117 ASN B O 1
ATOM 3296 N N . SER B 1 118 ? 7.645 -3.531 -6.617 1 91.12 118 SER B N 1
ATOM 3297 C CA . SER B 1 118 ? 6.43 -2.973 -7.199 1 91.12 118 SER B CA 1
ATOM 3298 C C . SER B 1 118 ? 5.266 -3.951 -7.098 1 91.12 118 SER B C 1
ATOM 3300 O O . SER B 1 118 ? 4.129 -3.549 -6.848 1 91.12 118 SER B O 1
ATOM 3302 N N . TYR B 1 119 ? 5.543 -5.238 -7.301 1 91.19 119 TYR B N 1
ATOM 3303 C CA . TYR B 1 119 ? 4.516 -6.273 -7.242 1 91.19 119 TYR B CA 1
ATOM 3304 C C . TYR B 1 119 ? 3.934 -6.387 -5.836 1 91.19 119 TYR B C 1
ATOM 3306 O O . TYR B 1 119 ? 2.721 -6.262 -5.648 1 91.19 119 TYR B O 1
ATOM 3314 N N . SER B 1 120 ? 4.793 -6.566 -4.855 1 93.31 120 SER B N 1
ATOM 3315 C CA . SER B 1 120 ? 4.363 -6.734 -3.471 1 93.31 120 SER B CA 1
ATOM 3316 C C . SER B 1 120 ? 3.662 -5.48 -2.957 1 93.31 120 SER B C 1
ATOM 3318 O O . SER B 1 120 ? 2.625 -5.57 -2.295 1 93.31 120 SER B O 1
ATOM 3320 N N . ILE B 1 121 ? 4.207 -4.34 -3.281 1 95.56 121 ILE B N 1
ATOM 3321 C CA . ILE B 1 121 ? 3.654 -3.074 -2.811 1 95.56 121 ILE B CA 1
ATOM 3322 C C . ILE B 1 121 ? 2.25 -2.883 -3.377 1 95.56 121 ILE B C 1
ATOM 3324 O O . ILE B 1 121 ? 1.309 -2.592 -2.635 1 95.56 121 ILE B O 1
ATOM 3328 N N . SER B 1 122 ? 2.07 -3.049 -4.668 1 95.19 122 SER B N 1
ATOM 3329 C CA . SER B 1 122 ? 0.791 -2.807 -5.328 1 95.19 122 SER B CA 1
ATOM 3330 C C . SER B 1 122 ? -0.254 -3.83 -4.898 1 95.19 122 SER B C 1
ATOM 3332 O O . SER B 1 122 ? -1.404 -3.477 -4.629 1 95.19 122 SER B O 1
ATOM 3334 N N . LYS B 1 123 ? 0.136 -5.066 -4.797 1 96.62 123 LYS B N 1
ATOM 3335 C CA . LYS B 1 123 ? -0.802 -6.109 -4.398 1 96.62 123 LYS B CA 1
ATOM 3336 C C . LYS B 1 123 ? -1.236 -5.934 -2.947 1 96.62 123 LYS B C 1
ATOM 3338 O O . LYS B 1 123 ? -2.395 -6.188 -2.605 1 96.62 123 LYS B O 1
ATOM 3343 N N . THR B 1 124 ? -0.319 -5.574 -2.145 1 97.38 124 THR B N 1
ATOM 3344 C CA . THR B 1 124 ? -0.649 -5.375 -0.739 1 97.38 124 THR B CA 1
ATOM 3345 C C . THR B 1 124 ? -1.579 -4.176 -0.566 1 97.38 124 THR B C 1
ATOM 3347 O O . THR B 1 124 ? -2.451 -4.184 0.304 1 97.38 124 THR B O 1
ATOM 3350 N N . ALA B 1 125 ? -1.358 -3.15 -1.334 1 97.12 125 ALA B N 1
ATOM 3351 C CA . ALA B 1 125 ? -2.281 -2.018 -1.311 1 97.12 125 ALA B CA 1
ATOM 3352 C C . ALA B 1 125 ? -3.705 -2.463 -1.632 1 97.12 125 ALA B C 1
ATOM 3354 O O . ALA B 1 125 ? -4.652 -2.066 -0.951 1 97.12 125 ALA B O 1
ATOM 3355 N N . VAL B 1 126 ? -3.885 -3.301 -2.627 1 97.88 126 VAL B N 1
ATOM 3356 C CA . VAL B 1 126 ? -5.211 -3.773 -3.01 1 97.88 126 VAL B CA 1
ATOM 3357 C C . VAL B 1 126 ? -5.793 -4.645 -1.896 1 97.88 126 VAL B C 1
ATOM 3359 O O . VAL B 1 126 ? -6.988 -4.578 -1.609 1 97.88 126 VAL B O 1
ATOM 3362 N N . GLU B 1 127 ? -4.953 -5.492 -1.285 1 98.44 127 GLU B N 1
ATOM 3363 C CA . GLU B 1 127 ? -5.379 -6.266 -0.125 1 98.44 127 GLU B CA 1
ATOM 3364 C C . GLU B 1 127 ? -6.031 -5.371 0.926 1 98.44 127 GLU B C 1
ATOM 3366 O O . GLU B 1 127 ? -7.082 -5.711 1.475 1 98.44 127 GLU B O 1
ATOM 3371 N N . ARG B 1 128 ? -5.426 -4.246 1.189 1 96.69 128 ARG B N 1
ATOM 3372 C CA . ARG B 1 128 ? -5.945 -3.303 2.176 1 96.69 128 ARG B CA 1
ATOM 3373 C C . ARG B 1 128 ? -7.234 -2.65 1.684 1 96.69 128 ARG B C 1
ATOM 3375 O O . ARG B 1 128 ? -8.141 -2.385 2.473 1 96.69 128 ARG B O 1
ATOM 3382 N N . PHE B 1 129 ? -7.332 -2.35 0.42 1 96.06 129 PHE B N 1
ATOM 3383 C CA . PHE B 1 129 ? -8.555 -1.796 -0.143 1 96.06 129 PHE B CA 1
ATOM 3384 C C . PHE B 1 129 ? -9.703 -2.787 -0.015 1 96.06 129 PHE B C 1
ATOM 3386 O O . PHE B 1 129 ? -10.859 -2.391 0.176 1 96.06 129 PHE B O 1
ATOM 3393 N N . VAL B 1 130 ? -9.406 -4.102 -0.145 1 97.81 130 VAL B N 1
ATOM 3394 C CA . VAL B 1 130 ? -10.438 -5.109 0.077 1 97.81 130 VAL B CA 1
ATOM 3395 C C . VAL B 1 130 ? -11.023 -4.945 1.477 1 97.81 130 VAL B C 1
ATOM 3397 O O . VAL B 1 130 ? -12.25 -4.918 1.645 1 97.81 130 VAL B O 1
ATOM 3400 N N . HIS B 1 131 ? -10.156 -4.84 2.428 1 95.94 131 HIS B N 1
ATOM 3401 C CA . HIS B 1 131 ? -10.617 -4.641 3.797 1 95.94 131 HIS B CA 1
ATOM 3402 C C . HIS B 1 131 ? -11.484 -3.393 3.91 1 95.94 131 HIS B C 1
ATOM 3404 O O . HIS B 1 131 ? -12.516 -3.41 4.582 1 95.94 131 HIS B O 1
ATOM 3410 N N . MET B 1 132 ? -11.055 -2.322 3.297 1 93.31 132 MET B N 1
ATOM 3411 C CA . MET B 1 132 ? -11.797 -1.07 3.332 1 93.31 132 MET B CA 1
ATOM 3412 C C . MET B 1 132 ? -13.188 -1.248 2.725 1 93.31 132 MET B C 1
ATOM 3414 O O . MET B 1 132 ? -14.188 -0.83 3.312 1 93.31 132 MET B O 1
ATOM 3418 N N . PHE B 1 133 ? -13.266 -1.845 1.536 1 95.19 133 PHE B N 1
ATOM 3419 C CA . PHE B 1 133 ? -14.523 -2.039 0.834 1 95.19 133 PHE B CA 1
ATOM 3420 C C . PHE B 1 133 ? -15.469 -2.914 1.651 1 95.19 133 PHE B C 1
ATOM 3422 O O . PHE B 1 133 ? -16.656 -2.615 1.761 1 95.19 133 PHE B O 1
ATOM 3429 N N . ASN B 1 134 ? -14.93 -3.982 2.209 1 96.06 134 ASN B N 1
ATOM 3430 C CA . ASN B 1 134 ? -15.758 -4.863 3.031 1 96.06 134 ASN B CA 1
ATOM 3431 C C . ASN B 1 134 ? -16.328 -4.129 4.242 1 96.06 134 ASN B C 1
ATOM 3433 O O . ASN B 1 134 ? -17.5 -4.277 4.566 1 96.06 134 ASN B O 1
ATOM 3437 N N . ALA B 1 135 ? -15.531 -3.332 4.797 1 91.12 135 ALA B N 1
ATOM 3438 C CA . ALA B 1 135 ? -15.914 -2.656 6.031 1 91.12 135 ALA B CA 1
ATOM 3439 C C . ALA B 1 135 ? -16.906 -1.53 5.754 1 91.12 135 ALA B C 1
ATOM 3441 O O . ALA B 1 135 ? -17.812 -1.287 6.551 1 91.12 135 ALA B O 1
ATOM 3442 N N . TYR B 1 136 ? -16.734 -0.846 4.574 1 88.56 136 TYR B N 1
ATOM 3443 C CA . TYR B 1 136 ? -17.438 0.427 4.461 1 88.56 136 TYR B CA 1
ATOM 3444 C C . TYR B 1 136 ? -18.328 0.445 3.23 1 88.56 136 TYR B C 1
ATOM 3446 O O . TYR B 1 136 ? -19.141 1.354 3.064 1 88.56 136 TYR B O 1
ATOM 3454 N N . ARG B 1 137 ? -18.188 -0.531 2.404 1 90.88 137 ARG B N 1
ATOM 3455 C CA . ARG B 1 137 ? -18.984 -0.527 1.182 1 90.88 137 ARG B CA 1
ATOM 3456 C C . ARG B 1 137 ? -19.828 -1.788 1.079 1 90.88 137 ARG B C 1
ATOM 3458 O O . ARG B 1 137 ? -20.469 -2.033 0.052 1 90.88 137 ARG B O 1
ATOM 3465 N N . GLY B 1 138 ? -19.781 -2.648 2.086 1 91.88 138 GLY B N 1
ATOM 3466 C CA . GLY B 1 138 ? -20.625 -3.82 2.166 1 91.88 138 GLY B CA 1
ATOM 3467 C C . GLY B 1 138 ? -20.266 -4.898 1.167 1 91.88 138 GLY B C 1
ATOM 3468 O O . GLY B 1 138 ? -21.109 -5.719 0.792 1 91.88 138 GLY B O 1
ATOM 3469 N N . THR B 1 139 ? -19.078 -4.859 0.658 1 96.44 139 THR B N 1
ATOM 3470 C CA . THR B 1 139 ? -18.641 -5.891 -0.279 1 96.44 139 THR B CA 1
ATOM 3471 C C . THR B 1 139 ? -18.328 -7.191 0.455 1 96.44 139 THR B C 1
ATOM 3473 O O . THR B 1 139 ? -18.125 -7.191 1.671 1 96.44 139 THR B O 1
ATOM 3476 N N . ARG B 1 140 ? -18.391 -8.297 -0.286 1 98.06 140 ARG B N 1
ATOM 3477 C CA . ARG B 1 140 ? -18.047 -9.625 0.207 1 98.06 140 ARG B CA 1
ATOM 3478 C C . ARG B 1 140 ? -16.859 -10.211 -0.56 1 98.06 140 ARG B C 1
ATOM 3480 O O . ARG B 1 140 ? -17.031 -11.148 -1.341 1 98.06 140 ARG B O 1
ATOM 3487 N N . VAL B 1 141 ? -15.734 -9.664 -0.301 1 98.69 141 VAL B N 1
ATOM 3488 C CA . VAL B 1 141 ? -14.523 -10.086 -1 1 98.69 141 VAL B CA 1
ATOM 3489 C C . VAL B 1 141 ? -13.547 -10.719 -0.011 1 98.69 141 VAL B C 1
ATOM 3491 O O . VAL B 1 141 ? -13.273 -10.156 1.052 1 98.69 141 VAL B O 1
ATOM 3494 N N . THR B 1 142 ? -13.047 -11.906 -0.305 1 98.81 142 THR B N 1
ATOM 3495 C CA . THR B 1 142 ? -12.102 -12.602 0.558 1 98.81 142 THR B CA 1
ATOM 3496 C C . THR B 1 142 ? -10.672 -12.453 0.034 1 98.81 142 THR B C 1
ATOM 3498 O O . THR B 1 142 ? -10.422 -12.633 -1.158 1 98.81 142 THR B O 1
ATOM 3501 N N . ASN B 1 143 ? -9.766 -12.023 0.919 1 98.81 143 ASN B N 1
ATOM 3502 C CA . ASN B 1 143 ? -8.344 -12.016 0.621 1 98.81 143 ASN B CA 1
ATOM 3503 C C . ASN B 1 143 ? -7.719 -13.398 0.819 1 98.81 143 ASN B C 1
ATOM 3505 O O . ASN B 1 143 ? -7.828 -13.977 1.898 1 98.81 143 ASN B O 1
ATOM 3509 N N . VAL B 1 144 ? -7.059 -13.898 -0.216 1 98.81 144 VAL B N 1
ATOM 3510 C CA . VAL B 1 144 ? -6.352 -15.172 -0.141 1 98.81 144 VAL B CA 1
ATOM 3511 C C . VAL B 1 144 ? -4.883 -14.969 -0.506 1 98.81 144 VAL B C 1
ATOM 3513 O O . VAL B 1 144 ? -4.551 -14.75 -1.674 1 98.81 144 VAL B O 1
ATOM 3516 N N . ARG B 1 145 ? -4.012 -15.031 0.454 1 98.56 145 ARG B N 1
ATOM 3517 C CA . ARG B 1 145 ? -2.578 -14.875 0.24 1 98.56 145 ARG B CA 1
ATOM 3518 C C . ARG B 1 145 ? -1.932 -16.203 -0.122 1 98.56 145 ARG B C 1
ATOM 3520 O O . ARG B 1 145 ? -2.025 -17.172 0.636 1 98.56 145 ARG B O 1
ATOM 3527 N N . VAL B 1 146 ? -1.293 -16.188 -1.227 1 97.75 146 VAL B N 1
ATOM 3528 C CA . VAL B 1 146 ? -0.693 -17.406 -1.759 1 97.75 146 VAL B CA 1
ATOM 3529 C C . VAL B 1 146 ? 0.826 -17.25 -1.808 1 97.75 146 VAL B C 1
ATOM 3531 O O . VAL B 1 146 ? 1.342 -16.266 -2.33 1 97.75 146 VAL B O 1
ATOM 3534 N N . VAL B 1 147 ? 1.532 -18.188 -1.231 1 96.38 147 VAL B N 1
ATOM 3535 C CA . VAL B 1 147 ? 2.986 -18.234 -1.353 1 96.38 147 VAL B CA 1
ATOM 3536 C C . VAL B 1 147 ? 3.375 -18.781 -2.723 1 96.38 147 VAL B C 1
ATOM 3538 O O . VAL B 1 147 ? 2.566 -18.766 -3.654 1 96.38 147 VAL B O 1
ATOM 3541 N N . ASN B 1 148 ? 4.559 -19.141 -2.982 1 94.62 148 ASN B N 1
ATOM 3542 C CA . ASN B 1 148 ? 5.059 -19.578 -4.281 1 94.62 148 ASN B CA 1
ATOM 3543 C C . ASN B 1 148 ? 4.316 -20.812 -4.773 1 94.62 148 ASN B C 1
ATOM 3545 O O . ASN B 1 148 ? 4.648 -21.938 -4.387 1 94.62 148 ASN B O 1
ATOM 3549 N N . ALA B 1 149 ? 3.387 -20.562 -5.66 1 97.31 149 ALA B N 1
ATOM 3550 C CA . ALA B 1 149 ? 2.648 -21.672 -6.254 1 97.31 149 ALA B CA 1
ATOM 3551 C C . ALA B 1 149 ? 3.504 -22.422 -7.273 1 97.31 149 ALA B C 1
ATOM 3553 O O . ALA B 1 149 ? 4.266 -21.812 -8.023 1 97.31 149 ALA B O 1
ATOM 3554 N N . TYR B 1 150 ? 3.396 -23.719 -7.281 1 97.44 150 TYR B N 1
ATOM 3555 C CA . TYR B 1 150 ? 4.109 -24.547 -8.25 1 97.44 150 TYR B CA 1
ATOM 3556 C C . TYR B 1 150 ? 3.213 -25.656 -8.773 1 97.44 150 TYR B C 1
ATOM 3558 O O . TYR B 1 150 ? 2.211 -26 -8.141 1 97.44 150 TYR B O 1
ATOM 3566 N N . GLY B 1 151 ? 3.566 -26.141 -9.922 1 98.25 151 GLY B N 1
ATOM 3567 C CA . GLY B 1 151 ? 2.826 -27.266 -10.461 1 98.25 151 GLY B CA 1
ATOM 3568 C C . GLY B 1 151 ? 2.959 -27.406 -11.961 1 98.25 151 GLY B C 1
ATOM 3569 O O . GLY B 1 151 ? 3.643 -26.609 -12.609 1 98.25 151 GLY B O 1
ATOM 3570 N N . PRO B 1 152 ? 2.289 -28.422 -12.492 1 97.44 152 PRO B N 1
ATOM 3571 C CA . PRO B 1 152 ? 2.229 -28.609 -13.945 1 97.44 152 PRO B CA 1
ATOM 3572 C C . PRO B 1 152 ? 1.7 -27.375 -14.68 1 97.44 152 PRO B C 1
ATOM 3574 O O . PRO B 1 152 ? 0.864 -26.641 -14.141 1 97.44 152 PRO B O 1
ATOM 3577 N N . ARG B 1 153 ? 2.213 -27.109 -15.828 1 94.62 153 ARG B N 1
ATOM 3578 C CA . ARG B 1 153 ? 1.794 -26.031 -16.734 1 94.62 153 ARG B CA 1
ATOM 3579 C C . ARG B 1 153 ? 2.424 -24.703 -16.344 1 94.62 153 ARG B C 1
ATOM 3581 O O . ARG B 1 153 ? 2.215 -23.688 -17.016 1 94.62 153 ARG B O 1
ATOM 3588 N N . GLN B 1 154 ? 3.188 -24.688 -15.242 1 96 154 GLN B N 1
ATOM 3589 C CA . GLN B 1 154 ? 3.943 -23.484 -14.945 1 96 154 GLN B CA 1
ATOM 3590 C C . GLN B 1 154 ? 5 -23.219 -16.016 1 96 154 GLN B C 1
ATOM 3592 O O . GLN B 1 154 ? 5.703 -24.125 -16.438 1 96 154 GLN B O 1
ATOM 3597 N N . LEU B 1 155 ? 5.109 -22.016 -16.391 1 92.44 155 LEU B N 1
ATOM 3598 C CA . LEU B 1 155 ? 6.004 -21.688 -17.5 1 92.44 155 LEU B CA 1
ATOM 3599 C C . LEU B 1 155 ? 7.445 -21.578 -17.016 1 92.44 155 LEU B C 1
ATOM 3601 O O . LEU B 1 155 ? 7.703 -21.031 -15.945 1 92.44 155 LEU B O 1
ATOM 3605 N N . ALA B 1 156 ? 8.352 -22.109 -17.75 1 93.62 156 ALA B N 1
ATOM 3606 C CA . ALA B 1 156 ? 9.781 -21.875 -17.547 1 93.62 156 ALA B CA 1
ATOM 3607 C C . ALA B 1 156 ? 10.242 -20.641 -18.312 1 93.62 156 ALA B C 1
ATOM 3609 O O . ALA B 1 156 ? 9.703 -20.312 -19.375 1 93.62 156 ALA B O 1
ATOM 3610 N N . ALA B 1 157 ? 11.18 -19.953 -17.781 1 90.69 157 ALA B N 1
ATOM 3611 C CA . ALA B 1 157 ? 11.742 -18.797 -18.469 1 90.69 157 ALA B CA 1
ATOM 3612 C C . ALA B 1 157 ? 12.93 -19.188 -19.344 1 90.69 157 ALA B C 1
ATOM 3614 O O . ALA B 1 157 ? 13.367 -20.328 -19.328 1 90.69 157 ALA B O 1
ATOM 3615 N N . ALA B 1 158 ? 13.367 -18.156 -20.188 1 88.12 158 ALA B N 1
ATOM 3616 C CA . ALA B 1 158 ? 14.586 -18.375 -20.969 1 88.12 158 ALA B CA 1
ATOM 3617 C C . ALA B 1 158 ? 15.734 -18.797 -20.062 1 88.12 158 ALA B C 1
ATOM 3619 O O . ALA B 1 158 ? 15.883 -18.297 -18.938 1 88.12 158 ALA B O 1
ATOM 3620 N N . PRO B 1 159 ? 16.469 -19.781 -20.531 1 90.69 159 PRO B N 1
ATOM 3621 C CA . PRO B 1 159 ? 16.562 -20.344 -21.891 1 90.69 159 PRO B CA 1
ATOM 3622 C C . PRO B 1 159 ? 15.695 -21.594 -22.062 1 90.69 159 PRO B C 1
ATOM 3624 O O . PRO B 1 159 ? 15.734 -22.234 -23.109 1 90.69 159 PRO B O 1
ATOM 3627 N N . PHE B 1 160 ? 14.898 -21.953 -21.141 1 93.38 160 PHE B N 1
ATOM 3628 C CA . PHE B 1 160 ? 14.211 -23.234 -21.172 1 93.38 160 PHE B CA 1
ATOM 3629 C C . PHE B 1 160 ? 12.812 -23.094 -21.75 1 93.38 160 PHE B C 1
ATOM 3631 O O . PHE B 1 160 ? 12.18 -24.094 -22.125 1 93.38 160 PHE B O 1
ATOM 3638 N N . GLY B 1 161 ? 12.375 -21.828 -21.781 1 91.56 161 GLY B N 1
ATOM 3639 C CA . GLY B 1 161 ? 11.023 -21.609 -22.266 1 91.56 161 GLY B CA 1
ATOM 3640 C C . GLY B 1 161 ? 10.68 -20.141 -22.453 1 91.56 161 GLY B C 1
ATOM 3641 O O . GLY B 1 161 ? 11.578 -19.297 -22.469 1 91.56 161 GLY B O 1
ATOM 3642 N N . ALA B 1 162 ? 9.398 -19.859 -22.578 1 84.38 162 ALA B N 1
ATOM 3643 C CA . ALA B 1 162 ? 8.953 -18.547 -23 1 84.38 162 ALA B CA 1
ATOM 3644 C C . ALA B 1 162 ? 8.492 -17.703 -21.812 1 84.38 162 ALA B C 1
ATOM 3646 O O . ALA B 1 162 ? 7.941 -16.625 -21.984 1 84.38 162 ALA B O 1
ATOM 3647 N N . GLY B 1 163 ? 8.617 -18.234 -20.641 1 85.25 163 GLY B N 1
ATOM 3648 C CA . GLY B 1 163 ? 8.203 -17.484 -19.469 1 85.25 163 GLY B CA 1
ATOM 3649 C C . GLY B 1 163 ? 8.945 -16.156 -19.328 1 85.25 163 GLY B C 1
ATOM 3650 O O . GLY B 1 163 ? 10.141 -16.078 -19.609 1 85.25 163 GLY B O 1
ATOM 3651 N N . LYS B 1 164 ? 8.195 -15.141 -18.859 1 76 164 LYS B N 1
ATOM 3652 C CA . LYS B 1 164 ? 8.766 -13.797 -18.734 1 76 164 LYS B CA 1
ATOM 3653 C C . LYS B 1 164 ? 9.5 -13.641 -17.406 1 76 164 LYS B C 1
ATOM 3655 O O . LYS B 1 164 ? 10.391 -12.797 -17.281 1 76 164 LYS B O 1
ATOM 3660 N N . VAL B 1 165 ? 9.078 -14.422 -16.484 1 79.31 165 VAL B N 1
ATOM 3661 C CA . VAL B 1 165 ? 9.648 -14.352 -15.133 1 79.31 165 VAL B CA 1
ATOM 3662 C C . VAL B 1 165 ? 10.266 -15.695 -14.766 1 79.31 165 VAL B C 1
ATOM 3664 O O . VAL B 1 165 ? 9.672 -16.75 -15 1 79.31 165 VAL B O 1
ATOM 3667 N N . ARG B 1 166 ? 11.453 -15.656 -14.266 1 81.88 166 ARG B N 1
ATOM 3668 C CA . ARG B 1 166 ? 12.117 -16.875 -13.805 1 81.88 166 ARG B CA 1
ATOM 3669 C C . ARG B 1 166 ? 11.562 -17.328 -12.461 1 81.88 166 ARG B C 1
ATOM 3671 O O . ARG B 1 166 ? 11.875 -16.734 -11.422 1 81.88 166 ARG B O 1
ATOM 3678 N N . LYS B 1 167 ? 10.812 -18.359 -12.531 1 90.12 167 LYS B N 1
ATOM 3679 C CA . LYS B 1 167 ? 10.281 -18.953 -11.312 1 90.12 167 LYS B CA 1
ATOM 3680 C C . LYS B 1 167 ? 11.203 -20.062 -10.805 1 90.12 167 LYS B C 1
ATOM 3682 O O . LYS B 1 167 ? 11.789 -20.797 -11.594 1 90.12 167 LYS B O 1
ATOM 3687 N N . PHE B 1 168 ? 11.266 -20.172 -9.578 1 91.81 168 PHE B N 1
ATOM 3688 C CA . PHE B 1 168 ? 12.203 -21.062 -8.922 1 91.81 168 PHE B CA 1
ATOM 3689 C C . PHE B 1 168 ? 11.984 -22.5 -9.383 1 91.81 168 PHE B C 1
ATOM 3691 O O . PHE B 1 168 ? 12.914 -23.156 -9.859 1 91.81 168 PHE B O 1
ATOM 3698 N N . THR B 1 169 ? 10.766 -23 -9.328 1 96.44 169 THR B N 1
ATOM 3699 C CA . THR B 1 169 ? 10.484 -24.422 -9.523 1 96.44 169 THR B CA 1
ATOM 3700 C C . THR B 1 169 ? 10.797 -24.844 -10.953 1 96.44 169 THR B C 1
ATOM 3702 O O . THR B 1 169 ? 11.594 -25.75 -11.18 1 96.44 169 THR B O 1
ATOM 3705 N N . PRO B 1 170 ? 10.242 -24.109 -11.922 1 96.81 170 PRO B N 1
ATOM 3706 C CA . PRO B 1 170 ? 10.578 -24.469 -13.305 1 96.81 170 PRO B CA 1
ATOM 3707 C C . PRO B 1 170 ? 12.078 -24.359 -13.586 1 96.81 170 PRO B C 1
ATOM 3709 O O . PRO B 1 170 ? 12.633 -25.203 -14.297 1 96.81 170 PRO B O 1
ATOM 3712 N N . ALA B 1 171 ? 12.695 -23.359 -13.023 1 94.31 171 ALA B N 1
ATOM 3713 C CA . ALA B 1 171 ? 14.117 -23.141 -13.281 1 94.31 171 ALA B CA 1
ATOM 3714 C C . ALA B 1 171 ? 14.953 -24.297 -12.75 1 94.31 171 ALA B C 1
ATOM 3716 O O . ALA B 1 171 ? 15.828 -24.812 -13.445 1 94.31 171 ALA B O 1
ATOM 3717 N N . VAL B 1 172 ? 14.703 -24.734 -11.578 1 96.56 172 VAL B N 1
ATOM 3718 C CA . VAL B 1 172 ? 15.469 -25.797 -10.938 1 96.56 172 VAL B CA 1
ATOM 3719 C C . VAL B 1 172 ? 15.195 -27.125 -11.641 1 96.56 172 VAL B C 1
ATOM 3721 O O . VAL B 1 172 ? 16.125 -27.891 -11.922 1 96.56 172 VAL B O 1
ATOM 3724 N N . ILE B 1 173 ? 13.961 -27.406 -11.922 1 98.06 173 ILE B N 1
ATOM 3725 C CA . ILE B 1 173 ? 13.578 -28.672 -12.562 1 98.06 173 ILE B CA 1
ATOM 3726 C C . ILE B 1 173 ? 14.25 -28.766 -13.93 1 98.06 173 ILE B C 1
ATOM 3728 O O . ILE B 1 173 ? 14.867 -29.797 -14.25 1 98.06 173 ILE B O 1
ATOM 3732 N N . CYS B 1 174 ? 14.133 -27.703 -14.719 1 97.25 174 CYS B N 1
ATOM 3733 C CA . CYS B 1 174 ? 14.695 -27.719 -16.062 1 97.25 174 CYS B CA 1
ATOM 3734 C C . CYS B 1 174 ? 16.203 -27.938 -16.016 1 97.25 174 CYS B C 1
ATOM 3736 O O . CYS B 1 174 ? 16.75 -28.703 -16.812 1 97.25 174 CYS B O 1
ATOM 3738 N N . ARG B 1 175 ? 16.844 -27.281 -15.117 1 96.5 175 ARG B N 1
ATOM 3739 C CA . ARG B 1 175 ? 18.297 -27.438 -14.992 1 96.5 175 ARG B CA 1
ATOM 3740 C C . ARG B 1 175 ? 18.656 -28.859 -14.578 1 96.5 175 ARG B C 1
ATOM 3742 O O . ARG B 1 175 ? 19.562 -29.484 -15.148 1 96.5 175 ARG B O 1
ATOM 3749 N N . ALA B 1 176 ? 17.984 -29.391 -13.641 1 97.5 176 ALA B N 1
ATOM 3750 C CA . ALA B 1 176 ? 18.234 -30.75 -13.18 1 97.5 176 ALA B CA 1
ATOM 3751 C C . ALA B 1 176 ? 18.031 -31.766 -14.297 1 97.5 176 ALA B C 1
ATOM 3753 O O . ALA B 1 176 ? 18.844 -32.688 -14.484 1 97.5 176 ALA B O 1
ATOM 3754 N N . LEU B 1 177 ? 17 -31.578 -15.047 1 97.5 177 LEU B N 1
ATOM 3755 C CA . LEU B 1 177 ? 16.641 -32.531 -16.094 1 97.5 177 LEU B CA 1
ATOM 3756 C C . LEU B 1 177 ? 17.609 -32.438 -17.281 1 97.5 177 LEU B C 1
ATOM 3758 O O . LEU B 1 177 ? 17.703 -33.344 -18.078 1 97.5 177 LEU B O 1
ATOM 3762 N N . THR B 1 178 ? 18.297 -31.281 -17.359 1 96.19 178 THR B N 1
ATOM 3763 C CA . THR B 1 178 ? 19.203 -31.094 -18.5 1 96.19 178 THR B CA 1
ATOM 3764 C C . THR B 1 178 ? 20.656 -31.266 -18.078 1 96.19 178 THR B C 1
ATOM 3766 O O . THR B 1 178 ? 21.562 -31 -18.859 1 96.19 178 THR B O 1
ATOM 3769 N N . GLY B 1 179 ? 20.875 -31.547 -16.844 1 95.31 179 GLY B N 1
ATOM 3770 C CA . GLY B 1 179 ? 22.219 -31.812 -16.359 1 95.31 179 GLY B CA 1
ATOM 3771 C C . GLY B 1 179 ? 23 -30.547 -16.062 1 95.31 179 GLY B C 1
ATOM 3772 O O . GLY B 1 179 ? 24.234 -30.594 -15.961 1 95.31 179 GLY B O 1
ATOM 3773 N N . GLN B 1 180 ? 22.359 -29.484 -16.016 1 94.94 180 GLN B N 1
ATOM 3774 C CA . GLN B 1 180 ? 23 -28.203 -15.703 1 94.94 180 GLN B CA 1
ATOM 3775 C C . GLN B 1 180 ? 23 -27.953 -14.195 1 94.94 180 GLN B C 1
ATOM 3777 O O . GLN B 1 180 ? 22.047 -28.312 -13.5 1 94.94 180 GLN B O 1
ATOM 3782 N N . PRO B 1 181 ? 24.062 -27.281 -13.75 1 95.75 181 PRO B N 1
ATOM 3783 C CA . PRO B 1 181 ? 24.062 -26.938 -12.32 1 95.75 181 PRO B CA 1
ATOM 3784 C C . PRO B 1 181 ? 22.875 -26.078 -11.914 1 95.75 181 PRO B C 1
ATOM 3786 O O . PRO B 1 181 ? 22.469 -25.188 -12.664 1 95.75 181 PRO B O 1
ATOM 3789 N N . VAL B 1 182 ? 22.328 -26.422 -10.758 1 95.25 182 VAL B N 1
ATOM 3790 C CA . VAL B 1 182 ? 21.266 -25.609 -10.172 1 95.25 182 VAL B CA 1
ATOM 3791 C C . VAL B 1 182 ? 21.875 -24.391 -9.484 1 95.25 182 VAL B C 1
ATOM 3793 O O . VAL B 1 182 ? 22.766 -24.516 -8.656 1 95.25 182 VAL B O 1
ATOM 3796 N N . GLU B 1 183 ? 21.375 -23.266 -9.852 1 91.25 183 GLU B N 1
ATOM 3797 C CA . GLU B 1 183 ? 21.891 -22.016 -9.305 1 91.25 183 GLU B CA 1
ATOM 3798 C C . GLU B 1 183 ? 20.938 -21.438 -8.258 1 91.25 183 GLU B C 1
ATOM 3800 O O . GLU B 1 183 ? 19.75 -21.234 -8.531 1 91.25 183 GLU B O 1
ATOM 3805 N N . LEU B 1 184 ? 21.5 -21.188 -7.113 1 90.38 184 LEU B N 1
ATOM 3806 C CA . LEU B 1 184 ? 20.672 -20.609 -6.047 1 90.38 184 LEU B CA 1
ATOM 3807 C C . LEU B 1 184 ? 21.234 -19.25 -5.605 1 90.38 184 LEU B C 1
ATOM 3809 O O . LEU B 1 184 ? 22.422 -19.156 -5.258 1 90.38 184 LEU B O 1
ATOM 3813 N N . TYR B 1 185 ? 20.406 -18.359 -5.617 1 83.06 185 TYR B N 1
ATOM 3814 C CA . TYR B 1 185 ? 20.812 -17.047 -5.105 1 83.06 185 TYR B CA 1
ATOM 3815 C C . TYR B 1 185 ? 21 -17.094 -3.594 1 83.06 185 TYR B C 1
ATOM 3817 O O . TYR B 1 185 ? 20.188 -17.672 -2.873 1 83.06 185 TYR B O 1
ATOM 3825 N N . GLY B 1 186 ? 22.094 -16.453 -3.066 1 80.38 186 GLY B N 1
ATOM 3826 C CA . GLY B 1 186 ? 22.359 -16.391 -1.638 1 80.38 186 GLY B CA 1
ATOM 3827 C C . GLY B 1 186 ? 22.562 -17.766 -1.009 1 80.38 186 GLY B C 1
ATOM 3828 O O . GLY B 1 186 ? 22.281 -17.953 0.175 1 80.38 186 GLY B O 1
ATOM 3829 N N . GLY B 1 187 ? 22.859 -18.672 -1.781 1 80.38 187 GLY B N 1
ATOM 3830 C CA . GLY B 1 187 ? 23.109 -20.016 -1.308 1 80.38 187 GLY B CA 1
ATOM 3831 C C . GLY B 1 187 ? 21.828 -20.766 -0.968 1 80.38 187 GLY B C 1
ATOM 3832 O O . GLY B 1 187 ? 21.875 -21.938 -0.566 1 80.38 187 GLY B O 1
ATOM 3833 N N . GLY B 1 188 ? 20.75 -20.141 -1.02 1 86.06 188 GLY B N 1
ATOM 3834 C CA . GLY B 1 188 ? 19.453 -20.781 -0.837 1 86.06 188 GLY B CA 1
ATOM 3835 C C . GLY B 1 188 ? 19.062 -20.938 0.621 1 86.06 188 GLY B C 1
ATOM 3836 O O . GLY B 1 188 ? 18.281 -21.812 0.972 1 86.06 188 GLY B O 1
ATOM 3837 N N . VAL B 1 189 ? 19.609 -20.094 1.426 1 83.31 189 VAL B N 1
ATOM 3838 C CA . VAL B 1 189 ? 19.359 -20.234 2.857 1 83.31 189 VAL B CA 1
ATOM 3839 C C . VAL B 1 189 ? 18 -19.625 3.209 1 83.31 189 VAL B C 1
ATOM 3841 O O . VAL B 1 189 ? 17.438 -19.922 4.273 1 83.31 189 VAL B O 1
ATOM 3844 N N . GLN B 1 190 ? 17.438 -18.844 2.367 1 86.25 190 GLN B N 1
ATOM 3845 C CA . GLN B 1 190 ? 16.156 -18.188 2.611 1 86.25 190 GLN B CA 1
ATOM 3846 C C . GLN B 1 190 ? 15.023 -19.219 2.68 1 86.25 190 GLN B C 1
ATOM 3848 O O . GLN B 1 190 ? 15.094 -20.266 2.041 1 86.25 190 GLN B O 1
ATOM 3853 N N . LEU B 1 191 ? 14.125 -18.906 3.541 1 90.56 191 LEU B N 1
ATOM 3854 C CA . LEU B 1 191 ? 12.906 -19.703 3.645 1 90.56 191 LEU B CA 1
ATOM 3855 C C . LEU B 1 191 ? 11.828 -19.172 2.713 1 90.56 191 LEU B C 1
ATOM 3857 O O . LEU B 1 191 ? 11.547 -17.969 2.707 1 90.56 191 LEU B O 1
ATOM 3861 N N . SER B 1 192 ? 11.336 -19.984 1.914 1 91.06 192 SER B N 1
ATOM 3862 C CA . SER B 1 192 ? 10.273 -19.625 0.988 1 91.06 192 SER B CA 1
ATOM 3863 C C . SER B 1 192 ? 9.258 -20.75 0.838 1 91.06 192 SER B C 1
ATOM 3865 O O . SER B 1 192 ? 9.539 -21.766 0.205 1 91.06 192 SER B O 1
ATOM 3867 N N . ASP B 1 193 ? 8.141 -20.547 1.423 1 95.56 193 ASP B N 1
ATOM 3868 C CA . ASP B 1 193 ? 7.07 -21.547 1.363 1 95.56 193 ASP B CA 1
ATOM 3869 C C . ASP B 1 193 ? 6.562 -21.719 -0.066 1 95.56 193 ASP B C 1
ATOM 3871 O O . ASP B 1 193 ? 6.48 -20.75 -0.823 1 95.56 193 ASP B O 1
ATOM 3875 N N . MET B 1 194 ? 6.312 -22.938 -0.41 1 96.19 194 MET B N 1
ATOM 3876 C CA . MET B 1 194 ? 5.746 -23.297 -1.707 1 96.19 194 MET B CA 1
ATOM 3877 C C . MET B 1 194 ? 4.434 -24.062 -1.535 1 96.19 194 MET B C 1
ATOM 3879 O O . MET B 1 194 ? 4.266 -24.812 -0.567 1 96.19 194 MET B O 1
ATOM 3883 N N . VAL B 1 195 ? 3.572 -23.875 -2.504 1 97.75 195 VAL B N 1
ATOM 3884 C CA . VAL B 1 195 ? 2.268 -24.516 -2.383 1 97.75 195 VAL B CA 1
ATOM 3885 C C . VAL B 1 195 ? 1.823 -25.062 -3.742 1 97.75 195 VAL B C 1
ATOM 3887 O O . VAL B 1 195 ? 2.041 -24.406 -4.77 1 97.75 195 VAL B O 1
ATOM 3890 N N . TRP B 1 196 ? 1.234 -26.25 -3.707 1 98 196 TRP B N 1
ATOM 3891 C CA . TRP B 1 196 ? 0.713 -26.891 -4.906 1 98 196 TRP B CA 1
ATOM 3892 C C . TRP B 1 196 ? -0.404 -26.062 -5.531 1 98 196 TRP B C 1
ATOM 3894 O O . TRP B 1 196 ? -1.347 -25.656 -4.844 1 98 196 TRP B O 1
ATOM 3904 N N . VAL B 1 197 ? -0.334 -25.859 -6.809 1 98.56 197 VAL B N 1
ATOM 3905 C CA . VAL B 1 197 ? -1.239 -24.969 -7.52 1 98.56 197 VAL B CA 1
ATOM 3906 C C . VAL B 1 197 ? -2.67 -25.484 -7.422 1 98.56 197 VAL B C 1
ATOM 3908 O O . VAL B 1 197 ? -3.621 -24.703 -7.355 1 98.56 197 VAL B O 1
ATOM 3911 N N . GLY B 1 198 ? -2.865 -26.766 -7.477 1 98.31 198 GLY B N 1
ATOM 3912 C CA . GLY B 1 198 ? -4.195 -27.328 -7.312 1 98.31 198 GLY B CA 1
ATOM 3913 C C . GLY B 1 198 ? -4.848 -26.953 -5.996 1 98.31 198 GLY B C 1
ATOM 3914 O O . GLY B 1 198 ? -6.059 -26.719 -5.945 1 98.31 198 GLY B O 1
ATOM 3915 N N . ASP B 1 199 ? -4.051 -26.938 -4.934 1 98.5 199 ASP B N 1
ATOM 3916 C CA . ASP B 1 199 ? -4.562 -26.516 -3.631 1 98.5 199 ASP B CA 1
ATOM 3917 C C . ASP B 1 199 ? -4.91 -25.031 -3.623 1 98.5 199 ASP B C 1
ATOM 3919 O O . ASP B 1 199 ? -5.879 -24.625 -2.98 1 98.5 199 ASP B O 1
ATOM 3923 N N . VAL B 1 200 ? -4.086 -24.219 -4.273 1 98.75 200 VAL B N 1
ATOM 3924 C CA . VAL B 1 200 ? -4.387 -22.797 -4.414 1 98.75 200 VAL B CA 1
ATOM 3925 C C . VAL B 1 200 ? -5.766 -22.625 -5.051 1 98.75 200 VAL B C 1
ATOM 3927 O O . VAL B 1 200 ? -6.602 -21.875 -4.539 1 98.75 200 VAL B O 1
ATOM 3930 N N . ALA B 1 201 ? -5.984 -23.328 -6.16 1 98.81 201 ALA B N 1
ATOM 3931 C CA . ALA B 1 201 ? -7.262 -23.25 -6.867 1 98.81 201 ALA B CA 1
ATOM 3932 C C . ALA B 1 201 ? -8.414 -23.672 -5.957 1 98.81 201 ALA B C 1
ATOM 3934 O O . ALA B 1 201 ? -9.445 -23 -5.906 1 98.81 201 ALA B O 1
ATOM 3935 N N . ARG B 1 202 ? -8.227 -24.766 -5.238 1 98.75 202 ARG B N 1
ATOM 3936 C CA . ARG B 1 202 ? -9.25 -25.266 -4.328 1 98.75 202 ARG B CA 1
ATOM 3937 C C . ARG B 1 202 ? -9.617 -24.219 -3.285 1 98.75 202 ARG B C 1
ATOM 3939 O O . ARG B 1 202 ? -10.805 -24 -3.01 1 98.75 202 ARG B O 1
ATOM 3946 N N . VAL B 1 203 ? -8.641 -23.578 -2.711 1 98.81 203 VAL B N 1
ATOM 3947 C CA . VAL B 1 203 ? -8.875 -22.609 -1.644 1 98.81 203 VAL B CA 1
ATOM 3948 C C . VAL B 1 203 ? -9.547 -21.375 -2.215 1 98.81 203 VAL B C 1
ATOM 3950 O O . VAL B 1 203 ? -10.477 -20.828 -1.61 1 98.81 203 VAL B O 1
ATOM 3953 N N . LEU B 1 204 ? -9.125 -20.891 -3.371 1 98.88 204 LEU B N 1
ATOM 3954 C CA . LEU B 1 204 ? -9.719 -19.719 -4 1 98.88 204 LEU B CA 1
ATOM 3955 C C . LEU B 1 204 ? -11.203 -19.938 -4.281 1 98.88 204 LEU B C 1
ATOM 3957 O O . LEU B 1 204 ? -12.031 -19.062 -3.996 1 98.88 204 LEU B O 1
ATOM 3961 N N . VAL B 1 205 ? -11.539 -21.078 -4.84 1 98.88 205 VAL B N 1
ATOM 3962 C CA . VAL B 1 205 ? -12.93 -21.391 -5.152 1 98.88 205 VAL B CA 1
ATOM 3963 C C . VAL B 1 205 ? -13.727 -21.562 -3.861 1 98.88 205 VAL B C 1
ATOM 3965 O O . VAL B 1 205 ? -14.859 -21.078 -3.756 1 98.88 205 VAL B O 1
ATOM 3968 N N . SER B 1 206 ? -13.141 -22.25 -2.822 1 98.81 206 SER B N 1
ATOM 3969 C CA . SER B 1 206 ? -13.797 -22.391 -1.525 1 98.81 206 SER B CA 1
ATOM 3970 C C . SER B 1 206 ? -14.078 -21.031 -0.905 1 98.81 206 SER B C 1
ATOM 3972 O O . SER B 1 206 ? -15.133 -20.828 -0.294 1 98.81 206 SER B O 1
ATOM 3974 N N . ALA B 1 207 ? -13.117 -20.125 -1.034 1 98.81 207 ALA B N 1
ATOM 3975 C CA . ALA B 1 207 ? -13.289 -18.766 -0.51 1 98.81 207 ALA B CA 1
ATOM 3976 C C . ALA B 1 207 ? -14.453 -18.062 -1.19 1 98.81 207 ALA B C 1
ATOM 3978 O O . ALA B 1 207 ? -15.242 -17.375 -0.533 1 98.81 207 ALA B O 1
ATOM 3979 N N . LEU B 1 208 ? -14.562 -18.219 -2.51 1 98.88 208 LEU B N 1
ATOM 3980 C CA . LEU B 1 208 ? -15.664 -17.609 -3.244 1 98.88 208 LEU B CA 1
ATOM 3981 C C . LEU B 1 208 ? -17 -18.172 -2.768 1 98.88 208 LEU B C 1
ATOM 3983 O O . LEU B 1 208 ? -17.953 -17.406 -2.557 1 98.88 208 LEU B O 1
ATOM 3987 N N . GLU B 1 209 ? -17.078 -19.484 -2.635 1 98.69 209 GLU B N 1
ATOM 3988 C CA . GLU B 1 209 ? -18.312 -20.141 -2.172 1 98.69 209 GLU B CA 1
ATOM 3989 C C . GLU B 1 209 ? -18.703 -19.656 -0.778 1 98.69 209 GLU B C 1
ATOM 3991 O O . GLU B 1 209 ? -19.875 -19.453 -0.494 1 98.69 209 GLU B O 1
ATOM 3996 N N . SER B 1 210 ? -17.703 -19.531 0.066 1 98.38 210 SER B N 1
ATOM 3997 C CA . SER B 1 210 ? -17.953 -19 1.406 1 98.38 210 SER B CA 1
ATOM 3998 C C . SER B 1 210 ? -18.484 -17.578 1.354 1 98.38 210 SER B C 1
ATOM 4000 O O . SER B 1 210 ? -19.438 -17.25 2.068 1 98.38 210 SER B O 1
ATOM 4002 N N . ALA B 1 211 ? -17.891 -16.766 0.528 1 98.25 211 ALA B N 1
ATOM 4003 C CA . ALA B 1 211 ? -18.344 -15.383 0.359 1 98.25 211 ALA B CA 1
ATOM 4004 C C . ALA B 1 211 ? -19.781 -15.344 -0.161 1 98.25 211 ALA B C 1
ATOM 4006 O O . ALA B 1 211 ? -20.562 -14.484 0.239 1 98.25 211 ALA B O 1
ATOM 4007 N N . GLU B 1 212 ? -20.062 -16.234 -1.085 1 97.62 212 GLU B N 1
ATOM 4008 C CA . GLU B 1 212 ? -21.406 -16.344 -1.627 1 97.62 212 GLU B CA 1
ATOM 4009 C C . GLU B 1 212 ? -22.422 -16.609 -0.521 1 97.62 212 GLU B C 1
ATOM 4011 O O . GLU B 1 212 ? -23.547 -16.109 -0.571 1 97.62 212 GLU B O 1
ATOM 4016 N N . ARG B 1 213 ? -21.984 -17.344 0.432 1 97 213 ARG B N 1
ATOM 4017 C CA . ARG B 1 213 ? -22.859 -17.688 1.542 1 97 213 ARG B CA 1
ATOM 4018 C C . ARG B 1 213 ? -22.859 -16.594 2.607 1 97 213 ARG B C 1
ATOM 4020 O O . ARG B 1 213 ? -23.5 -16.734 3.648 1 97 213 ARG B O 1
ATOM 4027 N N . GLY B 1 214 ? -22.062 -15.562 2.404 1 95.25 214 GLY B N 1
ATOM 4028 C CA . GLY B 1 214 ? -22.062 -14.43 3.312 1 95.25 214 GLY B CA 1
ATOM 4029 C C . GLY B 1 214 ? -20.953 -14.484 4.344 1 95.25 214 GLY B C 1
ATOM 4030 O O . GLY B 1 214 ? -20.891 -13.648 5.246 1 95.25 214 GLY B O 1
ATOM 4031 N N . LEU B 1 215 ? -20.094 -15.484 4.191 1 95.75 215 LEU B N 1
ATOM 4032 C CA . LEU B 1 215 ? -18.969 -15.633 5.113 1 95.75 215 LEU B CA 1
ATOM 4033 C C . LEU B 1 215 ? -17.688 -15.055 4.52 1 95.75 215 LEU B C 1
ATOM 4035 O O . LEU B 1 215 ? -17.078 -15.656 3.635 1 95.75 215 LEU B O 1
ATOM 4039 N N . VAL B 1 216 ? -17.344 -13.914 5.004 1 95.81 216 VAL B N 1
ATOM 4040 C CA . VAL B 1 216 ? -16.094 -13.266 4.617 1 95.81 216 VAL B CA 1
ATOM 4041 C C . VAL B 1 216 ? -15.203 -13.078 5.844 1 95.81 216 VAL B C 1
ATOM 4043 O O . VAL B 1 216 ? -15.484 -12.234 6.703 1 95.81 216 VAL B O 1
ATOM 4046 N N . PRO B 1 217 ? -14.133 -13.883 5.867 1 94 217 PRO B N 1
ATOM 4047 C CA . PRO B 1 217 ? -13.258 -13.75 7.035 1 94 217 PRO B CA 1
ATOM 4048 C C . PRO B 1 217 ? -12.625 -12.367 7.133 1 94 217 PRO B C 1
ATOM 4050 O O . PRO B 1 217 ? -12.281 -11.766 6.113 1 94 217 PRO B O 1
ATOM 4053 N N . ASP B 1 218 ? -12.391 -11.867 8.344 1 88.69 218 ASP B N 1
ATOM 4054 C CA . ASP B 1 218 ? -11.672 -10.617 8.57 1 88.69 218 ASP B CA 1
ATOM 4055 C C . ASP B 1 218 ? -10.164 -10.812 8.375 1 88.69 218 ASP B C 1
ATOM 4057 O O . ASP B 1 218 ? -9.453 -9.867 8.023 1 88.69 218 ASP B O 1
ATOM 4061 N N . VAL B 1 219 ? -9.758 -12.07 8.516 1 93.75 219 VAL B N 1
ATOM 4062 C CA . VAL B 1 219 ? -8.336 -12.391 8.383 1 93.75 219 VAL B CA 1
ATOM 4063 C C . VAL B 1 219 ? -8.023 -12.766 6.938 1 93.75 219 VAL B C 1
ATOM 4065 O O . VAL B 1 219 ? -8.898 -13.242 6.211 1 93.75 219 VAL B O 1
ATOM 4068 N N . VAL B 1 220 ? -6.793 -12.5 6.531 1 98 220 VAL B N 1
ATOM 4069 C CA . VAL B 1 220 ? -6.316 -12.961 5.23 1 98 220 VAL B CA 1
ATOM 4070 C C . VAL B 1 220 ? -6.078 -14.469 5.281 1 98 220 VAL B C 1
ATOM 4072 O O . VAL B 1 220 ? -5.41 -14.969 6.191 1 98 220 VAL B O 1
ATOM 4075 N N . LEU B 1 221 ? -6.711 -15.219 4.402 1 98.56 221 LEU B N 1
ATOM 4076 C CA . LEU B 1 221 ? -6.441 -16.641 4.285 1 98.56 221 LEU B CA 1
ATOM 4077 C C . LEU B 1 221 ? -5.066 -16.891 3.668 1 98.56 221 LEU B C 1
ATOM 4079 O O . LEU B 1 221 ? -4.746 -16.328 2.617 1 98.56 221 LEU B O 1
ATOM 4083 N N . GLU B 1 222 ? -4.258 -17.672 4.293 1 98.31 222 GLU B N 1
ATOM 4084 C CA . GLU B 1 222 ? -2.902 -17.906 3.807 1 98.31 222 GLU B CA 1
ATOM 4085 C C . GLU B 1 222 ? -2.725 -19.359 3.355 1 98.31 222 GLU B C 1
ATOM 4087 O O . GLU B 1 222 ? -2.869 -20.281 4.152 1 98.31 222 GLU B O 1
ATOM 4092 N N . VAL B 1 223 ? -2.412 -19.516 2.121 1 98.12 223 VAL B N 1
ATOM 4093 C CA . VAL B 1 223 ? -2.256 -20.844 1.528 1 98.12 223 VAL B CA 1
ATOM 4094 C C . VAL B 1 223 ? -0.772 -21.188 1.438 1 98.12 223 VAL B C 1
ATOM 4096 O O . VAL B 1 223 ? -0.006 -20.5 0.753 1 98.12 223 VAL B O 1
ATOM 4099 N N . GLY B 1 224 ? -0.344 -22.141 2.064 1 95.62 224 GLY B N 1
ATOM 4100 C CA . GLY B 1 224 ? 1.039 -22.594 2.086 1 95.62 224 GLY B CA 1
ATOM 4101 C C . GLY B 1 224 ? 1.211 -23.953 2.717 1 95.62 224 GLY B C 1
ATOM 4102 O O . GLY B 1 224 ? 0.227 -24.609 3.072 1 95.62 224 GLY B O 1
ATOM 4103 N N . PRO B 1 225 ? 2.449 -24.375 2.77 1 91.19 225 PRO B N 1
ATOM 4104 C CA . PRO B 1 225 ? 2.721 -25.703 3.326 1 91.19 225 PRO B CA 1
ATOM 4105 C C . PRO B 1 225 ? 2.602 -25.734 4.848 1 91.19 225 PRO B C 1
ATOM 4107 O O . PRO B 1 225 ? 2.615 -24.688 5.496 1 91.19 225 PRO B O 1
ATOM 4110 N N . ALA B 1 226 ? 2.451 -26.969 5.344 1 85.31 226 ALA B N 1
ATOM 4111 C CA . ALA B 1 226 ? 2.412 -27.141 6.793 1 85.31 226 ALA B CA 1
ATOM 4112 C C . ALA B 1 226 ? 3.756 -26.797 7.422 1 85.31 226 ALA B C 1
ATOM 4114 O O . ALA B 1 226 ? 3.809 -26.312 8.555 1 85.31 226 ALA B O 1
ATOM 4115 N N . ARG B 1 227 ? 4.766 -27.094 6.656 1 88.5 227 ARG B N 1
ATOM 4116 C CA . ARG B 1 227 ? 6.109 -26.812 7.156 1 88.5 227 ARG B CA 1
ATOM 4117 C C . ARG B 1 227 ? 6.918 -26.016 6.137 1 88.5 227 ARG B C 1
ATOM 4119 O O . ARG B 1 227 ? 6.891 -26.328 4.941 1 88.5 227 ARG B O 1
ATOM 4126 N N . SER B 1 228 ? 7.633 -25.062 6.695 1 92.62 228 SER B N 1
ATOM 4127 C CA . SER B 1 228 ? 8.477 -24.234 5.836 1 92.62 228 SER B CA 1
ATOM 4128 C C . SER B 1 228 ? 9.781 -24.953 5.496 1 92.62 228 SER B C 1
ATOM 4130 O O . SER B 1 228 ? 10.305 -25.719 6.305 1 92.62 228 SER B O 1
ATOM 4132 N N . GLN B 1 229 ? 10.227 -24.719 4.309 1 91.75 229 GLN B N 1
ATOM 4133 C CA . GLN B 1 229 ? 11.508 -25.25 3.861 1 91.75 229 GLN B CA 1
ATOM 4134 C C . GLN B 1 229 ? 12.383 -24.172 3.244 1 91.75 229 GLN B C 1
ATOM 4136 O O . GLN B 1 229 ? 11.867 -23.172 2.74 1 91.75 229 GLN B O 1
ATOM 4141 N N . SER B 1 230 ? 13.68 -24.438 3.312 1 92.44 230 SER B N 1
ATOM 4142 C CA . SER B 1 230 ? 14.586 -23.531 2.633 1 92.44 230 SER B CA 1
ATOM 4143 C C . SER B 1 230 ? 14.594 -23.766 1.127 1 92.44 230 SER B C 1
ATOM 4145 O O . SER B 1 230 ? 14.242 -24.844 0.664 1 92.44 230 SER B O 1
ATOM 4147 N N . ILE B 1 231 ? 14.961 -22.781 0.46 1 92.81 231 ILE B N 1
ATOM 4148 C CA . ILE B 1 231 ? 15.086 -22.875 -0.991 1 92.81 231 ILE B CA 1
ATOM 4149 C C . ILE B 1 231 ? 16.062 -23.984 -1.357 1 92.81 231 ILE B C 1
ATOM 4151 O O . ILE B 1 231 ? 15.82 -24.75 -2.293 1 92.81 231 ILE B O 1
ATOM 4155 N N . ARG B 1 232 ? 17.125 -24.109 -0.627 1 94.44 232 ARG B N 1
ATOM 4156 C CA . ARG B 1 232 ? 18.109 -25.156 -0.872 1 94.44 232 ARG B CA 1
ATOM 4157 C C . ARG B 1 232 ? 17.516 -26.547 -0.668 1 94.44 232 ARG B C 1
ATOM 4159 O O . ARG B 1 232 ? 17.75 -27.453 -1.468 1 94.44 232 ARG B O 1
ATOM 4166 N N . SER B 1 233 ? 16.812 -26.672 0.412 1 95.56 233 SER B N 1
ATOM 4167 C CA . SER B 1 233 ? 16.172 -27.969 0.688 1 95.56 233 SER B CA 1
ATOM 4168 C C . SER B 1 233 ? 15.227 -28.359 -0.435 1 95.56 233 SER B C 1
ATOM 4170 O O . SER B 1 233 ? 15.133 -29.531 -0.792 1 95.56 233 SER B O 1
ATOM 4172 N N . VAL B 1 234 ? 14.516 -27.422 -0.998 1 96.5 234 VAL B N 1
ATOM 4173 C CA . VAL B 1 234 ? 13.594 -27.703 -2.092 1 96.5 234 VAL B CA 1
ATOM 4174 C C . VAL B 1 234 ? 14.375 -28.078 -3.346 1 96.5 234 VAL B C 1
ATOM 4176 O O . VAL B 1 234 ? 13.984 -29 -4.066 1 96.5 234 VAL B O 1
ATOM 4179 N N . ALA B 1 235 ? 15.445 -27.359 -3.553 1 97.12 235 ALA B N 1
ATOM 4180 C CA . ALA B 1 235 ? 16.297 -27.688 -4.695 1 97.12 235 ALA B CA 1
ATOM 4181 C C . ALA B 1 235 ? 16.828 -29.125 -4.59 1 97.12 235 ALA B C 1
ATOM 4183 O O . ALA B 1 235 ? 16.828 -29.859 -5.57 1 97.12 235 ALA B O 1
ATOM 4184 N N . GLU B 1 236 ? 17.266 -29.422 -3.445 1 97.69 236 GLU B N 1
ATOM 4185 C CA . GLU B 1 236 ? 17.781 -30.766 -3.205 1 97.69 236 GLU B CA 1
ATOM 4186 C C . GLU B 1 236 ? 16.703 -31.812 -3.416 1 97.69 236 GLU B C 1
ATOM 4188 O O . GLU B 1 236 ? 16.969 -32.875 -3.992 1 97.69 236 GLU B O 1
ATOM 4193 N N . LEU B 1 237 ? 15.531 -31.531 -2.922 1 97.69 237 LEU B N 1
ATOM 4194 C CA . LEU B 1 237 ? 14.398 -32.406 -3.127 1 97.69 237 LEU B CA 1
ATOM 4195 C C . LEU B 1 237 ? 14.148 -32.656 -4.613 1 97.69 237 LEU B C 1
ATOM 4197 O O . LEU B 1 237 ? 13.93 -33.781 -5.039 1 97.69 237 LEU B O 1
ATOM 4201 N N . ILE B 1 238 ? 14.164 -31.578 -5.406 1 98.44 238 ILE B N 1
ATOM 4202 C CA . ILE B 1 238 ? 13.93 -31.656 -6.844 1 98.44 238 ILE B CA 1
ATOM 4203 C C . ILE B 1 238 ? 15.016 -32.5 -7.496 1 98.44 238 ILE B C 1
ATOM 4205 O O . ILE B 1 238 ? 14.719 -33.406 -8.305 1 98.44 238 ILE B O 1
ATOM 4209 N N . ILE B 1 239 ? 16.281 -32.25 -7.117 1 98.38 239 ILE B N 1
ATOM 4210 C CA . ILE B 1 239 ? 17.406 -33 -7.676 1 98.38 239 ILE B CA 1
ATOM 4211 C C . ILE B 1 239 ? 17.266 -34.469 -7.348 1 98.38 239 ILE B C 1
ATOM 4213 O O . ILE B 1 239 ? 17.438 -35.344 -8.219 1 98.38 239 ILE B O 1
ATOM 4217 N N . ASP B 1 240 ? 16.938 -34.75 -6.117 1 98.5 240 ASP B N 1
ATOM 4218 C CA . ASP B 1 240 ? 16.766 -36.125 -5.668 1 98.5 240 ASP B CA 1
ATOM 4219 C C . ASP B 1 240 ? 15.672 -36.812 -6.457 1 98.5 240 ASP B C 1
ATOM 4221 O O . ASP B 1 240 ? 15.844 -37.938 -6.906 1 98.5 240 ASP B O 1
ATOM 4225 N N . GLN B 1 241 ? 14.57 -36.188 -6.605 1 98.44 241 GLN B N 1
ATOM 4226 C CA . GLN B 1 241 ? 13.445 -36.781 -7.309 1 98.44 241 GLN B CA 1
ATOM 4227 C C . GLN B 1 241 ? 13.75 -36.938 -8.797 1 98.44 241 GLN B C 1
ATOM 4229 O O . GLN B 1 241 ? 13.359 -37.938 -9.406 1 98.44 241 GLN B O 1
ATOM 4234 N N . CYS B 1 242 ? 14.43 -36.031 -9.375 1 98.38 242 CYS B N 1
ATOM 4235 C CA . CYS B 1 242 ? 14.859 -36.188 -10.758 1 98.38 242 CYS B CA 1
ATOM 4236 C C . CYS B 1 242 ? 15.758 -37.406 -10.906 1 98.38 242 CYS B C 1
ATOM 4238 O O . CYS B 1 242 ? 15.633 -38.156 -11.867 1 98.38 242 CYS B O 1
ATOM 4240 N N . ALA B 1 243 ? 16.625 -37.531 -9.922 1 98 243 ALA B N 1
ATOM 4241 C CA . ALA B 1 243 ? 17.5 -38.719 -9.93 1 98 243 ALA B CA 1
ATOM 4242 C C . ALA B 1 243 ? 16.688 -40 -9.859 1 98 243 ALA B C 1
ATOM 4244 O O . ALA B 1 243 ? 17.047 -41 -10.5 1 98 243 ALA B O 1
ATOM 4245 N N . GLU B 1 244 ? 15.688 -40 -9.078 1 98 244 GLU B N 1
ATOM 4246 C CA . GLU B 1 244 ? 14.805 -41.156 -8.969 1 98 244 GLU B CA 1
ATOM 4247 C C . GLU B 1 244 ? 14.148 -41.469 -10.305 1 98 244 GLU B C 1
ATOM 4249 O O . GLU B 1 244 ? 13.805 -42.625 -10.578 1 98 244 GLU B O 1
ATOM 4254 N N . PHE B 1 245 ? 13.922 -40.5 -11.102 1 97.75 245 PHE B N 1
ATOM 4255 C CA . PHE B 1 245 ? 13.328 -40.688 -12.422 1 97.75 245 PHE B CA 1
ATOM 4256 C C . PHE B 1 245 ? 14.383 -41.031 -13.453 1 97.75 245 PHE B C 1
ATOM 4258 O O . PHE B 1 245 ? 14.094 -41.125 -14.648 1 97.75 245 PHE B O 1
ATOM 4265 N N . GLY B 1 246 ? 15.648 -41.156 -13.062 1 97.25 246 GLY B N 1
ATOM 4266 C CA . GLY B 1 246 ? 16.688 -41.688 -13.922 1 97.25 246 GLY B CA 1
ATOM 4267 C C . GLY B 1 246 ? 17.625 -40.625 -14.453 1 97.25 246 GLY B C 1
ATOM 4268 O O . GLY B 1 246 ? 18.484 -40.906 -15.297 1 97.25 246 GLY B O 1
ATOM 4269 N N . TYR B 1 247 ? 17.531 -39.375 -14.008 1 97.56 247 TYR B N 1
ATOM 4270 C CA . TYR B 1 247 ? 18.406 -38.312 -14.461 1 97.56 247 TYR B CA 1
ATOM 4271 C C . TYR B 1 247 ? 19.609 -38.156 -13.555 1 97.56 247 TYR B C 1
ATOM 4273 O O . TYR B 1 247 ? 19.547 -38.5 -12.367 1 97.56 247 TYR B O 1
ATOM 4281 N N . PRO B 1 248 ? 20.734 -37.719 -14.117 1 96.81 248 PRO B N 1
ATOM 4282 C CA . PRO B 1 248 ? 21.922 -37.531 -13.273 1 96.81 248 PRO B CA 1
ATOM 4283 C C . PRO B 1 248 ? 21.766 -36.406 -12.242 1 96.81 248 PRO B C 1
ATOM 4285 O O . PRO B 1 248 ? 21.109 -35.406 -12.523 1 96.81 248 PRO B O 1
ATOM 4288 N N . ARG B 1 249 ? 22.375 -36.625 -11.109 1 97.31 249 ARG B N 1
ATOM 4289 C CA . ARG B 1 249 ? 22.391 -35.562 -10.109 1 97.31 249 ARG B CA 1
ATOM 4290 C C . ARG B 1 249 ? 23.25 -34.406 -10.578 1 97.31 249 ARG B C 1
ATOM 4292 O O . ARG B 1 249 ? 24.297 -34.594 -11.203 1 97.31 249 ARG B O 1
ATOM 4299 N N . VAL B 1 250 ? 22.828 -33.25 -10.242 1 97.25 250 VAL B N 1
ATOM 4300 C CA . VAL B 1 250 ? 23.547 -32.031 -10.625 1 97.25 250 VAL B CA 1
ATOM 4301 C C . VAL B 1 250 ? 23.984 -31.281 -9.383 1 97.25 250 VAL B C 1
ATOM 4303 O O . VAL B 1 250 ? 23.344 -31.375 -8.328 1 97.25 250 VAL B O 1
ATOM 4306 N N . PRO B 1 251 ? 25.094 -30.547 -9.438 1 96.5 251 PRO B N 1
ATOM 4307 C CA . PRO B 1 251 ? 25.516 -29.766 -8.281 1 96.5 251 PRO B CA 1
ATOM 4308 C C . PRO B 1 251 ? 24.688 -28.5 -8.086 1 96.5 251 PRO B C 1
ATOM 4310 O O . PRO B 1 251 ? 24.047 -28.016 -9.031 1 96.5 251 PRO B O 1
ATOM 4313 N N . ILE B 1 252 ? 24.641 -28 -6.852 1 96.12 252 ILE B N 1
ATOM 4314 C CA . ILE B 1 252 ? 24.078 -26.703 -6.535 1 96.12 252 ILE B CA 1
ATOM 4315 C C . ILE B 1 252 ? 25.203 -25.656 -6.453 1 96.12 252 ILE B C 1
ATOM 4317 O O . ILE B 1 252 ? 26.203 -25.859 -5.762 1 96.12 252 ILE B O 1
ATOM 4321 N N . VAL B 1 253 ? 25.016 -24.594 -7.191 1 93.94 253 VAL B N 1
ATOM 4322 C CA . VAL B 1 253 ? 25.984 -23.516 -7.168 1 93.94 253 VAL B CA 1
ATOM 4323 C C . VAL B 1 253 ? 25.344 -22.25 -6.594 1 93.94 253 VAL B C 1
ATOM 4325 O O . VAL B 1 253 ? 24.203 -21.922 -6.922 1 93.94 253 VAL B O 1
ATOM 4328 N N . GLY B 1 254 ? 26.109 -21.578 -5.723 1 88.69 254 GLY B N 1
ATOM 4329 C CA . GLY B 1 254 ? 25.609 -20.344 -5.125 1 88.69 254 GLY B CA 1
ATOM 4330 C C . GLY B 1 254 ? 25.875 -19.125 -5.969 1 88.69 254 GLY B C 1
ATOM 4331 O O . GLY B 1 254 ? 26.953 -18.984 -6.547 1 88.69 254 GLY B O 1
ATOM 4332 N N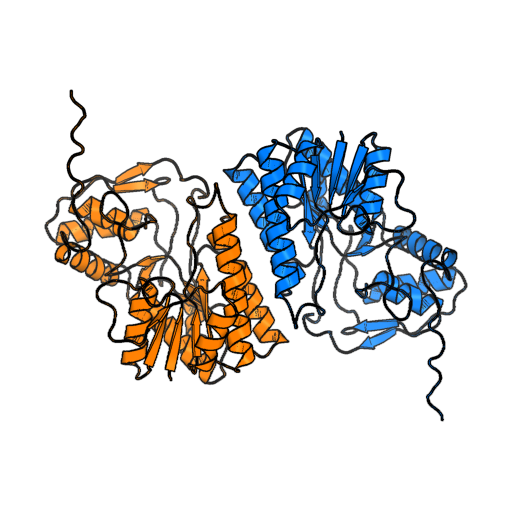 . LEU B 1 255 ? 24.844 -18.312 -6.156 1 83.56 255 LEU B N 1
ATOM 4333 C CA . LEU B 1 255 ? 24.984 -17 -6.777 1 83.56 255 LEU B CA 1
ATOM 4334 C C . LEU B 1 255 ? 24.781 -15.883 -5.746 1 83.56 255 LEU B C 1
ATOM 4336 O O . LEU B 1 255 ? 24.172 -16.109 -4.695 1 83.56 255 LEU B O 1
ATOM 4340 N N . PRO B 1 256 ? 25.516 -14.734 -6.012 1 79.31 256 PRO B N 1
ATOM 4341 C CA . PRO B 1 256 ? 25.188 -13.602 -5.145 1 79.31 256 PRO B CA 1
ATOM 4342 C C . PRO B 1 256 ? 23.688 -13.297 -5.121 1 79.31 256 PRO B C 1
ATOM 4344 O O . PRO B 1 256 ? 22.969 -13.617 -6.078 1 79.31 256 PRO B O 1
ATOM 4347 N N . MET B 1 257 ? 23.203 -12.727 -4.055 1 73.31 257 MET B N 1
ATOM 4348 C CA . MET B 1 257 ? 21.781 -12.406 -3.902 1 73.31 257 MET B CA 1
ATOM 4349 C C . MET B 1 257 ? 21.328 -11.414 -4.969 1 73.31 257 MET B C 1
ATOM 4351 O O . MET B 1 257 ? 22.078 -10.508 -5.336 1 73.31 257 MET B O 1
ATOM 4355 N N . ARG B 1 258 ? 20.062 -11.711 -5.488 1 64.69 258 ARG B N 1
ATOM 4356 C CA . ARG B 1 258 ? 19.453 -10.789 -6.449 1 64.69 258 ARG B CA 1
ATOM 4357 C C . ARG B 1 258 ? 19.172 -9.438 -5.801 1 64.69 258 ARG B C 1
ATOM 4359 O O . ARG B 1 258 ? 18.875 -9.367 -4.605 1 64.69 258 ARG B O 1
ATOM 4366 N N . PRO B 1 259 ? 19.344 -8.352 -6.578 1 62.34 259 PRO B N 1
ATOM 4367 C CA . PRO B 1 259 ? 18.891 -7.062 -6.047 1 62.34 259 PRO B CA 1
ATOM 4368 C C . PRO B 1 259 ? 17.422 -7.082 -5.633 1 62.34 259 PRO B C 1
ATOM 4370 O O . PRO B 1 259 ? 16.578 -7.645 -6.34 1 62.34 259 PRO B O 1
ATOM 4373 N N . GLY B 1 260 ? 17.016 -6.695 -4.387 1 60.75 260 GLY B N 1
ATOM 4374 C CA . GLY B 1 260 ? 15.648 -6.625 -3.873 1 60.75 260 GLY B CA 1
ATOM 4375 C C . GLY B 1 260 ? 15.297 -7.781 -2.953 1 60.75 260 GLY B C 1
ATOM 4376 O O . GLY B 1 260 ? 14.242 -7.777 -2.314 1 60.75 260 GLY B O 1
ATOM 4377 N N . GLU B 1 261 ? 16.266 -8.727 -3.008 1 65.25 261 GLU B N 1
ATOM 4378 C CA . GLU B 1 261 ? 16.031 -9.867 -2.125 1 65.25 261 GLU B CA 1
ATOM 4379 C C . GLU B 1 261 ? 17.047 -9.906 -0.984 1 65.25 261 GLU B C 1
ATOM 4381 O O . GLU B 1 261 ? 18.188 -9.492 -1.153 1 65.25 261 GLU B O 1
ATOM 4386 N N . GLU B 1 262 ? 16.547 -9.977 0.203 1 65.62 262 GLU B N 1
ATOM 4387 C CA . GLU B 1 262 ? 17.406 -10 1.393 1 65.62 262 GLU B CA 1
ATOM 4388 C C . GLU B 1 262 ? 17.844 -11.422 1.719 1 65.62 262 GLU B C 1
ATOM 4390 O O . GLU B 1 262 ? 17.047 -12.352 1.706 1 65.62 262 GLU B O 1
ATOM 4395 N N . PRO B 1 263 ? 19.156 -11.43 1.952 1 68.25 263 PRO B N 1
ATOM 4396 C CA . PRO B 1 263 ? 19.578 -12.742 2.438 1 68.25 263 PRO B CA 1
ATOM 4397 C C . PRO B 1 263 ? 18.828 -13.188 3.684 1 68.25 263 PRO B C 1
ATOM 4399 O O . PRO B 1 263 ? 18.484 -12.367 4.539 1 68.25 263 PRO B O 1
ATOM 4402 N N . GLY B 1 264 ? 18.266 -14.328 3.586 1 75.06 264 GLY B N 1
ATOM 4403 C CA . GLY B 1 264 ? 17.562 -14.875 4.73 1 75.06 264 GLY B CA 1
ATOM 4404 C C . GLY B 1 264 ? 16.094 -14.492 4.762 1 75.06 264 GLY B C 1
ATOM 4405 O O . GLY B 1 264 ? 15.43 -14.641 5.789 1 75.06 264 GLY B O 1
ATOM 4406 N N . ALA B 1 265 ? 15.648 -13.914 3.738 1 81.12 265 ALA B N 1
ATOM 4407 C CA . ALA B 1 265 ? 14.242 -13.531 3.652 1 81.12 265 ALA B CA 1
ATOM 4408 C C . ALA B 1 265 ? 13.328 -14.703 4.004 1 81.12 265 ALA B C 1
ATOM 4410 O O . ALA B 1 265 ? 13.648 -15.852 3.701 1 81.12 265 ALA B O 1
ATOM 4411 N N . VAL B 1 266 ? 12.266 -14.383 4.727 1 88.12 266 VAL B N 1
ATOM 4412 C CA . VAL B 1 266 ? 11.312 -15.406 5.137 1 88.12 266 VAL B CA 1
ATOM 4413 C C . VAL B 1 266 ? 9.953 -15.133 4.492 1 88.12 266 VAL B C 1
ATOM 4415 O O . VAL B 1 266 ? 9.375 -14.055 4.684 1 88.12 266 VAL B O 1
ATOM 4418 N N . VAL B 1 267 ? 9.516 -15.961 3.678 1 93.06 267 VAL B N 1
ATOM 4419 C CA . VAL B 1 267 ? 8.164 -15.977 3.135 1 93.06 267 VAL B CA 1
ATOM 4420 C C . VAL B 1 267 ? 7.422 -17.219 3.619 1 93.06 267 VAL B C 1
ATOM 4422 O O . VAL B 1 267 ? 7.742 -18.344 3.207 1 93.06 267 VAL B O 1
ATOM 4425 N N . ARG B 1 268 ? 6.504 -16.984 4.504 1 95.06 268 ARG B N 1
ATOM 4426 C CA . ARG B 1 268 ? 5.801 -18.094 5.152 1 95.06 268 ARG B CA 1
ATOM 4427 C C . ARG B 1 268 ? 4.293 -17.859 5.148 1 95.06 268 ARG B C 1
ATOM 4429 O O . ARG B 1 268 ? 3.84 -16.703 5.141 1 95.06 268 ARG B O 1
ATOM 4436 N N . ALA B 1 269 ? 3.6 -18.922 5.078 1 96.5 269 ALA B N 1
ATOM 4437 C CA . ALA B 1 269 ? 2.146 -18.891 5.199 1 96.5 269 ALA B CA 1
ATOM 4438 C C . ALA B 1 269 ? 1.682 -19.594 6.465 1 96.5 269 ALA B C 1
ATOM 4440 O O . ALA B 1 269 ? 2.361 -20.5 6.961 1 96.5 269 ALA B O 1
ATOM 4441 N N . ASP B 1 270 ? 0.577 -19.203 7.035 1 96.69 270 ASP B N 1
ATOM 4442 C CA . ASP B 1 270 ? -0.106 -19.891 8.125 1 96.69 270 ASP B CA 1
ATOM 4443 C C . ASP B 1 270 ? -1.391 -20.562 7.641 1 96.69 270 ASP B C 1
ATOM 4445 O O . ASP B 1 270 ? -2.475 -19.984 7.75 1 96.69 270 ASP B O 1
ATOM 4449 N N . PRO B 1 271 ? -1.287 -21.781 7.27 1 96.5 271 PRO B N 1
ATOM 4450 C CA . PRO B 1 271 ? -2.445 -22.453 6.684 1 96.5 271 PRO B CA 1
ATOM 4451 C C . PRO B 1 271 ? -3.582 -22.656 7.684 1 96.5 271 PRO B C 1
ATOM 4453 O O . PRO B 1 271 ? -4.699 -23 7.293 1 96.5 271 PRO B O 1
ATOM 4456 N N . ALA B 1 272 ? -3.32 -22.453 8.969 1 96.31 272 ALA B N 1
ATOM 4457 C CA . ALA B 1 272 ? -4.379 -22.578 9.969 1 96.31 272 ALA B CA 1
ATOM 4458 C C . ALA B 1 272 ? -5.516 -21.609 9.68 1 96.31 272 ALA B C 1
ATOM 4460 O O . ALA B 1 272 ? -6.66 -21.828 10.086 1 96.31 272 ALA B O 1
ATOM 4461 N N . THR B 1 273 ? -5.234 -20.531 8.969 1 97.62 273 THR B N 1
ATOM 4462 C CA . THR B 1 273 ? -6.23 -19.516 8.648 1 97.62 273 THR B CA 1
ATOM 4463 C C . THR B 1 273 ? -7.309 -20.094 7.727 1 97.62 273 THR B C 1
ATOM 4465 O O . THR B 1 273 ? -8.391 -19.516 7.598 1 97.62 273 THR B O 1
ATOM 4468 N N . LEU B 1 274 ? -7.109 -21.188 7.066 1 97.88 274 LEU B N 1
ATOM 4469 C CA . LEU B 1 274 ? -8.016 -21.75 6.066 1 97.88 274 LEU B CA 1
ATOM 4470 C C . LEU B 1 274 ? -9.219 -22.391 6.734 1 97.88 274 LEU B C 1
ATOM 4472 O O . LEU B 1 274 ? -10.25 -22.609 6.09 1 97.88 274 LEU B O 1
ATOM 4476 N N . SER B 1 275 ? -9.078 -22.703 7.973 1 96.88 275 SER B N 1
ATOM 4477 C CA . SER B 1 275 ? -10.133 -23.422 8.68 1 96.88 275 SER B CA 1
ATOM 4478 C C . SER B 1 275 ? -11.406 -22.578 8.773 1 96.88 275 SER B C 1
ATOM 4480 O O . SER B 1 275 ? -12.508 -23.125 8.875 1 96.88 275 SER B O 1
ATOM 4482 N N . VAL B 1 276 ? -11.25 -21.312 8.719 1 96.81 276 VAL B N 1
ATOM 4483 C CA . VAL B 1 276 ? -12.375 -20.406 8.883 1 96.81 276 VAL B CA 1
ATOM 4484 C C . VAL B 1 276 ? -13.375 -20.609 7.75 1 96.81 276 VAL B C 1
ATOM 4486 O O . VAL B 1 276 ? -14.57 -20.375 7.918 1 96.81 276 VAL B O 1
ATOM 4489 N N . ILE B 1 277 ? -12.898 -21.125 6.57 1 97.25 277 ILE B N 1
ATOM 4490 C CA . ILE B 1 277 ? -13.812 -21.359 5.457 1 97.25 277 ILE B CA 1
ATOM 4491 C C . ILE B 1 277 ? -14.023 -22.844 5.25 1 97.25 277 ILE B C 1
ATOM 4493 O O . ILE B 1 277 ? -14.438 -23.281 4.172 1 97.25 277 ILE B O 1
ATOM 4497 N N . GLY B 1 278 ? -13.57 -23.625 6.172 1 96.56 278 GLY B N 1
ATOM 4498 C CA . GLY B 1 278 ? -13.852 -25.047 6.152 1 96.56 278 GLY B CA 1
ATOM 4499 C C . GLY B 1 278 ? -12.805 -25.859 5.406 1 96.56 278 GLY B C 1
ATOM 4500 O O . GLY B 1 278 ? -13.031 -27.016 5.07 1 96.56 278 GLY B O 1
ATOM 4501 N N . VAL B 1 279 ? -11.711 -25.281 5.055 1 97.25 279 VAL B N 1
ATOM 4502 C CA . VAL B 1 279 ? -10.625 -26.016 4.414 1 97.25 279 VAL B CA 1
ATOM 4503 C C . VAL B 1 279 ? -9.664 -26.547 5.473 1 97.25 279 VAL B C 1
ATOM 4505 O O . VAL B 1 279 ? -9.148 -25.781 6.293 1 97.25 279 VAL B O 1
ATOM 4508 N N . ASP B 1 280 ? -9.453 -27.797 5.441 1 96.88 280 ASP B N 1
ATOM 4509 C CA . ASP B 1 280 ? -8.523 -28.453 6.363 1 96.88 280 ASP B CA 1
ATOM 4510 C C . ASP B 1 280 ? -7.078 -28.266 5.898 1 96.88 280 ASP B C 1
ATOM 4512 O O . ASP B 1 280 ? -6.691 -28.781 4.844 1 96.88 280 ASP B O 1
ATOM 4516 N N . PRO B 1 281 ? -6.316 -27.656 6.711 1 95.75 281 PRO B N 1
ATOM 4517 C CA . PRO B 1 281 ? -4.922 -27.453 6.305 1 95.75 281 PRO B CA 1
ATOM 4518 C C . PRO B 1 281 ? -4.195 -28.766 6.031 1 95.75 281 PRO B C 1
ATOM 4520 O O . PRO B 1 281 ? -3.295 -28.812 5.191 1 95.75 281 PRO B O 1
ATOM 4523 N N . GLU B 1 282 ? -4.582 -29.781 6.629 1 94.88 282 GLU B N 1
ATOM 4524 C CA . GLU B 1 282 ? -3.938 -31.094 6.473 1 94.88 282 GLU B CA 1
ATOM 4525 C C . GLU B 1 282 ? -4.293 -31.719 5.133 1 94.88 282 GLU B C 1
ATOM 4527 O O . GLU B 1 282 ? -3.654 -32.688 4.707 1 94.88 282 GLU B O 1
ATOM 4532 N N . SER B 1 283 ? -5.266 -31.125 4.504 1 96 283 SER B N 1
ATOM 4533 C CA . SER B 1 283 ? -5.695 -31.672 3.225 1 96 283 SER B CA 1
ATOM 4534 C C . SER B 1 283 ? -4.824 -31.156 2.082 1 96 283 SER B C 1
ATOM 4536 O O . SER B 1 283 ? -4.934 -31.641 0.95 1 96 283 SER B O 1
ATOM 4538 N N . LEU B 1 284 ? -4.02 -30.219 2.354 1 97 284 LEU B N 1
ATOM 4539 C CA . LEU B 1 284 ? -3.139 -29.672 1.321 1 97 284 LEU B CA 1
ATOM 4540 C C . LEU B 1 284 ? -2.092 -30.703 0.905 1 97 284 LEU B C 1
ATOM 4542 O O . LEU B 1 284 ? -1.616 -31.484 1.734 1 97 284 LEU B O 1
ATOM 4546 N N . LEU B 1 285 ? -1.765 -30.703 -0.354 1 97.5 285 LEU B N 1
ATOM 4547 C CA . LEU B 1 285 ? -0.825 -31.672 -0.904 1 97.5 285 LEU B CA 1
ATOM 4548 C C . LEU B 1 285 ? 0.584 -31.422 -0.377 1 97.5 285 LEU B C 1
ATOM 4550 O O . LEU B 1 285 ? 1.111 -30.312 -0.502 1 97.5 285 LEU B O 1
ATOM 4554 N N . PRO B 1 286 ? 1.205 -32.406 0.227 1 96.5 286 PRO B N 1
ATOM 4555 C CA . PRO B 1 286 ? 2.584 -32.25 0.693 1 96.5 286 PRO B CA 1
ATOM 4556 C C . PRO B 1 286 ? 3.557 -31.938 -0.437 1 96.5 286 PRO B C 1
ATOM 4558 O O . PRO B 1 286 ? 3.357 -32.375 -1.574 1 96.5 286 PRO B O 1
ATOM 4561 N N . LEU B 1 287 ? 4.613 -31.219 -0.066 1 96.69 287 LEU B N 1
ATOM 4562 C CA . LEU B 1 287 ? 5.582 -30.719 -1.037 1 96.69 287 LEU B CA 1
ATOM 4563 C C . LEU B 1 287 ? 6.172 -31.859 -1.855 1 96.69 287 LEU B C 1
ATOM 4565 O O . LEU B 1 287 ? 6.309 -31.75 -3.076 1 96.69 287 LEU B O 1
ATOM 4569 N N . ASP B 1 288 ? 6.52 -32.969 -1.208 1 96.31 288 ASP B N 1
ATOM 4570 C CA . ASP B 1 288 ? 7.164 -34.094 -1.872 1 96.31 288 ASP B CA 1
ATOM 4571 C C . ASP B 1 288 ? 6.277 -34.656 -2.98 1 96.31 288 ASP B C 1
ATOM 4573 O O . ASP B 1 288 ? 6.75 -34.906 -4.09 1 96.31 288 ASP B O 1
ATOM 4577 N N . ASP B 1 289 ? 4.98 -34.781 -2.658 1 97.56 289 ASP B N 1
ATOM 4578 C CA . ASP B 1 289 ? 4.031 -35.344 -3.607 1 97.56 289 ASP B CA 1
ATOM 4579 C C . ASP B 1 289 ? 3.766 -34.406 -4.766 1 97.56 289 ASP B C 1
ATOM 4581 O O . ASP B 1 289 ? 3.76 -34.812 -5.93 1 97.56 289 ASP B O 1
ATOM 4585 N N . GLY B 1 290 ? 3.531 -33.156 -4.422 1 97.81 290 GLY B N 1
ATOM 4586 C CA . GLY B 1 290 ? 3.275 -32.156 -5.461 1 97.81 290 GLY B CA 1
ATOM 4587 C C . GLY B 1 290 ? 4.457 -31.953 -6.391 1 97.81 290 GLY B C 1
ATOM 4588 O O . GLY B 1 290 ? 4.285 -31.797 -7.598 1 97.81 290 GLY B O 1
ATOM 4589 N N . MET B 1 291 ? 5.645 -32.031 -5.812 1 97.81 291 MET B N 1
ATOM 4590 C CA . MET B 1 291 ? 6.852 -31.812 -6.602 1 97.81 291 MET B CA 1
ATOM 4591 C C . MET B 1 291 ? 7.086 -32.969 -7.562 1 97.81 291 MET B C 1
ATOM 4593 O O . MET B 1 291 ? 7.461 -32.75 -8.719 1 97.81 291 MET B O 1
ATOM 4597 N N . ARG B 1 292 ? 6.82 -34.156 -7.086 1 98.31 292 ARG B N 1
ATOM 4598 C CA . ARG B 1 292 ? 6.945 -35.344 -7.938 1 98.31 292 ARG B CA 1
ATOM 4599 C C . ARG B 1 292 ? 6.035 -35.219 -9.156 1 98.31 292 ARG B C 1
ATOM 4601 O O . ARG B 1 292 ? 6.469 -35.469 -10.281 1 98.31 292 ARG B O 1
ATOM 4608 N N . ARG B 1 293 ? 4.773 -34.812 -8.898 1 98.25 293 ARG B N 1
ATOM 4609 C CA . ARG B 1 293 ? 3.812 -34.625 -9.977 1 98.25 293 ARG B CA 1
ATOM 4610 C C . ARG B 1 293 ? 4.297 -33.594 -10.961 1 98.25 293 ARG B C 1
ATOM 4612 O O . ARG B 1 293 ? 4.098 -33.719 -12.172 1 98.25 293 ARG B O 1
ATOM 4619 N N . THR B 1 294 ? 4.887 -32.562 -10.438 1 98.5 294 THR B N 1
ATOM 4620 C CA . THR B 1 294 ? 5.375 -31.453 -11.258 1 98.5 294 THR B CA 1
ATOM 4621 C C . THR B 1 294 ? 6.539 -31.906 -12.133 1 98.5 294 THR B C 1
ATOM 4623 O O . THR B 1 294 ? 6.551 -31.641 -13.336 1 98.5 294 THR B O 1
ATOM 4626 N N . ILE B 1 295 ? 7.5 -32.625 -11.57 1 98.56 295 ILE B N 1
ATOM 4627 C CA . ILE B 1 295 ? 8.664 -33.125 -12.289 1 98.56 295 ILE B CA 1
ATOM 4628 C C . ILE B 1 295 ? 8.227 -34.062 -13.391 1 98.56 295 ILE B C 1
ATOM 4630 O O . ILE B 1 295 ? 8.695 -33.969 -14.531 1 98.56 295 ILE B O 1
ATOM 4634 N N . GLU B 1 296 ? 7.289 -34.969 -13.031 1 98.56 296 GLU B N 1
ATOM 4635 C CA . GLU B 1 296 ? 6.762 -35.906 -14.023 1 98.56 296 GLU B CA 1
ATOM 4636 C C . GLU B 1 296 ? 6.172 -35.188 -15.219 1 98.56 296 GLU B C 1
ATOM 4638 O O . GLU B 1 296 ? 6.414 -35.562 -16.375 1 98.56 296 GLU B O 1
ATOM 4643 N N . TRP B 1 297 ? 5.441 -34.188 -14.938 1 98.19 297 TRP B N 1
ATOM 4644 C CA . TRP B 1 297 ? 4.836 -33.375 -16 1 98.19 297 TRP B CA 1
ATOM 4645 C C . TRP B 1 297 ? 5.906 -32.75 -16.875 1 98.19 297 TRP B C 1
ATOM 4647 O O . TRP B 1 297 ? 5.781 -32.719 -18.109 1 98.19 297 TRP B O 1
ATOM 4657 N N . PHE B 1 298 ? 6.953 -32.156 -16.266 1 97.81 298 PHE B N 1
ATOM 4658 C CA . PHE B 1 298 ? 8.031 -31.516 -17.016 1 97.81 298 PHE B CA 1
ATOM 4659 C C . PHE B 1 298 ? 8.766 -32.531 -17.875 1 97.81 298 PHE B C 1
ATOM 4661 O O . PHE B 1 298 ? 9.18 -32.219 -19 1 97.81 298 PHE B O 1
ATOM 4668 N N . ILE B 1 299 ? 8.938 -33.781 -17.375 1 98 299 ILE B N 1
ATOM 4669 C CA . ILE B 1 299 ? 9.562 -34.844 -18.156 1 98 299 ILE B CA 1
ATOM 4670 C C . ILE B 1 299 ? 8.711 -35.156 -19.375 1 98 299 ILE B C 1
ATOM 4672 O O . ILE B 1 299 ? 9.227 -35.219 -20.5 1 98 299 ILE B O 1
ATOM 4676 N N . GLU B 1 300 ? 7.402 -35.188 -19.141 1 97.62 300 GLU B N 1
ATOM 4677 C CA . GLU B 1 300 ? 6.469 -35.594 -20.188 1 97.62 300 GLU B CA 1
ATOM 4678 C C . GLU B 1 300 ? 6.328 -34.531 -21.25 1 97.62 300 GLU B C 1
ATOM 4680 O O . GLU B 1 300 ? 5.98 -34.812 -22.406 1 97.62 300 GLU B O 1
ATOM 4685 N N . THR B 1 301 ? 6.609 -33.344 -20.922 1 95.94 301 THR B N 1
ATOM 4686 C CA . THR B 1 301 ? 6.281 -32.25 -21.828 1 95.94 301 THR B CA 1
ATOM 4687 C C . THR B 1 301 ? 7.551 -31.656 -22.422 1 95.94 301 THR B C 1
ATOM 4689 O O . THR B 1 301 ? 7.5 -30.594 -23.062 1 95.94 301 THR B O 1
ATOM 4692 N N . ARG B 1 302 ? 8.68 -32.281 -22.094 1 94.62 302 ARG B N 1
ATOM 4693 C CA . ARG B 1 302 ? 9.914 -31.828 -22.734 1 94.62 302 ARG B CA 1
ATOM 4694 C C . ARG B 1 302 ? 9.766 -31.781 -24.25 1 94.62 302 ARG B C 1
ATOM 4696 O O . ARG B 1 302 ? 9.266 -32.719 -24.859 1 94.62 302 ARG B O 1
ATOM 4703 N N . GLY B 1 303 ? 10.148 -30.578 -24.859 1 92.81 303 GLY B N 1
ATOM 4704 C CA . GLY B 1 303 ? 10.039 -30.422 -26.312 1 92.81 303 GLY B CA 1
ATOM 4705 C C . GLY B 1 303 ? 8.758 -29.719 -26.734 1 92.81 303 GLY B C 1
ATOM 4706 O O . GLY B 1 303 ? 8.648 -29.266 -27.875 1 92.81 303 GLY B O 1
ATOM 4707 N N . THR B 1 304 ? 7.781 -29.688 -25.859 1 92.19 304 THR B N 1
ATOM 4708 C CA . THR B 1 304 ? 6.508 -29.047 -26.172 1 92.19 304 THR B CA 1
ATOM 4709 C C . THR B 1 304 ? 6.305 -27.797 -25.312 1 92.19 304 THR B C 1
ATOM 4711 O O . THR B 1 304 ? 6.211 -26.688 -25.828 1 92.19 304 THR B O 1
ATOM 4714 N N . HIS B 1 305 ? 6.414 -27.938 -23.984 1 92.06 305 HIS B N 1
ATOM 4715 C CA . HIS B 1 305 ? 6.191 -26.844 -23.062 1 92.06 305 HIS B CA 1
ATOM 4716 C C . HIS B 1 305 ? 7.5 -26.141 -22.719 1 92.06 305 HIS B C 1
ATOM 4718 O O . HIS B 1 305 ? 7.508 -24.953 -22.375 1 92.06 305 HIS B O 1
ATOM 4724 N N . TRP B 1 306 ? 8.516 -26.938 -22.766 1 92.81 306 TRP B N 1
ATOM 4725 C CA . TRP B 1 306 ? 9.859 -26.422 -22.5 1 92.81 306 TRP B CA 1
ATOM 4726 C C . TRP B 1 306 ? 10.906 -27.234 -23.25 1 92.81 306 TRP B C 1
ATOM 4728 O O . TRP B 1 306 ? 10.586 -28.25 -23.875 1 92.81 306 TRP B O 1
ATOM 4738 N N . GLY B 1 307 ? 12.188 -26.656 -23.297 1 91.94 307 GLY B N 1
ATOM 4739 C CA . GLY B 1 307 ? 13.195 -27.391 -24.031 1 91.94 307 GLY B CA 1
ATOM 4740 C C . GLY B 1 307 ? 14.609 -27.109 -23.578 1 91.94 307 GLY B C 1
ATOM 4741 O O . GLY B 1 307 ? 14.82 -26.266 -22.703 1 91.94 307 GLY B O 1
ATOM 4742 N N . VAL B 1 308 ? 15.531 -27.922 -24.109 1 87.31 308 VAL B N 1
ATOM 4743 C CA . VAL B 1 308 ? 16.953 -27.797 -23.797 1 87.31 308 VAL B CA 1
ATOM 4744 C C . VAL B 1 308 ? 17.562 -26.656 -24.609 1 87.31 308 VAL B C 1
ATOM 4746 O O . VAL B 1 308 ? 17.406 -26.625 -25.844 1 87.31 308 VAL B O 1
ATOM 4749 N N . PRO B 1 309 ? 18.094 -25.703 -23.844 1 81.69 309 PRO B N 1
ATOM 4750 C CA . PRO B 1 309 ? 18.703 -24.609 -24.609 1 81.69 309 PRO B CA 1
ATOM 4751 C C . PRO B 1 309 ? 19.75 -25.109 -25.594 1 81.69 309 PRO B C 1
ATOM 4753 O O . PRO B 1 309 ? 20.453 -26.094 -25.328 1 81.69 309 PRO B O 1
ATOM 4756 N N . GLU B 1 310 ? 19.562 -24.797 -26.875 1 69.31 310 GLU B N 1
ATOM 4757 C CA . GLU B 1 310 ? 20.594 -25.125 -27.859 1 69.31 310 GLU B CA 1
ATOM 4758 C C . GLU B 1 310 ? 21.953 -24.562 -27.438 1 69.31 310 GLU B C 1
ATOM 4760 O O . GLU B 1 310 ? 22.031 -23.5 -26.828 1 69.31 310 GLU B O 1
ATOM 4765 N N . PRO B 1 311 ? 22.969 -25.5 -27.359 1 58.72 311 PRO B N 1
ATOM 4766 C CA . PRO B 1 311 ? 24.297 -24.984 -27.047 1 58.72 311 PRO B CA 1
ATOM 4767 C C . PRO B 1 311 ? 24.578 -23.641 -27.734 1 58.72 311 PRO B C 1
ATOM 4769 O O . PRO B 1 311 ? 24.141 -23.422 -28.875 1 58.72 311 PRO B O 1
ATOM 4772 N N . CYS B 1 312 ? 24.531 -22.609 -26.984 1 48.41 312 CYS B N 1
ATOM 4773 C CA . CYS B 1 312 ? 25 -21.391 -27.625 1 48.41 312 CYS B CA 1
ATOM 4774 C C . CYS B 1 312 ? 26.203 -21.656 -28.5 1 48.41 312 CYS B C 1
ATOM 4776 O O . CYS B 1 312 ? 27.203 -22.219 -28.047 1 48.41 312 CYS B O 1
ATOM 4778 N N . GLU B 1 313 ? 26.109 -21.734 -29.75 1 41.5 313 GLU B N 1
ATOM 4779 C CA . GLU B 1 313 ? 27.312 -21.672 -30.594 1 41.5 313 GLU B CA 1
ATOM 4780 C C . GLU B 1 313 ? 28.297 -20.641 -30.062 1 41.5 313 GLU B C 1
ATOM 4782 O O . GLU B 1 313 ? 27.938 -19.484 -29.875 1 41.5 313 GLU B O 1
ATOM 4787 N N . THR B 1 314 ? 29.219 -21.094 -29.281 1 36.72 314 THR B N 1
ATOM 4788 C CA . THR B 1 314 ? 30.375 -20.203 -29.078 1 36.72 314 THR B CA 1
ATOM 4789 C C . THR B 1 314 ? 30.703 -19.469 -30.375 1 36.72 314 THR B C 1
ATOM 4791 O O . THR B 1 314 ? 30.828 -20.094 -31.438 1 36.72 314 THR B O 1
ATOM 4794 N N . ALA B 1 315 ? 30.359 -18.234 -30.484 1 39.47 315 ALA B N 1
ATOM 4795 C CA . ALA B 1 315 ? 31.047 -17.422 -31.469 1 39.47 315 ALA B CA 1
ATOM 4796 C C . ALA B 1 315 ? 32.531 -17.75 -31.516 1 39.47 315 ALA B C 1
ATOM 4798 O O . ALA B 1 315 ? 33.281 -17.375 -30.609 1 39.47 315 ALA B O 1
ATOM 4799 N N . THR B 1 316 ? 32.875 -18.984 -31.688 1 30.83 316 THR B N 1
ATOM 4800 C CA . THR B 1 316 ? 34.25 -19.156 -32.031 1 30.83 316 THR B CA 1
ATOM 4801 C C . THR B 1 316 ? 34.656 -18.188 -33.156 1 30.83 316 THR B C 1
ATOM 4803 O O . THR B 1 316 ? 35.812 -17.859 -33.344 1 30.83 316 THR B O 1
ATOM 4806 N N . ALA B 1 317 ? 33.844 -17.859 -34.219 1 26.97 317 ALA B N 1
ATOM 4807 C CA . ALA B 1 317 ? 34.625 -17.328 -35.344 1 26.97 317 ALA B CA 1
ATOM 4808 C C . ALA B 1 317 ? 34.938 -15.852 -35.125 1 26.97 317 ALA B C 1
ATOM 4810 O O . ALA B 1 317 ? 34.094 -15.078 -34.719 1 26.97 317 ALA B O 1
#

Nearest PDB structures (foldseek):
  1oc2-assembly1_B  TM=8.273E-01  e=4.403E-23  Streptococcus suis
  2hun-assembly1_A  TM=8.348E-01  e=7.229E-22  Pyrococcus horikoshii OT3
  8vr2-assembly1_A  TM=8.368E-01  e=2.188E-21  Psychrobacter cryohalolentis K5
  6jkh-assembly1_B  TM=7.249E-01  e=2.854E-08  Homo sapiens
  6jkg-assembly1_A  TM=7.260E-01  e=1.029E-07  Homo sapiens

Solvent-accessible surface area (backbone atoms only — not comparable to full-atom values): 32592 Å² total; per-residue (Å²): 87,39,30,28,23,32,28,21,76,39,64,64,25,44,43,32,41,52,47,33,45,76,70,68,28,43,46,31,30,30,24,76,60,86,56,88,87,57,67,99,50,53,73,46,78,43,51,55,69,36,54,65,55,36,36,50,48,42,73,71,29,60,26,38,41,46,61,57,66,48,80,32,55,67,77,16,68,88,54,34,58,65,35,27,49,43,29,35,46,19,41,51,27,50,52,50,22,29,44,75,67,71,26,23,20,26,39,63,35,51,38,54,46,84,44,54,33,33,33,28,36,22,40,42,41,36,53,40,48,45,53,27,37,36,74,75,61,72,34,33,52,30,48,36,26,38,36,50,64,42,47,68,80,54,59,24,18,72,72,32,28,83,29,92,55,82,41,68,66,43,50,44,49,54,22,31,72,68,61,33,65,31,76,28,53,50,59,18,67,25,35,48,24,48,26,39,36,65,49,52,20,50,50,52,52,44,43,29,55,32,16,66,73,69,50,54,66,92,61,67,25,20,44,33,36,97,64,81,42,32,45,40,58,51,50,50,50,50,35,51,52,42,33,74,74,71,38,63,75,49,58,78,41,69,35,77,60,53,82,89,54,57,87,62,40,75,29,71,44,54,24,74,48,31,47,83,68,71,40,58,58,84,70,50,68,50,67,72,60,41,48,51,55,23,50,52,44,53,65,72,32,57,74,74,72,31,44,79,61,71,76,72,76,70,80,73,120,86,39,31,30,23,32,29,22,76,39,64,64,24,44,42,31,42,52,46,33,46,75,70,68,27,41,45,31,28,30,24,77,62,85,56,90,86,61,67,99,49,54,72,45,79,41,49,56,69,36,52,67,55,36,37,52,49,43,74,72,30,59,27,37,40,46,59,57,66,48,81,30,55,68,78,17,68,88,52,35,58,66,34,28,50,44,28,34,46,18,41,50,26,50,52,52,20,30,44,73,68,70,26,23,19,26,40,62,37,52,40,54,46,84,45,55,32,34,32,28,37,21,40,44,40,37,52,40,48,46,53,28,35,36,74,73,61,72,37,31,53,30,47,36,25,38,37,50,64,42,45,68,81,54,58,23,18,72,72,33,29,84,28,92,55,81,41,67,64,45,49,44,51,53,24,30,74,68,60,33,65,31,76,28,51,51,58,17,67,24,34,47,24,49,26,40,36,68,49,53,20,50,50,53,53,42,42,30,54,31,15,64,74,68,49,52,66,92,59,66,26,22,46,31,37,96,64,81,43,32,44,39,59,51,50,49,51,52,36,51,52,42,34,74,76,71,37,62,77,48,57,78,42,69,37,76,60,52,83,90,54,56,87,61,41,76,30,72,44,54,24,74,47,31,48,84,68,70,40,58,61,83,72,51,69,50,67,72,61,41,48,51,54,24,51,53,42,52,65,72,31,56,74,74,71,32,45,78,60,69,79,71,73,70,78,72,123

Organism: Nocardia brasiliensis (strain ATCC 700358 / HUJEG-1) (NCBI:txid1133849)

Foldseek 3Di:
DEEEEEVLQDDLNVLLQVVCVVVVYAYEYEYQDDDPPHPPHHYDHDALLDLVSLLVSLVVGQEYEYDDADDDFPNCPVPLPVRLSRLQSSLVSNLVNCLVVVHAYEYEAELQLPFPGSNSVNRVVSVVVVLVCVVPSVHLYAAAYEFAEDAFPDAAPPPWGPDPDHGLLNQLLSCLQQQHAAEDELLQQAKTFYFYSNVVSVLSVLSRVCSVVVDYDSDHAYGTAPDIDTSVVLSVLSQVLSVVVPTDRHHYDYDYHDPRDDNHHYRDTDNVSSVSSPDDNVPGDDSNVRSNNRSVNCVVCEPPRTYDRDPPPPPPD/DEEEEEVLVDDLNVLLQVVCVVVVYAYEYEYQDQDPPHPPHHYDHDALLDLVSLLVSLVVGQEYEYDDADDDFPNCPVPLPVRLSRLQSSLVSNLVNCLVVVHAYEYEAELQLPFPGSNSVNRVVSVVVVLVCVVPSVHLYAAAYEFAEDAFPDAAPPPWGPDPDHGLLNQLLSCLQQQHAAEDELLQLAKGFYFYSNVVSVLSVLSRVCSVVVDYDSDHAYGTAPDIDTSVVLSVLSQVLSVVVPTDRHHYDYDYHDPRDDNHHYRDTDNVSSVSSPDDNVPGDDSSVRSNNRSVSCVVCEPPRTYDRDPPPPPPD

Sequence (634 aa):
MKVGVTGGSGFIGSYVCEELVRRDHEPVIFDHRRRAGAQPYEVMLGDIRDATAMAELAAHCEGVIHLAAVLGTQETISRPRPAAETNLVGGLNFLESVAQYDLPGVYICVGNHWMNNSYSISKTAVERFVHMFNAYRGTRVTNVRVVNAYGPRQLAAAPFGAGKVRKFTPAVICRALTGQPVELYGGGVQLSDMVWVGDVARVLVSALESAERGLVPDVVLEVGPARSQSIRSVAELIIDQCAEFGYPRVPIVGLPMRPGEEPGAVVRADPATLSVIGVDPESLLPLDDGMRRTIEWFIETRGTHWGVPEPCETATAMKVGVTGGSGFIGSYVCEELVRRDHEPVIFDHRRRAGAQPYEVMLGDIRDATAMAELAAHCEGVIHLAAVLGTQETISRPRPAAETNLVGGLNFLESVAQYDLPGVYICVGNHWMNNSYSISKTAVERFVHMFNAYRGTRVTNVRVVNAYGPRQLAAAPFGAGKVRKFTPAVICRALTGQPVELYGGGVQLSDMVWVGDVARVLVSALESAERGLVPDVVLEVGPARSQSIRSVAELIIDQCAEFGYPRVPIVGLPMRPGEEPGAVVRADPATLSVIGVDPESLLPLDDGMRRTIEWFIETRGTHWGVPEPCETATA

Radius of gyration: 27.52 Å; Cα contacts (8 Å, |Δi|>4): 1391; chains: 2; bounding box: 76×79×65 Å

pLDDT: mean 91.79, std 11.59, range [26.97, 98.94]